Protein 3CQL (pdb70)

InterPro domains:
  IPR000726 Glycoside hydrolase, family 19, catalytic [PF00182] (5-236)
  IPR000726 Glycoside hydrolase, family 19, catalytic [PS00773] (23-45)
  IPR000726 Glycoside hydrolase, family 19, catalytic [PS00774] (149-159)
  IPR016283 Glycoside hydrolase, family 19 [PIRSF001060] (2-242)
  IPR023346 Lysozyme-like domain superfamily [SSF53955] (2-243)

Structure (mmCIF, N/CA/C/O backbone):
data_3CQL
#
_entry.id   3CQL
#
_cell.length_a   69.000
_cell.length_b   44.490
_cell.length_c   76.810
_cell.angle_alpha   90.00
_cell.angle_beta   94.97
_cell.angle_gamma   90.00
#
_symmetry.space_group_name_H-M   'P 1 21 1'
#
loop_
_entity.id
_entity.type
_entity.pdbx_description
1 polymer Endochitinase
2 non-polymer 2-acetamido-2-deoxy-alpha-D-glucopyranose
3 non-polymer 2-acetamido-2-deoxy-beta-D-glucopyranose
4 non-polymer 'SULFATE ION'
5 non-polymer GLYCEROL
6 water water
#
loop_
_atom_site.group_PDB
_atom_site.id
_atom_site.type_symbol
_atom_site.label_atom_id
_atom_site.label_alt_id
_atom_site.label_comp_id
_atom_site.label_asym_id
_atom_site.label_entity_id
_atom_site.label_seq_id
_atom_site.pdbx_PDB_ins_code
_atom_site.Cartn_x
_atom_site.Cartn_y
_atom_site.Cartn_z
_atom_site.occupancy
_atom_site.B_iso_or_equiv
_atom_site.auth_seq_id
_atom_site.auth_comp_id
_atom_site.auth_asym_id
_atom_site.auth_atom_id
_atom_site.pdbx_PDB_model_num
ATOM 1 N N . GLY A 1 1 ? -48.603 -13.238 17.443 1.00 21.53 1 GLY A N 1
ATOM 2 C CA . GLY A 1 1 ? -47.827 -11.964 17.359 1.00 20.76 1 GLY A CA 1
ATOM 3 C C . GLY A 1 1 ? -46.637 -12.046 16.425 1.00 20.35 1 GLY A C 1
ATOM 4 O O . GLY A 1 1 ? -46.666 -12.773 15.433 1.00 20.92 1 GLY A O 1
ATOM 5 N N . ILE A 1 2 ? -45.577 -11.310 16.750 1.00 19.42 2 ILE A N 1
ATOM 6 C CA . ILE A 1 2 ? -44.406 -11.223 15.869 1.00 18.51 2 ILE A CA 1
ATOM 7 C C . ILE A 1 2 ? -43.575 -12.507 15.788 1.00 18.51 2 ILE A C 1
ATOM 8 O O . ILE A 1 2 ? -42.745 -12.641 14.890 1.00 17.72 2 ILE A O 1
ATOM 13 N N . GLU A 1 3 ? -43.803 -13.444 16.712 1.00 18.85 3 GLU A N 1
ATOM 14 C CA . GLU A 1 3 ? -43.084 -14.726 16.708 1.00 19.83 3 GLU A CA 1
ATOM 15 C C . GLU A 1 3 ? -43.285 -15.496 15.397 1.00 20.08 3 GLU A C 1
ATOM 16 O O . GLU A 1 3 ? -42.458 -16.333 15.029 1.00 20.34 3 GLU A O 1
ATOM 22 N N . LYS A 1 4 ? -44.373 -15.196 14.696 1.00 20.75 4 LYS A N 1
ATOM 23 C CA . LYS A 1 4 ? -44.666 -15.805 13.395 1.00 21.53 4 LYS A CA 1
ATOM 24 C C . LYS A 1 4 ? -43.762 -15.289 12.284 1.00 21.31 4 LYS A C 1
ATOM 25 O O . LYS A 1 4 ? -43.587 -15.955 11.259 1.00 21.94 4 LYS A O 1
ATOM 31 N N . ILE A 1 5 ? -43.208 -14.093 12.478 1.00 20.72 5 ILE A N 1
ATOM 32 C CA . ILE A 1 5 ? -42.323 -13.475 11.489 1.00 20.29 5 ILE A CA 1
ATOM 33 C C . ILE A 1 5 ? -40.867 -13.675 11.889 1.00 19.19 5 ILE A C 1
ATOM 34 O O . ILE A 1 5 ? -39.998 -13.916 11.041 1.00 19.56 5 ILE A O 1
ATOM 39 N N . ILE A 1 6 ? -40.602 -13.568 13.183 1.00 17.54 6 ILE A N 1
ATOM 40 C CA . ILE A 1 6 ? -39.253 -13.783 13.689 1.00 15.97 6 ILE A CA 1
ATOM 41 C C . ILE A 1 6 ? -39.225 -14.880 14.749 1.00 15.44 6 ILE A C 1
ATOM 42 O O . ILE A 1 6 ? -39.673 -14.687 15.885 1.00 15.55 6 ILE A O 1
ATOM 47 N N . SER A 1 7 ? -38.706 -16.038 14.349 1.00 14.62 7 SER A N 1
ATOM 48 C CA . SER A 1 7 ? -38.604 -17.197 15.226 1.00 14.48 7 SER A CA 1
ATOM 49 C C . SER A 1 7 ? -37.445 -17.045 16.188 1.00 14.56 7 SER A C 1
ATOM 50 O O . SER A 1 7 ? -36.563 -16.196 15.998 1.00 13.97 7 SER A O 1
ATOM 53 N N . ARG A 1 8 ? -37.443 -17.887 17.217 1.00 13.68 8 ARG A N 1
ATOM 54 C CA . ARG A 1 8 ? -36.338 -17.962 18.151 1.00 13.85 8 ARG A CA 1
ATOM 55 C C . ARG A 1 8 ? -35.019 -18.201 17.429 1.00 13.97 8 ARG A C 1
ATOM 56 O O . ARG A 1 8 ? -34.021 -17.543 17.734 1.00 14.26 8 ARG A O 1
ATOM 64 N N . SER A 1 9 ? -35.009 -19.133 16.473 1.00 14.00 9 SER A N 1
ATOM 65 C CA . SER A 1 9 ? -33.770 -19.473 15.772 1.00 14.25 9 SER A CA 1
ATOM 66 C C . SER A 1 9 ? -33.273 -18.299 14.939 1.00 13.61 9 SER A C 1
ATOM 67 O O . SER A 1 9 ? -32.075 -18.051 14.879 1.00 13.43 9 SER A O 1
ATOM 70 N N . MET A 1 10 ? -34.191 -17.569 14.312 1.00 13.39 10 MET A N 1
ATOM 71 C CA . MET A 1 10 ? -33.806 -16.390 13.542 1.00 13.83 10 MET A CA 1
ATOM 72 C C . MET A 1 10 ? -33.228 -15.275 14.420 1.00 12.83 10 MET A C 1
ATOM 73 O O . MET A 1 10 ? -32.184 -14.701 14.102 1.00 11.93 10 MET A O 1
ATOM 78 N N . PHE A 1 11 ? -33.914 -14.978 15.520 1.00 11.96 11 PHE A N 1
ATOM 79 C CA . PHE A 1 11 ? -33.446 -14.008 16.521 1.00 11.37 11 PHE A CA 1
ATOM 80 C C . PHE A 1 11 ? -32.046 -14.384 17.012 1.00 11.80 11 PHE A C 1
ATOM 81 O O . PHE A 1 11 ? -31.151 -13.527 17.120 1.00 11.58 11 PHE A O 1
ATOM 89 N N . ASP A 1 12 ? -31.854 -15.667 17.306 1.00 12.68 12 ASP A N 1
ATOM 90 C CA . ASP A 1 12 ? -30.556 -16.148 17.775 1.00 13.31 12 ASP A CA 1
ATOM 91 C C . ASP A 1 12 ? -29.468 -16.020 16.707 1.00 12.90 12 ASP A C 1
ATOM 92 O O . ASP A 1 12 ? -28.325 -15.699 17.026 1.00 13.20 12 ASP A O 1
ATOM 97 N N . GLN A 1 13 ? -29.815 -16.276 15.447 1.00 12.01 13 GLN A N 1
ATOM 98 C CA . GLN A 1 13 ? -28.866 -16.096 14.346 1.00 12.09 13 GLN A CA 1
ATOM 99 C C . GLN A 1 13 ? -28.475 -14.624 14.203 1.00 10.86 13 GLN A C 1
ATOM 100 O O . GLN A 1 13 ? -27.295 -14.300 14.052 1.00 10.89 13 GLN A O 1
ATOM 106 N N . MET A 1 14 ? -29.470 -13.745 14.244 1.00 10.21 14 MET A N 1
ATOM 107 C CA . MET A 1 14 ? -29.227 -12.304 14.220 1.00 9.74 14 MET A CA 1
ATOM 108 C C . MET A 1 14 ? -28.342 -11.841 15.367 1.00 9.33 14 MET A C 1
ATOM 109 O O . MET A 1 14 ? -27.308 -11.216 15.143 1.00 8.86 14 MET A O 1
ATOM 114 N N . LEU A 1 15 ? -28.750 -12.170 16.588 1.00 9.07 15 LEU A N 1
ATOM 115 C CA . LEU A 1 15 ? -28.047 -11.713 17.787 1.00 8.86 15 LEU A CA 1
ATOM 116 C C . LEU A 1 15 ? -27.122 -12.835 18.279 1.00 9.13 15 LEU A C 1
ATOM 117 O O . LEU A 1 15 ? -27.189 -13.282 19.431 1.00 9.22 15 LEU A O 1
ATOM 122 N N . LYS A 1 16 ? -26.244 -13.256 17.366 1.00 9.64 16 LYS A N 1
ATOM 123 C CA . LYS A 1 16 ? -25.373 -14.433 17.500 1.00 11.15 16 LYS A CA 1
ATOM 124 C C . LYS A 1 16 ? -24.464 -14.391 18.722 1.00 9.66 16 LYS A C 1
ATOM 125 O O . LYS A 1 16 ? -24.104 -15.435 19.264 1.00 10.32 16 LYS A O 1
ATOM 131 N N . HIS A 1 17 ? -24.110 -13.180 19.148 1.00 9.13 17 HIS A N 1
ATOM 132 C CA . HIS A 1 17 ? -23.117 -12.986 20.202 1.00 9.11 17 HIS A CA 1
ATOM 133 C C . HIS A 1 17 ? -23.625 -12.348 21.494 1.00 9.84 17 HIS A C 1
ATOM 134 O O . HIS A 1 17 ? -22.843 -12.032 22.381 1.00 10.18 17 HIS A O 1
ATOM 141 N N . ARG A 1 18 ? -24.936 -12.180 21.619 1.00 10.23 18 ARG A N 1
ATOM 142 C CA . ARG A 1 18 ? -25.469 -11.553 22.811 1.00 11.04 18 ARG A CA 1
ATOM 143 C C . ARG A 1 18 ? -25.164 -12.392 24.057 1.00 11.74 18 ARG A C 1
ATOM 144 O O . ARG A 1 18 ? -25.082 -11.846 25.146 1.00 12.56 18 ARG A O 1
ATOM 152 N N . ASN A 1 19 ? -25.004 -13.708 23.885 1.00 11.55 19 ASN A N 1
ATOM 153 C CA . ASN A 1 19 ? -24.682 -14.598 25.005 1.00 11.67 19 ASN A CA 1
ATOM 154 C C . ASN A 1 19 ? -23.204 -14.993 25.045 1.00 10.80 19 ASN A C 1
ATOM 155 O O . ASN A 1 19 ? -22.803 -15.886 25.797 1.00 10.46 19 ASN A O 1
ATOM 160 N N . ASN A 1 20 ? -22.397 -14.319 24.240 1.00 9.84 20 ASN A N 1
ATOM 161 C CA . ASN A 1 20 ? -20.948 -14.493 24.326 1.00 9.82 20 ASN A CA 1
ATOM 162 C C . ASN A 1 20 ? -20.459 -14.027 25.699 1.00 9.89 20 ASN A C 1
ATOM 163 O O . ASN A 1 20 ? -20.833 -12.940 26.154 1.00 10.07 20 ASN A O 1
ATOM 168 N N . PRO A 1 21 ? -19.653 -14.869 26.393 1.00 9.93 21 PRO A N 1
ATOM 169 C CA . PRO A 1 21 ? -19.135 -14.470 27.709 1.00 10.38 21 PRO A CA 1
ATOM 170 C C . PRO A 1 21 ? -18.360 -13.153 27.672 1.00 10.08 21 PRO A C 1
ATOM 171 O O . PRO A 1 21 ? -18.188 -12.510 28.709 1.00 10.83 21 PRO A O 1
ATOM 175 N N . ALA A 1 22 ? -17.907 -12.746 26.484 1.00 9.51 22 ALA A N 1
ATOM 176 C CA . ALA A 1 22 ? -17.200 -11.473 26.313 1.00 9.83 22 ALA A CA 1
ATOM 177 C C . ALA A 1 22 ? -18.111 -10.238 26.366 1.00 9.42 22 ALA A C 1
ATOM 178 O O . ALA A 1 22 ? -17.626 -9.116 26.509 1.00 10.19 22 ALA A O 1
ATOM 180 N N . CYS A 1 23 ? -19.425 -10.443 26.249 1.00 9.17 23 CYS A N 1
ATOM 181 C CA . CYS A 1 23 ? -20.362 -9.325 26.248 1.00 9.26 23 CYS A CA 1
ATOM 182 C C . CYS A 1 23 ? -20.887 -9.024 27.656 1.00 9.14 23 CYS A C 1
ATOM 183 O O . CYS A 1 23 ? -21.386 -9.928 28.325 1.00 9.16 23 CYS A O 1
ATOM 186 N N . PRO A 1 24 ? -20.760 -7.760 28.113 1.00 9.37 24 PRO A N 1
ATOM 187 C CA . PRO A 1 24 ? -21.275 -7.390 29.432 1.00 9.83 24 PRO A CA 1
ATOM 188 C C . PRO A 1 24 ? -22.739 -7.738 29.684 1.00 10.46 24 PRO A C 1
ATOM 189 O O . PRO A 1 24 ? -23.092 -8.054 30.821 1.00 11.77 24 PRO A O 1
ATOM 193 N N . ALA A 1 25 ? -23.573 -7.704 28.650 1.00 10.27 25 ALA A N 1
ATOM 194 C CA . ALA A 1 25 ? -24.997 -7.961 28.835 1.00 10.40 25 ALA A CA 1
ATOM 195 C C . ALA A 1 25 ? -25.383 -9.426 28.677 1.00 10.75 25 ALA A C 1
ATOM 196 O O . ALA A 1 25 ? -26.559 -9.738 28.563 1.00 10.33 25 ALA A O 1
ATOM 198 N N . LYS A 1 26 ? -24.396 -10.319 28.647 1.00 10.56 26 LYS A N 1
ATOM 199 C CA . LYS A 1 26 ? -24.664 -11.746 28.477 1.00 11.53 26 LYS A CA 1
ATOM 200 C C . LYS A 1 26 ? -25.827 -12.229 29.354 1.00 10.72 26 LYS A C 1
ATOM 201 O O . LYS A 1 26 ? -25.852 -11.967 30.567 1.00 10.97 26 LYS A O 1
ATOM 207 N N . GLY A 1 27 ? -26.779 -12.917 28.723 1.00 10.27 27 GLY A N 1
ATOM 208 C CA . GLY A 1 27 ? -27.913 -13.501 29.434 1.00 10.18 27 GLY A CA 1
ATOM 209 C C . GLY A 1 27 ? -29.088 -12.565 29.652 1.00 10.39 27 GLY A C 1
ATOM 210 O O . GLY A 1 27 ? -30.173 -13.024 30.022 1.00 11.12 27 GLY A O 1
ATOM 211 N N . PHE A 1 28 ? -28.888 -11.261 29.449 1.00 9.83 28 PHE A N 1
ATOM 212 C CA . PHE A 1 28 ? -29.942 -10.295 29.757 1.00 9.42 28 PHE A CA 1
ATOM 213 C C . PHE A 1 28 ? -31.009 -10.218 28.676 1.00 9.51 28 PHE A C 1
ATOM 214 O O . PHE A 1 28 ? -32.208 -10.286 28.970 1.00 9.80 28 PHE A O 1
ATOM 222 N N . TYR A 1 29 ? -30.588 -10.070 27.431 1.00 8.85 29 TYR A N 1
ATOM 223 C CA . TYR A 1 29 ? -31.523 -9.867 26.335 1.00 9.75 29 TYR A CA 1
ATOM 224 C C . TYR A 1 29 ? -31.992 -11.215 25.808 1.00 10.56 29 TYR A C 1
ATOM 225 O O . TYR A 1 29 ? -31.225 -11.948 25.163 1.00 12.39 29 TYR A O 1
ATOM 234 N N . THR A 1 30 ? -33.226 -11.576 26.127 1.00 10.83 30 THR A N 1
ATOM 235 C CA . THR A 1 30 ? -33.751 -12.858 25.692 1.00 10.83 30 THR A CA 1
ATOM 236 C C . THR A 1 30 ? -34.862 -12.720 24.660 1.00 10.44 30 THR A C 1
ATOM 237 O O . THR A 1 30 ? -35.593 -11.735 24.641 1.00 10.21 30 THR A O 1
ATOM 241 N N . TYR A 1 31 ? -34.992 -13.734 23.808 1.00 10.76 31 TYR A N 1
ATOM 242 C CA . TYR A 1 31 ? -36.093 -13.796 22.863 1.00 10.79 31 TYR A CA 1
ATOM 243 C C . TYR A 1 31 ? -37.426 -13.722 23.603 1.00 10.90 31 TYR A C 1
ATOM 244 O O . TYR A 1 31 ? -38.327 -13.000 23.190 1.00 11.33 31 TYR A O 1
ATOM 253 N N . ASP A 1 32 ? -37.530 -14.453 24.714 1.00 11.47 32 ASP A N 1
ATOM 254 C CA . ASP A 1 32 ? -38.776 -14.461 25.487 1.00 11.78 32 ASP A CA 1
ATOM 255 C C . ASP A 1 32 ? -39.144 -13.060 25.959 1.00 11.33 32 ASP A C 1
ATOM 256 O O . ASP A 1 32 ? -40.306 -12.687 25.873 1.00 11.25 32 ASP A O 1
ATOM 261 N N . ALA A 1 33 ? -38.159 -12.291 26.431 1.00 10.54 33 ALA A N 1
ATOM 262 C CA . ALA A 1 33 ? -38.393 -10.914 26.870 1.00 10.24 33 ALA A CA 1
ATOM 263 C C . ALA A 1 33 ? -38.825 -10.020 25.706 1.00 10.12 33 ALA A C 1
ATOM 264 O O . ALA A 1 33 ? -39.708 -9.178 25.852 1.00 10.07 33 ALA A O 1
ATOM 266 N N . PHE A 1 34 ? -38.172 -10.192 24.558 1.00 10.14 34 PHE A N 1
ATOM 267 C CA . PHE A 1 34 ? -38.524 -9.449 23.350 1.00 9.96 34 PHE A CA 1
ATOM 268 C C . PHE A 1 34 ? -39.987 -9.677 22.953 1.00 9.98 34 PHE A C 1
ATOM 269 O O . PHE A 1 34 ? -40.738 -8.721 22.768 1.00 9.61 34 PHE A O 1
ATOM 277 N N . ILE A 1 35 ? -40.380 -10.949 22.868 1.00 10.06 35 ILE A N 1
ATOM 278 C CA . ILE A 1 35 ? -41.749 -11.341 22.512 1.00 11.04 35 ILE A CA 1
ATOM 279 C C . ILE A 1 35 ? -42.767 -10.839 23.540 1.00 10.63 35 ILE A C 1
ATOM 280 O O . ILE A 1 35 ? -43.812 -10.287 23.165 1.00 11.05 35 ILE A O 1
ATOM 285 N N . ALA A 1 36 ? -42.448 -11.017 24.822 1.00 10.69 36 ALA A N 1
ATOM 286 C CA . ALA A 1 36 ? -43.292 -10.552 25.922 1.00 10.95 36 ALA A CA 1
ATOM 287 C C . ALA A 1 36 ? -43.501 -9.050 25.831 1.00 10.93 36 ALA A C 1
ATOM 288 O O . ALA A 1 36 ? -44.629 -8.559 25.892 1.00 11.63 36 ALA A O 1
ATOM 290 N N . ALA A 1 37 ? -42.408 -8.316 25.674 1.00 10.41 37 ALA A N 1
ATOM 291 C CA . ALA A 1 37 ? -42.502 -6.866 25.551 1.00 10.06 37 ALA A CA 1
ATOM 292 C C . ALA A 1 37 ? -43.351 -6.415 24.359 1.00 10.35 37 ALA A C 1
ATOM 293 O O . ALA A 1 37 ? -44.123 -5.468 24.467 1.00 10.59 37 ALA A O 1
ATOM 295 N N . ALA A 1 38 ? -43.226 -7.119 23.237 1.00 10.40 38 ALA A N 1
ATOM 296 C CA . ALA A 1 38 ? -43.927 -6.742 22.011 1.00 10.60 38 ALA A CA 1
ATOM 297 C C . ALA A 1 38 ? -45.442 -6.859 22.157 1.00 10.88 38 ALA A C 1
ATOM 298 O O . ALA A 1 38 ? -46.192 -6.140 21.496 1.00 10.86 38 ALA A O 1
ATOM 300 N N . LYS A 1 39 ? -45.876 -7.762 23.032 1.00 11.73 39 LYS A N 1
ATOM 301 C CA . LYS A 1 39 ? -47.299 -7.912 23.323 1.00 12.66 39 LYS A CA 1
ATOM 302 C C . LYS A 1 39 ? -47.941 -6.611 23.814 1.00 12.62 39 LYS A C 1
ATOM 303 O O . LYS A 1 39 ? -49.135 -6.374 23.598 1.00 12.90 39 LYS A O 1
ATOM 309 N N . SER A 1 40 ? -47.154 -5.765 24.471 1.00 12.50 40 SER A N 1
ATOM 310 C CA . SER A 1 40 ? -47.644 -4.473 24.950 1.00 12.69 40 SER A CA 1
ATOM 311 C C . SER A 1 40 ? -47.735 -3.423 23.836 1.00 12.32 40 SER A C 1
ATOM 312 O O . SER A 1 40 ? -48.287 -2.348 24.036 1.00 12.87 40 SER A O 1
ATOM 315 N N . PHE A 1 41 ? -47.181 -3.744 22.669 1.00 12.17 41 PHE A N 1
ATOM 316 C CA . PHE A 1 41 ? -47.205 -2.852 21.512 1.00 12.20 41 PHE A CA 1
ATOM 317 C C . PHE A 1 41 ? -47.665 -3.678 20.322 1.00 12.64 41 PHE A C 1
ATOM 318 O O . PHE A 1 41 ? -46.874 -4.000 19.429 1.00 12.70 41 PHE A O 1
ATOM 326 N N . PRO A 1 42 ? -48.952 -4.060 20.323 1.00 13.03 42 PRO A N 1
ATOM 327 C CA . PRO A 1 42 ? -49.414 -5.092 19.400 1.00 13.41 42 PRO A CA 1
ATOM 328 C C . PRO A 1 42 ? -49.305 -4.765 17.905 1.00 13.42 42 PRO A C 1
ATOM 329 O O . PRO A 1 42 ? -49.216 -5.698 17.098 1.00 14.13 42 PRO A O 1
ATOM 333 N N . SER A 1 43 ? -49.300 -3.481 17.536 1.00 12.95 43 SER A N 1
ATOM 334 C CA . SER A 1 43 ? -49.159 -3.122 16.114 1.00 12.55 43 SER A CA 1
ATOM 335 C C . SER A 1 43 ? -47.717 -3.174 15.588 1.00 11.45 43 SER A C 1
ATOM 336 O O . SER A 1 43 ? -47.507 -3.117 14.376 1.00 11.18 43 SER A O 1
ATOM 339 N N . PHE A 1 44 ? -46.734 -3.257 16.492 1.00 10.54 44 PHE A N 1
ATOM 340 C CA . PHE A 1 44 ? -45.341 -3.425 16.079 1.00 9.55 44 PHE A CA 1
ATOM 341 C C . PHE A 1 44 ? -45.220 -4.753 15.353 1.00 9.76 44 PHE A C 1
ATOM 342 O O . PHE A 1 44 ? -45.589 -5.792 15.899 1.00 9.87 44 PHE A O 1
ATOM 350 N N . GLY A 1 45 ? -44.703 -4.734 14.129 1.00 9.52 45 GLY A N 1
ATOM 351 C CA . GLY A 1 45 ? -44.444 -5.979 13.398 1.00 9.49 45 GLY A CA 1
ATOM 352 C C . GLY A 1 45 ? -45.684 -6.737 12.945 1.00 9.90 45 GLY A C 1
ATOM 353 O O . GLY A 1 45 ? -45.581 -7.883 12.495 1.00 10.00 45 GLY A O 1
ATOM 354 N N . THR A 1 46 ? -46.844 -6.085 13.041 1.00 10.82 46 THR A N 1
ATOM 355 C CA . THR A 1 46 ? -48.113 -6.684 12.613 1.00 11.35 46 THR A CA 1
ATOM 356 C C . THR A 1 46 ? -48.895 -5.702 11.733 1.00 11.89 46 THR A C 1
ATOM 357 O O . THR A 1 46 ? -50.107 -5.879 11.487 1.00 12.34 46 THR A O 1
ATOM 361 N N . THR A 1 47 ? -48.197 -4.670 11.255 1.00 12.09 47 THR A N 1
ATOM 362 C CA . THR A 1 47 ? -48.802 -3.608 10.451 1.00 12.30 47 THR A CA 1
ATOM 363 C C . THR A 1 47 ? -48.343 -3.705 9.006 1.00 12.91 47 THR A C 1
ATOM 364 O O . THR A 1 47 ? -47.147 -3.683 8.723 1.00 12.27 47 THR A O 1
ATOM 368 N N . GLY A 1 48 ? -49.297 -3.822 8.091 1.00 13.21 48 GLY A N 1
ATOM 369 C CA . GLY A 1 48 ? -48.974 -3.855 6.670 1.00 13.55 48 GLY A CA 1
ATOM 370 C C . GLY A 1 48 ? -48.739 -5.247 6.125 1.00 13.01 48 GLY A C 1
ATOM 371 O O . GLY A 1 48 ? -49.102 -6.243 6.759 1.00 13.03 48 GLY A O 1
ATOM 372 N N . SER A 1 49 ? -48.137 -5.311 4.939 1.00 13.05 49 SER A N 1
ATOM 373 C CA . SER A 1 49 ? -47.833 -6.578 4.295 1.00 13.34 49 SER A CA 1
ATOM 374 C C . SER A 1 49 ? -46.759 -7.330 5.077 1.00 13.08 49 SER A C 1
ATOM 375 O O . SER A 1 49 ? -46.102 -6.756 5.944 1.00 12.91 49 SER A O 1
ATOM 378 N N . THR A 1 50 ? -46.576 -8.609 4.770 1.00 13.37 50 THR A N 1
ATOM 379 C CA . THR A 1 50 ? -45.527 -9.404 5.404 1.00 13.54 50 THR A CA 1
ATOM 380 C C . THR A 1 50 ? -44.153 -8.775 5.132 1.00 13.46 50 THR A C 1
ATOM 381 O O . THR A 1 50 ? -43.306 -8.718 6.017 1.00 12.68 50 THR A O 1
ATOM 385 N N . ASP A 1 51 ? -43.966 -8.275 3.913 1.00 12.88 51 ASP A N 1
ATOM 386 C CA . ASP A 1 51 ? -42.731 -7.604 3.522 1.00 12.66 51 ASP A CA 1
ATOM 387 C C . ASP A 1 51 ? -42.455 -6.420 4.451 1.00 11.85 51 ASP A C 1
ATOM 388 O O . ASP A 1 51 ? -41.330 -6.241 4.933 1.00 11.57 51 ASP A O 1
ATOM 393 N N . VAL A 1 52 ? -43.486 -5.624 4.720 1.00 11.09 52 VAL A N 1
ATOM 394 C CA . VAL A 1 52 ? -43.361 -4.461 5.608 1.00 10.81 52 VAL A CA 1
ATOM 395 C C . VAL A 1 52 ? -43.083 -4.867 7.064 1.00 10.50 52 VAL A C 1
ATOM 396 O O . VAL A 1 52 ? -42.252 -4.259 7.746 1.00 10.07 52 VAL A O 1
ATOM 400 N N . ARG A 1 53 ? -43.765 -5.909 7.533 1.00 9.53 53 ARG A N 1
ATOM 401 C CA . ARG A 1 53 ? -43.578 -6.382 8.898 1.00 9.34 53 ARG A CA 1
ATOM 402 C C . ARG A 1 53 ? -42.149 -6.877 9.108 1.00 8.59 53 ARG A C 1
ATOM 403 O O . ARG A 1 53 ? -41.524 -6.568 10.133 1.00 8.14 53 ARG A O 1
ATOM 411 N N . LYS A 1 54 ? -41.637 -7.632 8.138 1.00 8.71 54 LYS A N 1
ATOM 412 C CA . LYS A 1 54 ? -40.258 -8.113 8.207 1.00 8.64 54 LYS A CA 1
ATOM 413 C C . LYS A 1 54 ? -39.286 -6.931 8.222 1.00 8.30 54 LYS A C 1
ATOM 414 O O . LYS A 1 54 ? -38.350 -6.905 9.033 1.00 7.88 54 LYS A O 1
ATOM 420 N N . ARG A 1 55 ? -39.517 -5.951 7.350 1.00 7.98 55 ARG A N 1
ATOM 421 C CA . ARG A 1 55 ? -38.665 -4.761 7.322 1.00 7.87 55 ARG A CA 1
ATOM 422 C C . ARG A 1 55 ? -38.723 -3.999 8.637 1.00 7.70 55 ARG A C 1
ATOM 423 O O . ARG A 1 55 ? -37.701 -3.487 9.093 1.00 8.19 55 ARG A O 1
ATOM 431 N N . GLU A 1 56 ? -39.902 -3.927 9.259 1.00 7.40 56 GLU A N 1
ATOM 432 C CA . GLU A 1 56 ? -40.002 -3.223 10.539 1.00 7.52 56 GLU A CA 1
ATOM 433 C C . GLU A 1 56 ? -39.168 -3.920 11.616 1.00 7.91 56 GLU A C 1
ATOM 434 O O . GLU A 1 56 ? -38.447 -3.264 12.386 1.00 7.38 56 GLU A O 1
ATOM 440 N N . ILE A 1 57 ? -39.293 -5.243 11.686 1.00 7.72 57 ILE A N 1
ATOM 441 C CA . ILE A 1 57 ? -38.514 -6.017 12.645 1.00 7.92 57 ILE A CA 1
ATOM 442 C C . ILE A 1 57 ? -37.013 -5.848 12.372 1.00 7.96 57 ILE A C 1
ATOM 443 O O . ILE A 1 57 ? -36.242 -5.616 13.306 1.00 8.11 57 ILE A O 1
ATOM 448 N N . ALA A 1 58 ? -36.616 -5.919 11.106 1.00 6.88 58 ALA A N 1
ATOM 449 C CA . ALA A 1 58 ? -35.207 -5.736 10.747 1.00 6.41 58 ALA A CA 1
ATOM 450 C C . ALA A 1 58 ? -34.721 -4.335 11.115 1.00 6.43 58 ALA A C 1
ATOM 451 O O . ALA A 1 58 ? -33.585 -4.168 11.591 1.00 6.51 58 ALA A O 1
ATOM 453 N N . ALA A 1 59 ? -35.567 -3.333 10.895 1.00 6.34 59 ALA A N 1
ATOM 454 C CA . ALA A 1 59 ? -35.223 -1.950 11.220 1.00 6.12 59 ALA A CA 1
ATOM 455 C C . ALA A 1 59 ? -35.070 -1.734 12.724 1.00 6.10 59 ALA A C 1
ATOM 456 O O . ALA A 1 59 ? -34.085 -1.133 13.182 1.00 6.29 59 ALA A O 1
ATOM 458 N N . PHE A 1 60 ? -36.028 -2.228 13.494 1.00 5.92 60 PHE A N 1
ATOM 459 C CA . PHE A 1 60 ? -35.954 -2.142 14.939 1.00 5.49 60 PHE A CA 1
ATOM 460 C C . PHE A 1 60 ? -34.721 -2.868 15.479 1.00 5.44 60 PHE A C 1
ATOM 461 O O . PHE A 1 60 ? -33.982 -2.292 16.289 1.00 5.18 60 PHE A O 1
ATOM 469 N N . LEU A 1 61 ? -34.535 -4.122 15.069 1.00 5.02 61 LEU A N 1
ATOM 470 C CA . LEU A 1 61 ? -33.365 -4.882 15.528 1.00 5.29 61 LEU A CA 1
ATOM 471 C C . LEU A 1 61 ? -32.058 -4.266 15.033 1.00 5.75 61 LEU A C 1
ATOM 472 O O . LEU A 1 61 ? -31.064 -4.275 15.753 1.00 6.37 61 LEU A O 1
ATOM 477 N N . GLY A 1 62 ? -32.067 -3.702 13.827 1.00 5.34 62 GLY A N 1
ATOM 478 C CA . GLY A 1 62 ? -30.883 -3.035 13.282 1.00 5.30 62 GLY A CA 1
ATOM 479 C C . GLY A 1 62 ? -30.452 -1.840 14.126 1.00 5.69 62 GLY A C 1
ATOM 480 O O . GLY A 1 62 ? -29.274 -1.690 14.486 1.00 6.30 62 GLY A O 1
ATOM 481 N N . GLN A 1 63 ? -31.395 -0.974 14.460 1.00 5.07 63 GLN A N 1
ATOM 482 C CA . GLN A 1 63 ? -31.077 0.249 15.177 1.00 4.87 63 GLN A CA 1
ATOM 483 C C . GLN A 1 63 ? -30.644 -0.068 16.595 1.00 4.98 63 GLN A C 1
ATOM 484 O O . GLN A 1 63 ? -29.626 0.441 17.076 1.00 4.85 63 GLN A O 1
ATOM 490 N N . THR A 1 64 ? -31.440 -0.899 17.263 1.00 4.66 64 THR A N 1
ATOM 491 C CA . THR A 1 64 ? -31.132 -1.327 18.627 1.00 5.35 64 THR A CA 1
ATOM 492 C C . THR A 1 64 ? -29.800 -2.097 18.669 1.00 4.93 64 THR A C 1
ATOM 493 O O . THR A 1 64 ? -29.023 -1.946 19.621 1.00 4.86 64 THR A O 1
ATOM 497 N N . SER A 1 65 ? -29.512 -2.882 17.627 1.00 4.77 65 SER A N 1
ATOM 498 C CA . SER A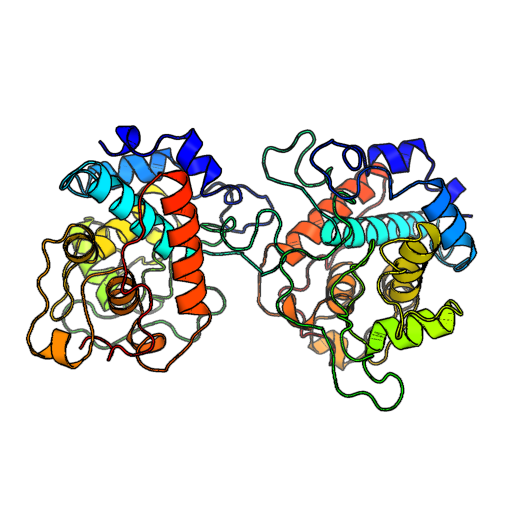 1 65 ? -28.206 -3.571 17.562 1.00 5.03 65 SER A CA 1
ATOM 499 C C . SER A 1 65 ? -27.057 -2.578 17.524 1.00 5.11 65 SER A C 1
ATOM 500 O O . SER A 1 65 ? -26.058 -2.744 18.244 1.00 6.05 65 SER A O 1
ATOM 503 N N . HIS A 1 66 ? -27.186 -1.533 16.708 1.00 5.14 66 HIS A N 1
ATOM 504 C CA . HIS A 1 66 ? -26.165 -0.508 16.724 1.00 5.39 66 HIS A CA 1
ATOM 505 C C . HIS A 1 66 ? -26.008 0.138 18.115 1.00 5.07 66 HIS A C 1
ATOM 506 O O . HIS A 1 66 ? -24.886 0.352 18.608 1.00 6.16 66 HIS A O 1
ATOM 513 N N . GLU A 1 67 ? -27.136 0.440 18.752 1.00 5.08 67 GLU A N 1
ATOM 514 C CA . GLU A 1 67 ? -27.108 1.137 20.030 1.00 5.47 67 GLU A CA 1
ATOM 515 C C . GLU A 1 67 ? -26.371 0.317 21.086 1.00 5.72 67 GLU A C 1
ATOM 516 O O . GLU A 1 67 ? -25.793 0.870 22.016 1.00 6.33 67 GLU A O 1
ATOM 522 N N . THR A 1 68 ? -26.371 -0.995 20.919 1.00 5.42 68 THR A N 1
ATOM 523 C CA . THR A 1 68 ? -25.840 -1.895 21.931 1.00 6.12 68 THR A CA 1
ATOM 524 C C . THR A 1 68 ? -24.640 -2.707 21.407 1.00 6.11 68 THR A C 1
ATOM 525 O O . THR A 1 68 ? -24.232 -3.687 22.023 1.00 6.48 68 THR A O 1
ATOM 529 N N . THR A 1 69 ? -24.049 -2.276 20.302 1.00 6.14 69 THR A N 1
ATOM 530 C CA . THR A 1 69 ? -23.068 -3.113 19.613 1.00 6.42 69 THR A CA 1
ATOM 531 C C . THR A 1 69 ? -21.743 -3.289 20.357 1.00 6.38 69 THR A C 1
ATOM 532 O O . THR A 1 69 ? -21.229 -2.343 20.964 1.00 7.04 69 THR A O 1
ATOM 536 N N . GLY A 1 70 ? -21.218 -4.515 20.316 1.00 7.10 70 GLY A N 1
ATOM 537 C CA . GLY A 1 70 ? -19.843 -4.769 20.738 1.00 7.24 70 GLY A CA 1
ATOM 538 C C . GLY A 1 70 ? -18.944 -5.010 19.535 1.00 7.68 70 GLY A C 1
ATOM 539 O O . GLY A 1 70 ? -17.816 -5.453 19.677 1.00 7.68 70 GLY A O 1
ATOM 540 N N . GLY A 1 71 ? -19.445 -4.706 18.340 1.00 6.98 71 GLY A N 1
ATOM 541 C CA . GLY A 1 71 ? -18.715 -4.999 17.111 1.00 6.88 71 GLY A CA 1
ATOM 542 C C . GLY A 1 71 ? -17.403 -4.255 16.957 1.00 6.36 71 GLY A C 1
ATOM 543 O O . GLY A 1 71 ? -17.200 -3.182 17.544 1.00 7.33 71 GLY A O 1
ATOM 544 N N . TRP A 1 72 ? -16.520 -4.850 16.158 1.00 6.94 72 TRP A N 1
ATOM 545 C CA . TRP A 1 72 ? -15.356 -4.163 15.627 1.00 7.30 72 TRP A CA 1
ATOM 546 C C . TRP A 1 72 ? -15.142 -4.717 14.221 1.00 6.98 72 TRP A C 1
ATOM 547 O O . TRP A 1 72 ? -15.696 -5.773 13.884 1.00 6.54 72 TRP A O 1
ATOM 558 N N . PRO A 1 73 ? -14.409 -3.981 13.367 1.00 7.24 73 PRO A N 1
ATOM 559 C CA . PRO A 1 73 ? -14.423 -4.360 11.951 1.00 7.29 73 PRO A CA 1
ATOM 560 C C . PRO A 1 73 ? -14.012 -5.809 11.664 1.00 7.31 73 PRO A C 1
ATOM 561 O O . PRO A 1 73 ? -14.575 -6.442 10.764 1.00 8.05 73 PRO A O 1
ATOM 565 N N . SER A 1 74 ? -13.054 -6.328 12.429 1.00 7.08 74 SER A N 1
ATOM 566 C CA . SER A 1 74 ? -12.547 -7.683 12.193 1.00 6.64 74 SER A CA 1
ATOM 567 C C . SER A 1 74 ? -13.134 -8.723 13.147 1.00 6.75 74 SER A C 1
ATOM 568 O O . SER A 1 74 ? -12.544 -9.794 13.342 1.00 6.25 74 SER A O 1
ATOM 571 N N . ALA A 1 75 ? -14.289 -8.415 13.738 1.00 6.45 75 ALA A N 1
ATOM 572 C CA . ALA A 1 75 ? -14.936 -9.328 14.674 1.00 6.62 75 ALA A CA 1
ATOM 573 C C . ALA A 1 75 ? -15.359 -10.627 13.988 1.00 6.35 75 ALA A C 1
ATOM 574 O O . ALA A 1 75 ? -15.737 -10.618 12.807 1.00 6.86 75 ALA A O 1
ATOM 576 N N . PRO A 1 76 ? -15.349 -11.746 14.737 1.00 6.78 76 PRO A N 1
ATOM 577 C CA . PRO A 1 76 ? -15.913 -12.987 14.186 1.00 6.80 76 PRO A CA 1
ATOM 578 C C . PRO A 1 76 ? -17.357 -12.777 13.739 1.00 7.04 76 PRO A C 1
ATOM 579 O O . PRO A 1 76 ? -18.118 -12.101 14.431 1.00 7.30 76 PRO A O 1
ATOM 583 N N . ASP A 1 77 ? -17.708 -13.339 12.580 1.00 7.10 77 ASP A N 1
ATOM 584 C CA . ASP A 1 77 ? -19.054 -13.195 11.990 1.00 7.17 77 ASP A CA 1
ATOM 585 C C . ASP A 1 77 ? -19.362 -11.779 11.489 1.00 7.33 77 ASP A C 1
ATOM 586 O O . ASP A 1 77 ? -20.488 -11.482 11.089 1.00 8.07 77 ASP A O 1
ATOM 591 N N . GLY A 1 78 ? -18.360 -10.902 11.517 1.00 7.04 78 GLY A N 1
ATOM 592 C CA . GLY A 1 78 ? -18.522 -9.530 11.039 1.00 6.88 78 GLY A CA 1
ATOM 593 C C . GLY A 1 78 ? -19.052 -8.595 12.125 1.00 6.59 78 GLY A C 1
ATOM 594 O O . GLY A 1 78 ? -19.645 -9.056 13.126 1.00 6.88 78 GLY A O 1
ATOM 595 N N . PRO A 1 79 ? -18.851 -7.275 11.944 1.00 7.17 79 PRO A N 1
ATOM 596 C CA . PRO A 1 79 ? -19.281 -6.336 12.994 1.00 6.75 79 PRO A CA 1
ATOM 597 C C . PRO A 1 79 ? -20.797 -6.310 13.195 1.00 6.51 79 PRO A C 1
ATOM 598 O O . PRO A 1 79 ? -21.276 -5.839 14.236 1.00 7.21 79 PRO A O 1
ATOM 602 N N . TYR A 1 80 ? -21.550 -6.823 12.218 1.00 6.78 80 TYR A N 1
ATOM 603 C CA . TYR A 1 80 ? -23.024 -6.761 12.274 1.00 6.87 80 TYR A CA 1
ATOM 604 C C . TYR A 1 80 ? -23.632 -8.022 12.881 1.00 7.20 80 TYR A C 1
ATOM 605 O O . TYR A 1 80 ? -24.835 -8.261 12.776 1.00 7.47 80 TYR A O 1
ATOM 614 N N . ALA A 1 81 ? -22.790 -8.804 13.555 1.00 6.50 81 ALA A N 1
ATOM 615 C CA . ALA A 1 81 ? -23.243 -9.948 14.335 1.00 7.18 81 ALA A CA 1
ATOM 616 C C . ALA A 1 81 ? -23.095 -9.739 15.845 1.00 6.24 81 ALA A C 1
ATOM 617 O O . ALA A 1 81 ? -23.380 -10.661 16.630 1.00 6.96 81 ALA A O 1
ATOM 619 N N . TRP A 1 82 ? -22.697 -8.522 16.234 1.00 6.29 82 TRP A N 1
ATOM 620 C CA . TRP A 1 82 ? -22.360 -8.190 17.615 1.00 6.13 82 TRP A CA 1
ATOM 621 C C . TRP A 1 82 ? -23.317 -7.224 18.290 1.00 6.42 82 TRP A C 1
ATOM 622 O O . TRP A 1 82 ? -22.976 -6.544 19.256 1.00 7.25 82 TRP A O 1
ATOM 633 N N . GLY A 1 83 ? -24.548 -7.188 17.791 1.00 6.08 83 GLY A N 1
ATOM 634 C CA . GLY A 1 83 ? -25.610 -6.437 18.458 1.00 5.39 83 GLY A CA 1
ATOM 635 C C . GLY A 1 83 ? -25.935 -6.979 19.836 1.00 5.42 83 GLY A C 1
ATOM 636 O O . GLY A 1 83 ? -25.672 -8.152 20.138 1.00 6.67 83 GLY A O 1
ATOM 637 N N . TYR A 1 84 ? -26.482 -6.115 20.682 1.00 5.72 84 TYR A N 1
ATOM 638 C CA . TYR A 1 84 ? -27.023 -6.541 21.983 1.00 6.41 84 TYR A CA 1
ATOM 639 C C . TYR A 1 84 ? -25.924 -7.081 22.914 1.00 6.78 84 TYR A C 1
ATOM 640 O O . TYR A 1 84 ? -26.163 -7.962 23.738 1.00 7.28 84 TYR A O 1
ATOM 649 N N . CYS A 1 85 ? -24.742 -6.482 22.801 1.00 7.26 85 CYS A N 1
ATOM 650 C CA . CYS A 1 85 ? -23.589 -6.849 23.605 1.00 7.65 85 CYS A CA 1
ATOM 651 C C . CYS A 1 85 ? -23.542 -6.040 24.914 1.00 7.80 85 CYS A C 1
ATOM 652 O O . CYS A 1 85 ? -23.075 -6.540 25.946 1.00 7.35 85 CYS A O 1
ATOM 655 N N . PHE A 1 86 ? -24.051 -4.809 24.858 1.00 7.27 86 PHE A N 1
ATOM 656 C CA . PHE A 1 86 ? -24.039 -3.879 25.988 1.00 7.53 86 PHE A CA 1
ATOM 657 C C . PHE A 1 86 ? -25.442 -3.551 26.477 1.00 7.93 86 PHE A C 1
ATOM 658 O O . PHE A 1 86 ? -26.409 -3.581 25.712 1.00 7.10 86 PHE A O 1
ATOM 666 N N . LEU A 1 87 ? -25.521 -3.182 27.751 1.00 7.37 87 LEU A N 1
ATOM 667 C CA . LEU A 1 87 ? -26.766 -2.783 28.391 1.00 8.55 87 LEU A CA 1
ATOM 668 C C . LEU A 1 87 ? -26.760 -1.291 28.761 1.00 8.35 87 LEU A C 1
ATOM 669 O O . LEU A 1 87 ? -27.782 -0.620 28.654 1.00 7.94 87 LEU A O 1
ATOM 674 N N . LYS A 1 88 ? -25.606 -0.782 29.191 1.00 8.07 88 LYS A N 1
ATOM 675 C CA . LYS A 1 88 ? -25.476 0.607 29.627 1.00 9.75 88 LYS A CA 1
ATOM 676 C C . LYS A 1 88 ? -24.500 1.370 28.739 1.00 9.27 88 LYS A C 1
ATOM 677 O O . LYS A 1 88 ? -23.482 0.818 28.298 1.00 9.67 88 LYS A O 1
ATOM 683 N N . GLU A 1 89 ? -24.807 2.636 28.493 1.00 9.05 89 GLU A N 1
ATOM 684 C CA . GLU A 1 89 ? -23.943 3.504 27.712 1.00 9.55 89 GLU A CA 1
ATOM 685 C C . GLU A 1 89 ? -22.520 3.447 28.240 1.00 9.84 89 GLU A C 1
ATOM 686 O O . GLU A 1 89 ? -22.289 3.564 29.453 1.00 10.24 89 GLU A O 1
ATOM 692 N N . ARG A 1 90 ? -21.572 3.283 27.324 1.00 10.18 90 ARG A N 1
ATOM 693 C CA . ARG A 1 90 ? -20.164 3.230 27.703 1.00 11.94 90 ARG A CA 1
ATOM 694 C C . ARG A 1 90 ?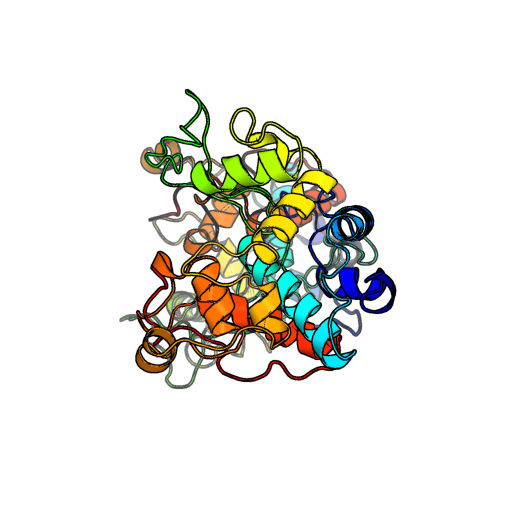 -19.624 4.651 27.851 1.00 12.98 90 ARG A C 1
ATOM 695 O O . ARG A 1 90 ? -19.759 5.473 26.952 1.00 13.59 90 ARG A O 1
ATOM 703 N N . ASN A 1 91 ? -19.021 4.940 28.996 1.00 14.74 91 ASN A N 1
ATOM 704 C CA . ASN A 1 91 ? -18.346 6.230 29.190 1.00 16.10 91 ASN A CA 1
ATOM 705 C C . ASN A 1 91 ? -19.221 7.464 28.882 1.00 16.89 91 ASN A C 1
ATOM 706 O O . ASN A 1 91 ? -18.824 8.330 28.094 1.00 17.32 91 ASN A O 1
ATOM 711 N N . PRO A 1 92 ? -20.421 7.549 29.501 1.00 17.10 92 PRO A N 1
ATOM 712 C CA . PRO A 1 92 ? -21.259 8.729 29.257 1.00 17.63 92 PRO A CA 1
ATOM 713 C C . PRO A 1 92 ? -20.577 10.011 29.739 1.00 18.42 92 PRO A C 1
ATOM 714 O O . PRO A 1 92 ? -19.911 9.991 30.770 1.00 18.92 92 PRO A O 1
ATOM 718 N N . SER A 1 93 ? -20.756 11.101 28.995 1.00 19.53 93 SER A N 1
ATOM 719 C CA . SER A 1 93 ? -20.113 12.394 29.292 1.00 19.98 93 SER A CA 1
ATOM 720 C C . SER A 1 93 ? -20.937 13.308 30.198 1.00 19.62 93 SER A C 1
ATOM 721 O O . SER A 1 93 ? -20.420 14.301 30.721 1.00 20.28 93 SER A O 1
ATOM 724 N N . SER A 1 94 ? -22.217 12.988 30.370 1.00 18.87 94 SER A N 1
ATOM 725 C CA . SER A 1 94 ? -23.078 13.753 31.271 1.00 17.78 94 SER A CA 1
ATOM 726 C C . SER A 1 94 ? -24.173 12.891 31.884 1.00 17.04 94 SER A C 1
ATOM 727 O O . SER A 1 94 ? -24.293 11.698 31.578 1.00 16.85 94 SER A O 1
ATOM 730 N N . ASN A 1 95 ? -24.972 13.508 32.748 1.00 16.05 95 ASN A N 1
ATOM 731 C CA . ASN A 1 95 ? -26.113 12.839 33.346 1.00 15.36 95 ASN A CA 1
ATOM 732 C C . ASN A 1 95 ? -27.366 12.908 32.463 1.00 14.71 95 ASN A C 1
ATOM 733 O O . ASN A 1 95 ? -28.418 12.421 32.857 1.00 14.23 95 ASN A O 1
ATOM 738 N N . TYR A 1 96 ? -27.244 13.520 31.283 1.00 13.94 96 TYR A N 1
ATOM 739 C CA . TYR A 1 96 ? -28.359 13.632 30.328 1.00 13.69 96 TYR A CA 1
ATOM 740 C C . TYR A 1 96 ? -29.598 14.252 30.976 1.00 13.78 96 TYR A C 1
ATOM 741 O O . TYR A 1 96 ? -30.716 13.725 30.890 1.00 12.68 96 TYR A O 1
ATOM 750 N N . CYS A 1 97 ? -29.373 15.386 31.626 1.00 13.92 97 CYS A N 1
ATOM 751 C CA . CYS A 1 97 ? -30.436 16.109 32.297 1.00 14.16 97 CYS A CA 1
ATOM 752 C C . CYS A 1 97 ? -30.676 17.433 31.584 1.00 14.31 97 CYS A C 1
ATOM 753 O O . CYS A 1 97 ? -29.756 18.240 31.435 1.00 14.58 97 CYS A O 1
ATOM 756 N N . ALA A 1 98 ? -31.908 17.626 31.126 1.00 14.27 98 ALA A N 1
ATOM 757 C CA . ALA A 1 98 ? -32.330 18.838 30.438 1.00 15.24 98 ALA A CA 1
ATOM 758 C C . ALA A 1 98 ? -33.507 19.453 31.194 1.00 15.77 98 ALA A C 1
ATOM 759 O O . ALA A 1 98 ? -34.249 18.733 31.871 1.00 15.42 98 ALA A O 1
ATOM 761 N N . PRO A 1 99 ? -33.686 20.786 31.090 1.00 16.58 99 PRO A N 1
ATOM 762 C CA . PRO A 1 99 ? -34.873 21.412 31.683 1.00 17.14 99 PRO A CA 1
ATOM 763 C C . PRO A 1 99 ? -36.153 20.769 31.163 1.00 17.49 99 PRO A C 1
ATOM 764 O O . PRO A 1 99 ? -36.276 20.510 29.964 1.00 18.25 99 PRO A O 1
ATOM 768 N N . SER A 1 100 ? -37.076 20.470 32.070 1.00 17.83 100 SER A N 1
ATOM 769 C CA . SER A 1 100 ? -38.370 19.902 31.716 1.00 18.22 100 SER A CA 1
ATOM 770 C C . SER A 1 100 ? -39.339 20.163 32.858 1.00 18.81 100 SER A C 1
ATOM 771 O O . SER A 1 100 ? -39.208 19.570 33.932 1.00 18.82 100 SER A O 1
ATOM 774 N N . PRO A 1 101 ? -40.287 21.088 32.649 1.00 19.50 101 PRO A N 1
ATOM 775 C CA . PRO A 1 101 ? -41.404 21.291 33.572 1.00 19.50 101 PRO A CA 1
ATOM 776 C C . PRO A 1 101 ? -42.130 19.994 33.944 1.00 19.39 101 PRO A C 1
ATOM 777 O O . PRO A 1 101 ? -42.340 19.741 35.130 1.00 19.33 101 PRO A O 1
ATOM 781 N N . ARG A 1 102 ? -42.478 19.172 32.952 1.00 18.89 102 ARG A N 1
ATOM 782 C CA . ARG A 1 102 ? -43.242 17.939 33.188 1.00 19.14 102 ARG A CA 1
ATOM 783 C C . ARG A 1 102 ? -42.417 16.771 33.739 1.00 17.79 102 ARG A C 1
ATOM 784 O O . ARG A 1 102 ? -42.927 15.955 34.517 1.00 17.48 102 ARG A O 1
ATOM 792 N N . TYR A 1 103 ? -41.154 16.684 33.325 1.00 16.33 103 TYR A N 1
ATOM 793 C CA . TYR A 1 103 ? -40.316 15.533 33.666 1.00 15.28 103 TYR A CA 1
ATOM 794 C C . TYR A 1 103 ? -38.975 15.976 34.235 1.00 14.09 103 TYR A C 1
ATOM 795 O O . TYR A 1 103 ? -37.923 15.679 33.667 1.00 13.02 103 TYR A O 1
ATOM 804 N N . PRO A 1 104 ? -39.002 16.693 35.375 1.00 13.10 104 PRO A N 1
ATOM 805 C CA . PRO A 1 104 ? -37.732 17.213 35.864 1.00 12.63 104 PRO A CA 1
ATOM 806 C C . PRO A 1 104 ? -36.801 16.099 36.291 1.00 12.16 104 PRO A C 1
ATOM 807 O O . PRO A 1 104 ? -37.256 15.046 36.750 1.00 11.96 104 PRO A O 1
ATOM 811 N N . CYS A 1 105 ? -35.506 16.337 36.128 1.00 12.14 105 CYS A N 1
ATOM 812 C CA . CYS A 1 105 ? -34.482 15.402 36.584 1.00 11.93 105 CYS A CA 1
ATOM 813 C C . CYS A 1 105 ? -34.602 15.135 38.071 1.00 11.97 105 CYS A C 1
ATOM 814 O O . CYS A 1 105 ? -34.704 16.066 38.880 1.00 12.25 105 CYS A O 1
ATOM 817 N N . ALA A 1 106 ? -34.592 13.857 38.420 1.00 10.83 106 ALA A N 1
ATOM 818 C CA . ALA A 1 106 ? -34.604 13.443 39.808 1.00 10.99 106 ALA A CA 1
ATOM 819 C C . ALA A 1 106 ? -33.198 13.592 40.386 1.00 11.20 106 ALA A C 1
ATOM 820 O O . ALA A 1 106 ? -32.246 13.037 39.847 1.00 11.66 106 ALA A O 1
ATOM 822 N N . PRO A 1 107 ? -33.049 14.366 41.480 1.00 11.12 107 PRO A N 1
ATOM 823 C CA . PRO A 1 107 ? -31.725 14.545 42.085 1.00 11.60 107 PRO A CA 1
ATOM 824 C C . PRO A 1 107 ? -30.967 13.234 42.291 1.00 12.11 107 PRO A C 1
ATOM 825 O O . PRO A 1 107 ? -31.532 12.248 42.774 1.00 12.04 107 PRO A O 1
ATOM 829 N N . GLY A 1 108 ? -29.700 13.237 41.886 1.00 13.13 108 GLY A N 1
ATOM 830 C CA . GLY A 1 108 ? -28.838 12.075 42.047 1.00 13.79 108 GLY A CA 1
ATOM 831 C C . GLY A 1 108 ? -28.951 11.018 40.962 1.00 14.52 108 GLY A C 1
ATOM 832 O O . GLY A 1 108 ? -28.226 10.027 40.996 1.00 15.42 108 GLY A O 1
ATOM 833 N N . LYS A 1 109 ? -29.847 11.213 39.999 1.00 13.96 109 LYS A N 1
ATOM 834 C CA . LYS A 1 109 ? -30.042 10.204 38.958 1.00 13.63 109 LYS A CA 1
ATOM 835 C C . LYS A 1 109 ? -29.404 10.618 37.639 1.00 12.80 109 LYS A C 1
ATOM 836 O O . LYS A 1 109 ? -29.162 11.793 37.395 1.00 13.39 109 LYS A O 1
ATOM 842 N N . SER A 1 110 ? -29.136 9.636 36.785 1.00 11.99 110 SER A N 1
ATOM 843 C CA . SER A 1 110 ? -28.493 9.893 35.501 1.00 11.71 110 SER A CA 1
ATOM 844 C C . SER A 1 110 ? -29.267 9.190 34.398 1.00 10.41 110 SER A C 1
ATOM 845 O O . SER A 1 110 ? -29.677 8.037 34.555 1.00 10.61 110 SER A O 1
ATOM 848 N N . TYR A 1 111 ? -29.460 9.900 33.290 1.00 9.79 111 TYR A N 1
ATOM 849 C CA . TYR A 1 111 ? -30.301 9.415 32.195 1.00 9.19 111 TYR A CA 1
ATOM 850 C C . TYR A 1 111 ? -29.485 9.047 30.962 1.00 9.18 111 TYR A C 1
ATOM 851 O O . TYR A 1 111 ? -29.926 9.236 29.830 1.00 8.78 111 TYR A O 1
ATOM 860 N N . TYR A 1 112 ? -28.292 8.503 31.195 1.00 9.09 112 TYR A N 1
ATOM 861 C CA . TYR A 1 112 ? -27.512 7.919 30.108 1.00 8.58 112 TYR A CA 1
ATOM 862 C C . TYR A 1 112 ? -28.231 6.721 29.482 1.00 8.16 112 TYR A C 1
ATOM 863 O O . TYR A 1 112 ? -29.222 6.214 30.012 1.00 7.64 112 TYR A O 1
ATOM 872 N N . GLY A 1 113 ? -27.699 6.257 28.358 1.00 7.35 113 GLY A N 1
ATOM 873 C CA . GLY A 1 113 ? -28.349 5.222 27.567 1.00 7.26 113 GLY A CA 1
ATOM 874 C C . GLY A 1 113 ? -28.477 3.902 28.303 1.00 7.28 113 GLY A C 1
ATOM 875 O O . GLY A 1 113 ? -27.525 3.412 28.912 1.00 7.42 113 GLY A O 1
ATOM 876 N N . ARG A 1 114 ? -29.674 3.334 28.267 1.00 6.60 114 ARG A N 1
ATOM 877 C CA . ARG A 1 114 ? -29.906 2.007 28.842 1.00 6.90 114 ARG A CA 1
ATOM 878 C C . ARG A 1 114 ? -30.836 1.202 27.941 1.00 7.06 114 ARG A C 1
ATOM 879 O O . ARG A 1 114 ? -31.748 1.754 27.320 1.00 7.17 114 ARG A O 1
ATOM 887 N N . GLY A 1 115 ? -30.600 -0.104 27.878 1.00 7.10 115 GLY A N 1
ATOM 888 C CA . GLY A 1 115 ? -31.477 -1.007 27.134 1.00 6.79 115 GLY A CA 1
ATOM 889 C C . GLY A 1 115 ? -31.260 -0.961 25.634 1.00 6.42 115 GLY A C 1
ATOM 890 O O . GLY A 1 115 ? -30.335 -0.284 25.150 1.00 6.23 115 GLY A O 1
ATOM 891 N N . PRO A 1 116 ? -32.102 -1.690 24.883 1.00 6.48 116 PRO A N 1
ATOM 892 C CA . PRO A 1 116 ? -31.872 -1.857 23.445 1.00 6.15 116 PRO A CA 1
ATOM 893 C C . PRO A 1 116 ? -31.797 -0.570 22.624 1.00 5.86 116 PRO A C 1
ATOM 894 O O . PRO A 1 116 ? -31.013 -0.506 21.679 1.00 6.01 116 PRO A O 1
ATOM 898 N N . ILE A 1 117 ? -32.608 0.438 22.955 1.00 5.89 117 ILE A N 1
ATOM 899 C CA . ILE A 1 117 ? -32.542 1.706 22.204 1.00 6.17 117 ILE A CA 1
ATOM 900 C C . ILE A 1 117 ? -31.626 2.728 22.861 1.00 5.89 117 ILE A C 1
ATOM 901 O O . ILE A 1 117 ? -31.475 3.847 22.371 1.00 6.06 117 ILE A O 1
ATOM 906 N N . GLN A 1 118 ? -30.987 2.331 23.956 1.00 5.67 118 GLN A N 1
ATOM 907 C CA . GLN A 1 118 ? -30.141 3.276 24.709 1.00 6.23 118 GLN A CA 1
ATOM 908 C C . GLN A 1 118 ? -30.924 4.561 25.013 1.00 6.63 118 GLN A C 1
ATOM 909 O O . GLN A 1 118 ? -30.486 5.691 24.727 1.00 6.66 118 GLN A O 1
ATOM 915 N N . LEU A 1 119 ? -32.133 4.360 25.539 1.00 6.06 119 LEU A N 1
ATOM 916 C CA . LEU A 1 119 ? -32.991 5.444 25.988 1.00 6.97 119 LEU A CA 1
ATOM 917 C C . LEU A 1 119 ? -32.183 6.447 26.800 1.00 7.30 119 LEU A C 1
ATOM 918 O O . LEU A 1 119 ? -31.497 6.064 27.751 1.00 6.74 119 LEU A O 1
ATOM 923 N N . SER A 1 120 ? -32.260 7.714 26.397 1.00 7.31 120 SER A N 1
ATOM 924 C CA . SER A 1 120 ? -31.487 8.778 27.020 1.00 8.30 120 SER A CA 1
ATOM 925 C C . SER A 1 120 ? -32.368 9.977 27.328 1.00 8.50 120 SER A C 1
ATOM 926 O O . SER A 1 120 ? -33.380 10.182 26.660 1.00 8.66 120 SER A O 1
ATOM 929 N N . TRP A 1 121 ? -31.969 10.746 28.343 1.00 8.68 121 TRP A N 1
ATOM 930 C CA . TRP A 1 121 ? -32.587 12.030 28.730 1.00 8.51 121 TRP A CA 1
ATOM 931 C C . TRP A 1 121 ? -33.811 11.879 29.636 1.00 8.53 121 TRP A C 1
ATOM 932 O O . TRP A 1 121 ? -34.661 11.019 29.408 1.00 8.98 121 TRP A O 1
ATOM 943 N N . ASN A 1 122 ? -33.900 12.750 30.645 1.00 8.66 122 ASN A N 1
ATOM 944 C CA . ASN A 1 122 ? -35.078 12.791 31.519 1.00 8.90 122 ASN A CA 1
ATOM 945 C C . ASN A 1 122 ? -36.384 12.915 30.749 1.00 8.92 122 ASN A C 1
ATOM 946 O O . ASN A 1 122 ? -37.388 12.336 31.145 1.00 9.16 122 ASN A O 1
ATOM 951 N N . TYR A 1 123 ? -36.355 13.651 29.638 1.00 9.25 123 TYR A N 1
ATOM 952 C CA . TYR A 1 123 ? -37.569 13.921 28.878 1.00 9.76 123 TYR A CA 1
ATOM 953 C C . TYR A 1 123 ? -38.037 12.736 28.026 1.00 9.64 123 TYR A C 1
ATOM 954 O O . TYR A 1 123 ? -39.130 12.784 27.451 1.00 9.87 123 TYR A O 1
ATOM 963 N N . ASN A 1 124 ? -37.223 11.678 27.955 1.00 8.94 124 ASN A N 1
ATOM 964 C CA . ASN A 1 124 ? -37.654 10.390 27.397 1.00 8.84 124 ASN A CA 1
ATOM 965 C C . ASN A 1 124 ? -38.036 9.396 28.496 1.00 8.70 124 ASN A C 1
ATOM 966 O O . ASN A 1 124 ? -39.059 8.696 28.394 1.00 8.53 124 ASN A O 1
ATOM 971 N N . TYR A 1 125 ? -37.204 9.319 29.534 1.00 8.72 125 TYR A N 1
ATOM 972 C CA . TYR A 1 125 ? -37.480 8.436 30.667 1.00 8.89 125 TYR A CA 1
ATOM 973 C C . TYR A 1 125 ? -38.809 8.772 31.318 1.00 9.19 125 TYR A C 1
ATOM 974 O O . TYR A 1 125 ? -39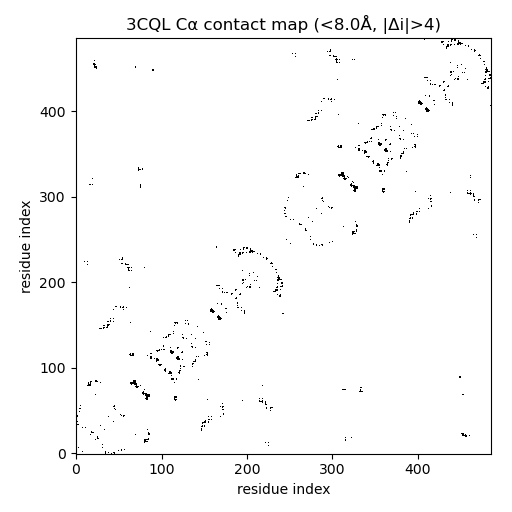.570 7.879 31.648 1.00 9.63 125 TYR A O 1
ATOM 983 N N . GLY A 1 126 ? -39.081 10.064 31.480 1.00 9.93 126 GLY A N 1
ATOM 984 C CA . GLY A 1 126 ? -40.350 10.513 32.065 1.00 10.10 126 GLY A CA 1
ATOM 985 C C . GLY A 1 126 ? -41.618 9.967 31.404 1.00 10.04 126 GLY A C 1
ATOM 986 O O . GLY A 1 126 ? -42.364 9.186 32.024 1.00 10.37 126 GLY A O 1
ATOM 987 N N . PRO A 1 127 ? -41.882 10.371 30.141 1.00 9.82 127 PRO A N 1
ATOM 988 C CA . PRO A 1 127 ? -43.103 9.884 29.480 1.00 10.10 127 PRO A CA 1
ATOM 989 C C . PRO A 1 127 ? -43.109 8.374 29.202 1.00 10.16 127 PRO A C 1
ATOM 990 O O . PRO A 1 127 ? -44.168 7.759 29.164 1.00 10.32 127 PRO A O 1
ATOM 994 N N . CYS A 1 128 ? -41.938 7.787 28.989 1.00 9.66 128 CYS A N 1
ATOM 995 C CA . CYS A 1 128 ? -41.851 6.338 28.845 1.00 9.61 128 CYS A CA 1
ATOM 996 C C . CYS A 1 128 ? -42.327 5.634 30.118 1.00 10.00 128 CYS A C 1
ATOM 997 O O . CYS A 1 128 ? -43.143 4.726 30.052 1.00 10.07 128 CYS A O 1
ATOM 1000 N N . GLY A 1 129 ? -41.841 6.073 31.275 1.00 11.23 129 GLY A N 1
ATOM 1001 C CA . GLY A 1 129 ? -42.273 5.473 32.539 1.00 12.00 129 GLY A CA 1
ATOM 1002 C C . GLY A 1 129 ? -43.774 5.637 32.738 1.00 12.89 129 GLY A C 1
ATOM 1003 O O . GLY A 1 129 ? -44.444 4.720 33.210 1.00 13.12 129 GLY A O 1
ATOM 1004 N N . GLU A 1 130 ? -44.301 6.799 32.367 1.00 13.71 130 GLU A N 1
ATOM 1005 C CA . GLU A 1 130 ? -45.750 7.025 32.450 1.00 14.81 130 GLU A CA 1
ATOM 1006 C C . GLU A 1 130 ? -46.520 6.025 31.597 1.00 14.78 130 GLU A C 1
ATOM 1007 O O . GLU A 1 130 ? -47.490 5.423 32.065 1.00 14.86 130 GLU A O 1
ATOM 1013 N N . ALA A 1 131 ? -46.075 5.823 30.358 1.00 13.77 131 ALA A N 1
ATOM 1014 C CA . ALA A 1 131 ? -46.712 4.859 29.462 1.00 13.96 131 ALA A CA 1
ATOM 1015 C C . ALA A 1 131 ? -46.613 3.425 29.978 1.00 14.15 131 ALA A C 1
ATOM 1016 O O . ALA A 1 131 ? -47.560 2.642 29.843 1.00 14.71 131 ALA A O 1
ATOM 1018 N N . LEU A 1 132 ? -45.468 3.087 30.569 1.00 14.28 132 LEU A N 1
ATOM 1019 C CA . LEU A 1 132 ? -45.219 1.731 31.052 1.00 15.15 132 LEU A CA 1
ATOM 1020 C C . LEU A 1 132 ? -45.695 1.504 32.486 1.00 15.55 132 LEU A C 1
ATOM 1021 O O . LEU A 1 132 ? -45.587 0.395 33.002 1.00 15.79 132 LEU A O 1
ATOM 1026 N N . ARG A 1 133 ? -46.191 2.566 33.122 1.00 16.07 133 ARG A N 1
ATOM 1027 C CA . ARG A 1 133 ? -46.655 2.524 34.518 1.00 17.20 133 ARG A CA 1
ATOM 1028 C C . ARG A 1 133 ? -45.566 2.094 35.512 1.00 16.68 133 ARG A C 1
ATOM 1029 O O . ARG A 1 133 ? -45.824 1.348 36.463 1.00 16.30 133 ARG A O 1
ATOM 1037 N N . VAL A 1 134 ? -44.342 2.563 35.271 1.00 16.34 134 VAL A N 1
ATOM 1038 C CA . VAL A 1 134 ? -43.203 2.362 36.184 1.00 16.06 134 VAL A CA 1
ATOM 1039 C C . VAL A 1 134 ? -42.463 3.690 36.329 1.00 15.85 134 VAL A C 1
ATOM 1040 O O . VAL A 1 134 ? -42.485 4.513 35.411 1.00 15.52 134 VAL A O 1
ATOM 1044 N N . ASN A 1 135 ? -41.809 3.894 37.471 1.00 15.68 135 ASN A N 1
ATOM 1045 C CA . ASN A 1 135 ? -41.169 5.175 37.760 1.00 15.71 135 ASN A CA 1
ATOM 1046 C C . ASN A 1 135 ? -39.757 5.255 37.190 1.00 14.76 135 ASN A C 1
ATOM 1047 O O . ASN A 1 135 ? -38.760 5.195 37.926 1.00 14.87 135 ASN A O 1
ATOM 1052 N N . LEU A 1 136 ? -39.682 5.415 35.871 1.00 13.46 136 LEU A N 1
ATOM 1053 C CA . LEU A 1 136 ? -38.392 5.467 35.180 1.00 12.27 136 LEU A CA 1
ATOM 1054 C C . LEU A 1 136 ? -37.657 6.776 35.407 1.00 11.98 136 LEU A C 1
ATOM 1055 O O . LEU A 1 136 ? -36.435 6.807 35.393 1.00 11.29 136 LEU A O 1
ATOM 1060 N N . LEU A 1 137 ? -38.403 7.857 35.612 1.00 11.59 137 LEU A N 1
ATOM 1061 C CA . LEU A 1 137 ? -37.804 9.151 35.903 1.00 11.42 137 LEU A CA 1
ATOM 1062 C C . LEU A 1 137 ? -37.105 9.128 37.260 1.00 11.20 137 LEU A C 1
ATOM 1063 O O . LEU A 1 137 ? -36.005 9.653 37.394 1.00 9.79 137 LEU A O 1
ATOM 1068 N N . GLY A 1 138 ? -37.729 8.495 38.251 1.00 11.07 138 GLY A N 1
ATOM 1069 C CA . GLY A 1 138 ? -37.119 8.382 39.583 1.00 11.45 138 GLY A CA 1
ATOM 1070 C C . GLY A 1 138 ? -36.134 7.235 39.735 1.00 11.79 138 GLY A C 1
ATOM 1071 O O . GLY A 1 138 ? -35.237 7.294 40.587 1.00 12.31 138 GLY A O 1
ATOM 1072 N N . ASN A 1 139 ? -36.308 6.191 38.917 1.00 12.02 139 ASN A N 1
ATOM 1073 C CA . ASN A 1 139 ? -35.470 4.991 38.973 1.00 12.40 139 ASN A CA 1
ATOM 1074 C C . ASN A 1 139 ? -35.076 4.575 37.561 1.00 11.64 139 ASN A C 1
ATOM 1075 O O . ASN A 1 139 ? -35.518 3.523 37.068 1.00 11.59 139 ASN A O 1
ATOM 1080 N N . PRO A 1 140 ? -34.248 5.404 36.896 1.00 11.25 140 PRO A N 1
ATOM 1081 C CA . PRO A 1 140 ? -33.901 5.067 35.511 1.00 10.68 140 PRO A CA 1
ATOM 1082 C C . PRO A 1 140 ? -33.154 3.743 35.375 1.00 10.32 140 PRO A C 1
ATOM 1083 O O . PRO A 1 140 ? -33.223 3.117 34.307 1.00 8.93 140 PRO A O 1
ATOM 1087 N N . ASP A 1 141 ? -32.446 3.325 36.431 1.00 10.18 141 ASP A N 1
ATOM 1088 C CA . ASP A 1 141 ? -31.722 2.049 36.426 1.00 11.17 141 ASP A CA 1
ATOM 1089 C C . ASP A 1 141 ? -32.614 0.852 36.127 1.00 10.69 141 ASP A C 1
ATOM 1090 O O . ASP A 1 141 ? -32.103 -0.199 35.743 1.00 9.97 141 ASP A O 1
ATOM 1095 N N . LEU A 1 142 ? -33.928 1.001 36.322 1.00 9.99 142 LEU A N 1
ATOM 1096 C CA . LEU A 1 142 ? -34.871 -0.092 36.056 1.00 10.16 142 LEU A CA 1
ATOM 1097 C C . LEU A 1 142 ? -34.723 -0.600 34.621 1.00 9.67 142 LEU A C 1
ATOM 1098 O O . LEU A 1 142 ? -34.886 -1.788 34.349 1.00 9.64 142 LEU A O 1
ATOM 1103 N N . VAL A 1 143 ? -34.407 0.316 33.709 1.00 9.31 143 VAL A N 1
ATOM 1104 C CA . VAL A 1 143 ? -34.275 -0.035 32.294 1.00 9.32 143 VAL A CA 1
ATOM 1105 C C . VAL A 1 143 ? -33.114 -1.027 32.092 1.00 8.83 143 VAL A C 1
ATOM 1106 O O . VAL A 1 143 ? -33.117 -1.813 31.151 1.00 8.99 143 VAL A O 1
ATOM 1110 N N . ALA A 1 144 ? -32.128 -0.991 32.985 1.00 9.29 144 ALA A N 1
ATOM 1111 C CA . ALA A 1 144 ? -31.002 -1.912 32.918 1.00 9.67 144 ALA A CA 1
ATOM 1112 C C . ALA A 1 144 ? -31.117 -3.054 33.938 1.00 10.17 144 ALA A C 1
ATOM 1113 O O . ALA A 1 144 ? -30.144 -3.771 34.177 1.00 10.64 144 ALA A O 1
ATOM 1115 N N . THR A 1 145 ? -32.306 -3.245 34.509 1.00 9.87 145 THR A N 1
ATOM 1116 C CA . THR A 1 145 ? -32.470 -4.227 35.587 1.00 10.69 145 THR A CA 1
ATOM 1117 C C . THR A 1 145 ? -33.485 -5.318 35.266 1.00 10.05 145 THR A C 1
ATOM 1118 O O . THR A 1 145 ? -33.248 -6.493 35.589 1.00 11.00 145 THR A O 1
ATOM 1122 N N . ASP A 1 146 ? -34.611 -4.943 34.657 1.00 9.86 146 ASP A N 1
ATOM 1123 C CA . ASP A 1 146 ? -35.619 -5.927 34.268 1.00 9.70 146 ASP A CA 1
ATOM 1124 C C . ASP A 1 146 ? -35.649 -6.044 32.746 1.00 9.72 146 ASP A C 1
ATOM 1125 O O . ASP A 1 146 ? -35.806 -5.035 32.051 1.00 9.98 146 ASP A O 1
ATOM 1130 N N . ARG A 1 147 ? -35.500 -7.265 32.234 1.00 9.62 147 ARG A N 1
ATOM 1131 C CA . ARG A 1 147 ? -35.369 -7.475 30.792 1.00 9.42 147 ARG A CA 1
ATOM 1132 C C . ARG A 1 147 ? -36.620 -7.140 29.976 1.00 9.29 147 ARG A C 1
ATOM 1133 O O . ARG A 1 147 ? -36.499 -6.639 28.857 1.00 9.26 147 ARG A O 1
ATOM 1141 N N . VAL A 1 148 ? -37.808 -7.398 30.528 1.00 8.78 148 VAL A N 1
ATOM 1142 C CA . VAL A 1 148 ? -39.033 -7.048 29.812 1.00 8.38 148 VAL A CA 1
ATOM 1143 C C . VAL A 1 148 ? -39.214 -5.527 29.789 1.00 7.78 148 VAL A C 1
ATOM 1144 O O . VAL A 1 148 ? -39.504 -4.950 28.735 1.00 8.00 148 VAL A O 1
ATOM 1148 N N . ILE A 1 149 ? -39.002 -4.861 30.928 1.00 8.15 149 ILE A N 1
ATOM 1149 C CA . ILE A 1 149 ? -39.071 -3.399 30.949 1.00 8.52 149 ILE A CA 1
ATOM 1150 C C . ILE A 1 149 ? -38.047 -2.824 29.959 1.00 8.07 149 ILE A C 1
ATOM 1151 O O . ILE A 1 149 ? -38.358 -1.897 29.204 1.00 7.52 149 ILE A O 1
ATOM 1156 N N . SER A 1 150 ? -36.840 -3.389 29.942 1.00 8.24 150 SER A N 1
ATOM 1157 C CA . SER A 1 150 ? -35.810 -2.935 29.018 1.00 8.17 150 SER A CA 1
ATOM 1158 C C . SER A 1 150 ? -36.323 -2.931 27.569 1.00 7.25 150 SER A C 1
ATOM 1159 O O . SER A 1 150 ? -36.269 -1.905 26.881 1.00 6.77 150 SER A O 1
ATOM 1162 N N . PHE A 1 151 ? -36.854 -4.063 27.112 1.00 6.98 151 PHE A N 1
ATOM 1163 C CA . PHE A 1 151 ? -37.372 -4.129 25.743 1.00 7.02 151 PHE A CA 1
ATOM 1164 C C . PHE A 1 151 ? -38.555 -3.196 25.544 1.00 6.75 151 PHE A C 1
ATOM 1165 O O . PHE A 1 151 ? -38.695 -2.569 24.494 1.00 6.85 151 PHE A O 1
ATOM 1173 N N . LYS A 1 152 ? -39.401 -3.082 26.564 1.00 6.83 152 LYS A N 1
ATOM 1174 C CA . LYS A 1 152 ? -40.557 -2.196 26.464 1.00 7.62 152 LYS A CA 1
ATOM 1175 C C . LYS A 1 152 ? -40.149 -0.730 26.247 1.00 6.90 152 LYS A C 1
ATOM 1176 O O . LYS A 1 152 ? -40.838 -0.003 25.533 1.00 7.73 152 LYS A O 1
ATOM 1182 N N . THR A 1 153 ? -39.046 -0.276 26.856 1.00 7.03 153 THR A N 1
ATOM 1183 C CA . THR A 1 153 ? -38.609 1.111 26.649 1.00 7.21 153 THR A CA 1
ATOM 1184 C C . THR A 1 153 ? -38.215 1.347 25.187 1.00 6.93 153 THR A C 1
ATOM 1185 O O . THR A 1 153 ? -38.491 2.418 24.616 1.00 7.58 153 THR A O 1
ATOM 1189 N N . ALA A 1 154 ? -37.570 0.346 24.588 1.00 6.15 154 ALA A N 1
ATOM 1190 C CA . ALA A 1 154 ? -37.156 0.419 23.189 1.00 6.40 154 ALA A CA 1
ATOM 1191 C C . ALA A 1 154 ? -38.347 0.442 22.240 1.00 6.48 154 ALA A C 1
ATOM 1192 O O . ALA A 1 154 ? -38.398 1.253 21.305 1.00 6.35 154 ALA A O 1
ATOM 1194 N N . LEU A 1 155 ? -39.317 -0.434 22.498 1.00 6.99 155 LEU A N 1
ATOM 1195 C CA . LEU A 1 155 ? -40.547 -0.453 21.715 1.00 7.18 155 LEU A CA 1
ATOM 1196 C C . LEU A 1 155 ? -41.349 0.833 21.927 1.00 7.30 155 LEU A C 1
ATOM 1197 O O . LEU A 1 155 ? -41.856 1.417 20.956 1.00 6.91 155 LEU A O 1
ATOM 1202 N N . TRP A 1 156 ? -41.417 1.310 23.171 1.00 7.26 156 TRP A N 1
ATOM 1203 C CA . TRP A 1 156 ? -42.085 2.587 23.440 1.00 7.84 156 TRP A CA 1
ATOM 1204 C C . TRP A 1 156 ? -41.472 3.668 22.563 1.00 8.03 156 TRP A C 1
ATOM 1205 O O . TRP A 1 156 ? -42.181 4.414 21.881 1.00 7.98 156 TRP A O 1
ATOM 1216 N N . PHE A 1 157 ? -40.144 3.755 22.575 1.00 7.73 157 PHE A N 1
ATOM 1217 C CA . PHE A 1 157 ? -39.508 4.813 21.813 1.00 7.22 157 PHE A CA 1
ATOM 1218 C C . PHE A 1 157 ? -39.842 4.712 20.335 1.00 6.93 157 PHE A C 1
ATOM 1219 O O . PHE A 1 157 ? -40.183 5.713 19.692 1.00 6.84 157 PHE A O 1
ATOM 1227 N N . TRP A 1 158 ? -39.728 3.493 19.813 1.00 6.79 158 TRP A N 1
ATOM 1228 C CA . TRP A 1 158 ? -39.998 3.169 18.417 1.00 6.91 158 TRP A CA 1
ATOM 1229 C C . TRP A 1 158 ? -41.421 3.529 17.984 1.00 7.15 158 TRP A C 1
ATOM 1230 O O . TRP A 1 158 ? -41.632 3.980 16.857 1.00 7.23 158 TRP A O 1
ATOM 1241 N N . MET A 1 159 ? -42.386 3.341 18.886 1.00 7.47 159 MET A N 1
ATOM 1242 C CA . MET A 1 159 ? -43.808 3.458 18.551 1.00 8.56 159 MET A CA 1
ATOM 1243 C C . MET A 1 159 ? -44.384 4.846 18.808 1.00 8.63 159 MET A C 1
ATOM 1244 O O . MET A 1 159 ? -45.533 5.126 18.426 1.00 9.17 159 MET A O 1
ATOM 1249 N N . THR A 1 160 ? -43.600 5.718 19.442 1.00 8.84 160 THR A N 1
ATOM 1250 C CA . THR A 1 160 ? -44.156 6.969 19.974 1.00 9.91 160 THR A CA 1
ATOM 1251 C C . THR A 1 160 ? -43.732 8.207 19.175 1.00 10.38 160 THR A C 1
ATOM 1252 O O . THR A 1 160 ? -42.556 8.571 19.166 1.00 10.24 160 THR A O 1
ATOM 1256 N N . PRO A 1 161 ? -44.693 8.873 18.512 1.00 11.07 161 PRO A N 1
ATOM 1257 C CA . PRO A 1 161 ? -44.325 10.136 17.875 1.00 11.61 161 PRO A CA 1
ATOM 1258 C C . PRO A 1 161 ? -43.940 11.187 18.920 1.00 12.23 161 PRO A C 1
ATOM 1259 O O . PRO A 1 161 ? -44.466 11.187 20.036 1.00 12.48 161 PRO A O 1
ATOM 1263 N N . GLN A 1 162 ? -42.998 12.057 18.570 1.00 13.33 162 GLN A N 1
ATOM 1264 C CA . GLN A 1 162 ? -42.657 13.188 19.420 1.00 14.98 162 GLN A CA 1
ATOM 1265 C C . GLN A 1 162 ? -42.424 14.363 18.491 1.00 15.26 162 GLN A C 1
ATOM 1266 O O . GLN A 1 162 ? -41.294 14.592 18.034 1.00 15.24 162 GLN A O 1
ATOM 1272 N N . ALA A 1 163 ? -43.509 15.090 18.203 1.00 15.94 163 ALA A N 1
ATOM 1273 C CA . ALA A 1 163 ? -43.502 16.199 17.244 1.00 16.58 163 ALA A CA 1
ATOM 1274 C C . ALA A 1 163 ? -42.282 17.086 17.456 1.00 16.89 163 ALA A C 1
ATOM 1275 O O . ALA A 1 163 ? -41.951 17.411 18.599 1.00 17.89 163 ALA A O 1
ATOM 1277 N N . PRO A 1 164 ? -41.603 17.480 16.360 1.00 16.58 164 PRO A N 1
ATOM 1278 C CA . PRO A 1 164 ? -41.958 17.240 14.956 1.00 16.30 164 PRO A CA 1
ATOM 1279 C C . PRO A 1 164 ? -41.534 15.877 14.382 1.00 15.68 164 PRO A C 1
ATOM 1280 O O . PRO A 1 164 ? -41.643 15.661 13.166 1.00 16.64 164 PRO A O 1
ATOM 1284 N N . LYS A 1 165 ? -41.066 14.968 15.236 1.00 14.37 165 LYS A N 1
ATOM 1285 C CA . LYS A 1 165 ? -40.667 13.640 14.763 1.00 12.94 165 LYS A CA 1
ATOM 1286 C C . LYS A 1 165 ? -41.872 12.703 14.711 1.00 11.70 165 LYS A C 1
ATOM 1287 O O . LYS A 1 165 ? -42.635 12.626 15.682 1.00 11.62 165 LYS A O 1
ATOM 1293 N N . PRO A 1 166 ? -42.034 11.974 13.590 1.00 10.61 166 PRO A N 1
ATOM 1294 C CA . PRO A 1 166 ? -43.026 10.902 13.564 1.00 9.93 166 PRO A CA 1
ATOM 1295 C C . PRO A 1 166 ? -42.477 9.736 14.373 1.00 8.62 166 PRO A C 1
ATOM 1296 O O . PRO A 1 166 ? -41.304 9.758 14.763 1.00 8.42 166 PRO A O 1
ATOM 1300 N N . SER A 1 167 ? -43.282 8.706 14.592 1.00 8.47 167 SER A N 1
ATOM 1301 C CA . SER A 1 167 ? -42.734 7.482 15.161 1.00 7.99 167 SER A CA 1
ATOM 1302 C C . SER A 1 167 ? -41.912 6.731 14.115 1.00 7.69 167 SER A C 1
ATOM 1303 O O . SER A 1 167 ? -42.210 6.768 12.906 1.00 7.49 167 SER A O 1
ATOM 1306 N N . CYS A 1 168 ? -40.863 6.054 14.581 1.00 7.34 168 CYS A N 1
ATOM 1307 C CA . CYS A 1 168 ? -40.108 5.154 13.718 1.00 7.01 168 CYS A CA 1
ATOM 1308 C C . CYS A 1 168 ? -41.053 4.146 13.064 1.00 6.97 168 CYS A C 1
ATOM 1309 O O . CYS A 1 168 ? -40.897 3.791 11.888 1.00 7.31 168 CYS A O 1
ATOM 1312 N N . HIS A 1 169 ? -42.028 3.686 13.848 1.00 6.92 169 HIS A N 1
ATOM 1313 C CA . HIS A 1 169 ? -43.056 2.759 13.360 1.00 7.44 169 HIS A CA 1
ATOM 1314 C C . HIS A 1 169 ? -43.769 3.295 12.109 1.00 7.73 169 HIS A C 1
ATOM 1315 O O . HIS A 1 169 ? -43.875 2.598 11.089 1.00 7.77 169 HIS A O 1
ATOM 1322 N N . ASP A 1 170 ? -44.259 4.523 12.188 1.00 8.49 170 ASP A N 1
ATOM 1323 C CA . ASP A 1 170 ? -44.998 5.097 11.073 1.00 9.17 170 ASP A CA 1
ATOM 1324 C C . ASP A 1 170 ? -44.122 5.317 9.838 1.00 9.41 170 ASP A C 1
ATOM 1325 O O . ASP A 1 170 ? -44.581 5.195 8.708 1.00 10.03 170 ASP A O 1
ATOM 1330 N N . VAL A 1 171 ? -42.852 5.637 10.048 1.00 8.78 171 VAL A N 1
ATOM 1331 C CA . VAL A 1 171 ? -41.935 5.772 8.928 1.00 9.06 171 VAL A CA 1
ATOM 1332 C C . VAL A 1 171 ? -41.775 4.430 8.210 1.00 9.47 171 VAL A C 1
ATOM 1333 O O . VAL A 1 171 ? -42.008 4.327 6.994 1.00 10.33 171 VAL A O 1
ATOM 1337 N N . ILE A 1 172 ? -41.393 3.393 8.957 1.00 9.70 172 ILE A N 1
ATOM 1338 C CA . ILE A 1 172 ? -41.048 2.115 8.317 1.00 10.46 172 ILE A CA 1
ATOM 1339 C C . ILE A 1 172 ? -42.253 1.389 7.704 1.00 11.05 172 ILE A C 1
ATOM 1340 O O . ILE A 1 172 ? -42.074 0.606 6.767 1.00 11.05 172 ILE A O 1
ATOM 1345 N N . THR A 1 173 ? -43.457 1.659 8.218 1.00 12.22 173 THR A N 1
ATOM 1346 C CA . THR A 1 173 ? -44.674 1.022 7.696 1.00 13.95 173 THR A CA 1
ATOM 1347 C C . THR A 1 173 ? -45.280 1.783 6.521 1.00 14.82 173 THR A C 1
ATOM 1348 O O . THR A 1 173 ? -46.216 1.297 5.881 1.00 14.97 173 THR A O 1
ATOM 1352 N N . GLY A 1 174 ? -44.749 2.970 6.237 1.00 15.40 174 GLY A N 1
ATOM 1353 C CA . GLY A 1 174 ? -45.243 3.783 5.123 1.00 16.59 174 GLY A CA 1
ATOM 1354 C C . GLY A 1 174 ? -46.429 4.672 5.457 1.00 17.09 174 GLY A C 1
ATOM 1355 O O . GLY A 1 174 ? -47.041 5.256 4.558 1.00 18.07 174 GLY A O 1
ATOM 1356 N N . ARG A 1 175 ? -46.753 4.792 6.741 1.00 17.44 175 ARG A N 1
ATOM 1357 C CA . ARG A 1 175 ? -47.856 5.636 7.190 1.00 17.92 175 ARG A CA 1
ATOM 1358 C C . ARG A 1 175 ? -47.459 7.111 7.208 1.00 17.45 175 ARG A C 1
ATOM 1359 O O . ARG A 1 175 ? -48.287 7.998 6.972 1.00 18.29 175 ARG A O 1
ATOM 1367 N N . TRP A 1 176 ? -46.189 7.375 7.483 1.00 16.31 176 TRP A N 1
ATOM 1368 C CA . TRP A 1 176 ? -45.710 8.748 7.565 1.00 15.11 176 TRP A CA 1
ATOM 1369 C C . TRP A 1 176 ? -45.482 9.312 6.175 1.00 15.36 176 TRP A C 1
ATOM 1370 O O . TRP A 1 176 ? -44.851 8.675 5.335 1.00 15.43 176 TRP A O 1
ATOM 1381 N N . GLN A 1 177 ? -46.005 10.514 5.957 1.00 15.51 177 GLN A N 1
ATOM 1382 C CA . GLN A 1 177 ? -45.759 11.272 4.741 1.00 16.47 177 GLN A CA 1
ATOM 1383 C C . GLN A 1 177 ? -44.935 12.505 5.130 1.00 14.98 177 GLN A C 1
ATOM 1384 O O . GLN A 1 177 ? -45.312 13.242 6.037 1.00 14.93 177 GLN A O 1
ATOM 1390 N N . PRO A 1 178 ? -43.796 12.732 4.451 1.00 14.34 178 PRO A N 1
ATOM 1391 C CA . PRO A 1 178 ? -42.982 13.901 4.822 1.00 13.73 178 PRO A CA 1
ATOM 1392 C C . PRO A 1 178 ? -43.695 15.241 4.582 1.00 13.18 178 PRO A C 1
ATOM 1393 O O . PRO A 1 178 ? -44.476 15.363 3.636 1.00 13.60 178 PRO A O 1
ATOM 1397 N N . SER A 1 179 ? -43.443 16.212 5.455 1.00 12.07 179 SER A N 1
ATOM 1398 C CA . SER A 1 179 ? -43.936 17.579 5.282 1.00 11.72 179 SER A CA 1
ATOM 1399 C C . SER A 1 179 ? -43.091 18.305 4.239 1.00 11.34 179 SER A C 1
ATOM 1400 O O . SER A 1 179 ? -42.071 17.785 3.789 1.00 11.18 179 SER A O 1
ATOM 1403 N N . ALA A 1 180 ? -43.482 19.529 3.891 1.00 11.31 180 ALA A N 1
ATOM 1404 C CA . ALA A 1 180 ? -42.671 20.363 2.998 1.00 11.18 180 ALA A CA 1
ATOM 1405 C C . ALA A 1 180 ? -41.293 20.647 3.591 1.00 11.00 180 ALA A C 1
ATOM 1406 O O . ALA A 1 180 ? -40.298 20.703 2.861 1.00 10.53 180 ALA A O 1
ATOM 1408 N N . ALA A 1 181 ? -41.219 20.812 4.912 1.00 11.02 181 ALA A N 1
ATOM 1409 C CA . ALA A 1 181 ? -39.930 21.040 5.559 1.00 10.69 181 ALA A CA 1
ATOM 1410 C C . ALA A 1 181 ? -39.057 19.798 5.442 1.00 9.92 181 ALA A C 1
ATOM 1411 O O . ALA A 1 181 ? -37.845 19.903 5.219 1.00 10.12 181 ALA A O 1
ATOM 1413 N N . ASP A 1 182 ? -39.686 18.628 5.595 1.00 9.59 182 ASP A N 1
ATOM 1414 C CA . ASP A 1 182 ? -38.984 17.348 5.467 1.00 9.07 182 ASP A CA 1
ATOM 1415 C C . ASP A 1 182 ? -38.434 17.134 4.064 1.00 9.07 182 ASP A C 1
ATOM 1416 O O . ASP A 1 182 ? -37.278 16.756 3.909 1.00 8.92 182 ASP A O 1
ATOM 1421 N N . THR A 1 183 ? -39.251 17.367 3.037 1.00 9.02 183 THR A N 1
ATOM 1422 C CA . THR A 1 183 ? -38.781 17.148 1.671 1.00 9.20 183 THR A CA 1
ATOM 1423 C C . THR A 1 183 ? -37.706 18.165 1.272 1.00 8.92 183 THR A C 1
ATOM 1424 O O . THR A 1 183 ? -36.827 17.844 0.481 1.00 8.33 183 THR A O 1
ATOM 1428 N N . ALA A 1 184 ? -37.765 19.369 1.840 1.00 9.08 184 ALA A N 1
ATOM 1429 C CA . ALA A 1 184 ? -36.721 20.355 1.582 1.00 9.33 184 ALA A CA 1
ATOM 1430 C C . ALA A 1 184 ? -35.397 19.913 2.215 1.00 9.15 184 ALA A C 1
ATOM 1431 O O . ALA A 1 184 ? -34.336 20.048 1.595 1.00 9.53 184 ALA A O 1
ATOM 1433 N N . ALA A 1 185 ? -35.493 19.333 3.417 1.00 9.70 185 ALA A N 1
ATOM 1434 C CA . ALA A 1 185 ? -34.324 18.918 4.199 1.00 10.25 185 ALA A CA 1
ATOM 1435 C C . ALA A 1 185 ? -33.787 17.543 3.810 1.00 10.82 185 ALA A C 1
ATOM 1436 O O . ALA A 1 185 ? -32.749 17.107 4.330 1.00 12.04 185 ALA A O 1
ATOM 1438 N N . GLY A 1 186 ? -34.496 16.854 2.914 1.00 10.15 186 GLY A N 1
ATOM 1439 C CA . GLY A 1 186 ? -34.096 15.522 2.486 1.00 9.72 186 GLY A CA 1
ATOM 1440 C C . GLY A 1 186 ? -34.444 14.428 3.480 1.00 9.56 186 GLY A C 1
ATOM 1441 O O . GLY A 1 186 ? -33.873 13.334 3.413 1.00 9.66 186 GLY A O 1
ATOM 1442 N N . ARG A 1 187 ? -35.379 14.715 4.380 1.00 8.82 187 ARG A N 1
ATOM 1443 C CA . ARG A 1 187 ? -35.902 13.701 5.303 1.00 8.74 187 ARG A CA 1
ATOM 1444 C C . ARG A 1 187 ? -37.017 12.931 4.597 1.00 9.01 187 ARG A C 1
ATOM 1445 O O . ARG A 1 187 ? -38.200 13.270 4.699 1.00 9.73 187 ARG A O 1
ATOM 1453 N N . LEU A 1 188 ? -36.610 11.906 3.862 1.00 8.89 188 LEU A N 1
ATOM 1454 C CA . LEU A 1 188 ? -37.511 11.113 3.027 1.00 8.69 188 LEU A CA 1
ATOM 1455 C C . LEU A 1 188 ? -37.722 9.731 3.635 1.00 9.53 188 LEU A C 1
ATOM 1456 O O . LEU A 1 188 ? -36.848 9.246 4.361 1.00 9.07 188 LEU A O 1
ATOM 1461 N N . PRO A 1 189 ? -38.872 9.088 3.349 1.00 8.93 189 PRO A N 1
ATOM 1462 C CA . PRO A 1 189 ? -39.145 7.795 3.979 1.00 9.29 189 PRO A CA 1
ATOM 1463 C C . PRO A 1 189 ? -38.012 6.790 3.781 1.00 8.72 189 PRO A C 1
ATOM 1464 O O . PRO A 1 189 ? -37.519 6.594 2.669 1.00 9.05 189 PRO A O 1
ATOM 1468 N N . GLY A 1 190 ? -37.592 6.177 4.882 1.00 8.70 190 GLY A N 1
ATOM 1469 C CA . GLY A 1 190 ? -36.550 5.162 4.841 1.00 8.40 190 GLY A CA 1
ATOM 1470 C C . GLY A 1 190 ? -35.820 5.082 6.152 1.00 7.50 190 GLY A C 1
ATOM 1471 O O . GLY A 1 190 ? -36.152 5.780 7.105 1.00 8.16 190 GLY A O 1
ATOM 1472 N N . TYR A 1 191 ? -34.821 4.208 6.191 1.00 6.78 191 TYR A N 1
ATOM 1473 C CA . TYR A 1 191 ? -34.064 3.958 7.417 1.00 6.81 191 TYR A CA 1
ATOM 1474 C C . TYR A 1 191 ? -33.295 5.191 7.915 1.00 6.45 191 TYR A C 1
ATOM 1475 O O . TYR A 1 191 ? -33.136 5.374 9.126 1.00 6.78 191 TYR A O 1
ATOM 1484 N N . GLY A 1 192 ? -32.833 6.034 6.987 1.00 6.82 192 GLY A N 1
ATOM 1485 C CA . GLY A 1 192 ? -32.078 7.247 7.348 1.00 6.85 192 GLY A CA 1
ATOM 1486 C C . GLY A 1 192 ? -32.859 8.168 8.273 1.00 7.15 192 GLY A C 1
ATOM 1487 O O . GLY A 1 192 ? -32.316 8.690 9.242 1.00 7.49 192 GLY A O 1
ATOM 1488 N N . VAL A 1 193 ? -34.146 8.362 7.973 1.00 6.49 193 VAL A N 1
ATOM 1489 C CA . VAL A 1 193 ? -35.043 9.193 8.800 1.00 6.81 193 VAL A CA 1
ATOM 1490 C C . VAL A 1 193 ? -35.191 8.591 10.200 1.00 6.31 193 VAL A C 1
ATOM 1491 O O . VAL A 1 193 ? -35.344 9.313 11.185 1.00 6.85 193 VAL A O 1
ATOM 1495 N N . ILE A 1 194 ? -35.159 7.262 10.270 1.00 6.37 194 ILE A N 1
ATOM 1496 C CA . ILE A 1 194 ? -35.247 6.560 11.553 1.00 6.21 194 ILE A CA 1
ATOM 1497 C C . ILE A 1 194 ? -34.003 6.828 12.406 1.00 6.08 194 ILE A C 1
ATOM 1498 O O . ILE A 1 194 ? -34.121 7.133 13.591 1.00 5.94 194 ILE A O 1
ATOM 1503 N N . THR A 1 195 ? -32.824 6.762 11.791 1.00 5.56 195 THR A N 1
ATOM 1504 C CA . THR A 1 195 ? -31.596 7.199 12.456 1.00 5.51 195 THR A CA 1
ATOM 1505 C C . THR A 1 195 ? -31.738 8.639 12.949 1.00 6.10 195 THR A C 1
ATOM 1506 O O . THR A 1 195 ? -31.346 8.978 14.076 1.00 6.59 195 THR A O 1
ATOM 1510 N N . ASN A 1 196 ? -32.319 9.482 12.099 1.00 6.10 196 ASN A N 1
ATOM 1511 C CA . ASN A 1 196 ? -32.507 10.894 12.451 1.00 7.07 196 ASN A CA 1
ATOM 1512 C C . ASN A 1 196 ? -33.386 11.051 13.716 1.00 6.92 196 ASN A C 1
ATOM 1513 O O . ASN A 1 196 ? -33.065 11.824 14.629 1.00 7.18 196 ASN A O 1
ATOM 1518 N N . ILE A 1 197 ? -34.489 10.305 13.773 1.00 7.10 197 ILE A N 1
ATOM 1519 C CA . ILE A 1 197 ? -35.379 10.319 14.940 1.00 7.43 197 ILE A CA 1
ATOM 1520 C C . ILE A 1 197 ? -34.623 9.880 16.198 1.00 7.07 197 ILE A C 1
ATOM 1521 O O . ILE A 1 197 ? -34.749 10.485 17.267 1.00 7.46 197 ILE A O 1
ATOM 1526 N N . ILE A 1 198 ? -33.814 8.838 16.058 1.00 7.48 198 ILE A N 1
ATOM 1527 C CA . ILE A 1 198 ? -33.128 8.244 17.205 1.00 7.78 198 ILE A CA 1
ATOM 1528 C C . ILE A 1 198 ? -31.980 9.110 17.733 1.00 8.21 198 ILE A C 1
ATOM 1529 O O . ILE A 1 198 ? -31.837 9.269 18.945 1.00 8.41 198 ILE A O 1
ATOM 1534 N N . ASN A 1 199 ? -31.164 9.649 16.836 1.00 7.86 199 ASN A N 1
ATOM 1535 C CA . ASN A 1 199 ? -29.955 10.375 17.273 1.00 8.01 199 ASN A CA 1
ATOM 1536 C C . ASN A 1 199 ? -29.450 11.377 16.235 1.00 8.33 199 ASN A C 1
ATOM 1537 O O . ASN A 1 199 ? -28.244 11.579 16.078 1.00 8.12 199 ASN A O 1
ATOM 1542 N N . GLY A 1 200 ? -30.384 12.021 15.538 1.00 7.68 200 GLY A N 1
ATOM 1543 C CA . GLY A 1 200 ? -30.050 12.858 14.387 1.00 8.93 200 GLY A CA 1
ATOM 1544 C C . GLY A 1 200 ? -29.269 14.116 14.702 1.00 9.03 200 GLY A C 1
ATOM 1545 O O . GLY A 1 200 ? -28.453 14.549 13.889 1.00 10.21 200 GLY A O 1
ATOM 1546 N N . GLY A 1 201 ? -29.524 14.698 15.872 1.00 9.99 201 GLY A N 1
ATOM 1547 C CA . GLY A 1 201 ? -28.801 15.899 16.294 1.00 10.35 201 GLY A CA 1
ATOM 1548 C C . GLY A 1 201 ? -27.299 15.669 16.263 1.00 11.00 201 GLY A C 1
ATOM 1549 O O . GLY A 1 201 ? -26.514 16.537 15.852 1.00 12.46 201 GLY A O 1
ATOM 1550 N N . LEU A 1 202 ? -26.895 14.470 16.658 1.00 10.45 202 LEU A N 1
ATOM 1551 C CA . LEU A 1 202 ? -25.472 14.146 16.702 1.00 10.81 202 LEU A CA 1
ATOM 1552 C C . LEU A 1 202 ? -24.911 13.467 15.451 1.00 10.42 202 LEU A C 1
ATOM 1553 O O . LEU A 1 202 ? -23.714 13.568 15.167 1.00 11.39 202 LEU A O 1
ATOM 1558 N N . GLU A 1 203 ? -25.766 12.785 14.697 1.00 9.39 203 GLU A N 1
ATOM 1559 C CA . GLU A 1 203 ? -25.306 11.900 13.628 1.00 8.93 203 GLU A CA 1
ATOM 1560 C C . GLU A 1 203 ? -25.655 12.325 12.203 1.00 9.04 203 GLU A C 1
ATOM 1561 O O . GLU A 1 203 ? -25.014 11.867 11.256 1.00 9.13 203 GLU A O 1
ATOM 1567 N N . CYS A 1 204 ? -26.659 13.187 12.055 1.00 9.48 204 CYS A N 1
ATOM 1568 C CA . CYS A 1 204 ? -27.226 13.474 10.731 1.00 10.16 204 CYS A CA 1
ATOM 1569 C C . CYS A 1 204 ? -26.882 14.851 10.181 1.00 10.72 204 CYS A C 1
ATOM 1570 O O . CYS A 1 204 ? -26.634 15.806 10.938 1.00 11.41 204 CYS A O 1
ATOM 1573 N N . GLY A 1 205 ? -26.848 14.937 8.855 1.00 11.27 205 GLY A N 1
ATOM 1574 C CA . GLY A 1 205 ? -26.678 16.209 8.156 1.00 12.30 205 GLY A CA 1
ATOM 1575 C C . GLY A 1 205 ? -25.266 16.755 8.182 1.00 13.32 205 GLY A C 1
ATOM 1576 O O . GLY A 1 205 ? -25.066 17.950 7.951 1.00 14.41 205 GLY A O 1
ATOM 1577 N N . LYS A 1 206 ? -24.296 15.888 8.463 1.00 13.80 206 LYS A N 1
ATOM 1578 C CA . LYS A 1 206 ? -22.892 16.285 8.602 1.00 14.83 206 LYS A CA 1
ATOM 1579 C C . LYS A 1 206 ? -21.990 15.467 7.669 1.00 14.50 206 LYS A C 1
ATOM 1580 O O . LYS A 1 206 ? -20.767 15.425 7.843 1.00 15.02 206 LYS A O 1
ATOM 1586 N N . GLY A 1 207 ? -22.590 14.814 6.680 1.00 13.62 207 GLY A N 1
ATOM 1587 C CA . GLY A 1 207 ? -21.867 13.922 5.785 1.00 13.18 207 GLY A CA 1
ATOM 1588 C C . GLY A 1 207 ? -21.580 12.552 6.388 1.00 13.35 207 GLY A C 1
ATOM 1589 O O . GLY A 1 207 ? -22.069 12.237 7.479 1.00 12.42 207 GLY A O 1
ATOM 1590 N N . PRO A 1 208 ? -20.781 11.732 5.682 1.00 13.39 208 PRO A N 1
ATOM 1591 C CA . PRO A 1 208 ? -20.454 10.375 6.128 1.00 14.01 208 PRO A CA 1
ATOM 1592 C C . PRO A 1 208 ? -20.044 10.303 7.600 1.00 14.61 208 PRO A C 1
ATOM 1593 O O . PRO A 1 208 ? -19.321 11.164 8.111 1.00 15.24 208 PRO A O 1
ATOM 1597 N N . ASN A 1 209 ? -20.516 9.252 8.258 1.00 14.53 209 ASN A N 1
ATOM 1598 C CA . ASN A 1 209 ? -20.442 9.108 9.692 1.00 14.76 209 ASN A CA 1
ATOM 1599 C C . ASN A 1 209 ? -20.418 7.594 9.966 1.00 14.38 209 ASN A C 1
ATOM 1600 O O . ASN A 1 209 ? -21.275 6.881 9.454 1.00 14.43 209 ASN A O 1
ATOM 1605 N N . PRO A 1 210 ? -19.430 7.099 10.740 1.00 13.99 210 PRO A N 1
ATOM 1606 C CA . PRO A 1 210 ? -19.343 5.648 10.976 1.00 12.76 210 PRO A CA 1
ATOM 1607 C C . PRO A 1 210 ? -20.502 5.071 11.807 1.00 11.70 210 PRO A C 1
ATOM 1608 O O . PRO A 1 210 ? -20.822 3.883 11.660 1.00 10.57 210 PRO A O 1
ATOM 1612 N N . GLN A 1 211 ? -21.117 5.884 12.662 1.00 10.65 211 GLN A N 1
ATOM 1613 C CA . GLN A 1 211 ? -22.236 5.404 13.471 1.00 10.03 211 GLN A CA 1
ATOM 1614 C C . GLN A 1 211 ? -23.439 5.171 12.564 1.00 8.89 211 GLN A C 1
ATOM 1615 O O . GLN A 1 211 ? -24.121 4.145 12.662 1.00 8.37 211 GLN A O 1
ATOM 1621 N N . VAL A 1 212 ? -23.682 6.112 11.659 1.00 8.41 212 VAL A N 1
ATOM 1622 C CA . VAL A 1 212 ? -24.765 5.942 10.705 1.00 7.72 212 VAL A CA 1
ATOM 1623 C C . VAL A 1 212 ? -24.519 4.709 9.813 1.00 7.63 212 VAL A C 1
ATOM 1624 O O . VAL A 1 212 ? -25.440 3.922 9.573 1.00 7.51 212 VAL A O 1
ATOM 1628 N N . ALA A 1 213 ? -23.280 4.509 9.369 1.00 7.57 213 ALA A N 1
ATOM 1629 C CA . ALA A 1 213 ? -22.931 3.353 8.538 1.00 6.89 213 ALA A CA 1
ATOM 163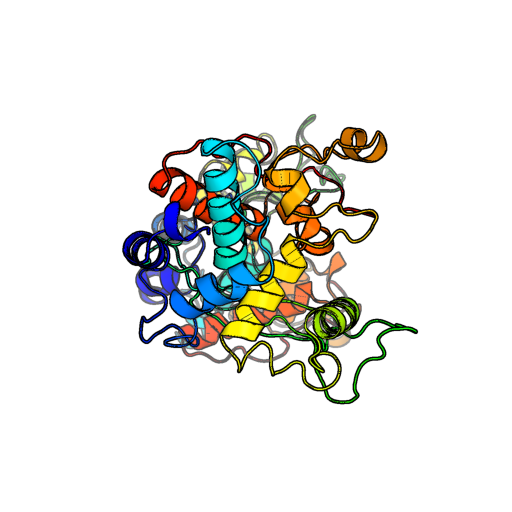0 C C . ALA A 1 213 ? -23.144 2.040 9.307 1.00 7.23 213 ALA A C 1
ATOM 1631 O O . ALA A 1 213 ? -23.606 1.047 8.746 1.00 7.62 213 ALA A O 1
ATOM 1633 N N . ASP A 1 214 ? -22.816 2.040 10.598 1.00 7.05 214 ASP A N 1
ATOM 1634 C CA . ASP A 1 214 ? -22.975 0.847 11.414 1.00 6.65 214 ASP A CA 1
ATOM 1635 C C . ASP A 1 214 ? -24.454 0.469 11.524 1.00 6.46 214 ASP A C 1
ATOM 1636 O O . ASP A 1 214 ? -24.810 -0.711 11.411 1.00 6.38 214 ASP A O 1
ATOM 1641 N N . ARG A 1 215 ? -25.306 1.472 11.720 1.00 5.88 215 ARG A N 1
ATOM 1642 C CA . ARG A 1 215 ? -26.751 1.254 11.764 1.00 5.72 215 ARG A CA 1
ATOM 1643 C C . ARG A 1 215 ? -27.220 0.593 10.472 1.00 5.65 215 ARG A C 1
ATOM 1644 O O . ARG A 1 215 ? -28.015 -0.344 10.498 1.00 5.61 215 ARG A O 1
ATOM 1652 N N . ILE A 1 216 ? -26.718 1.088 9.349 1.00 5.74 216 ILE A N 1
ATOM 1653 C CA . ILE A 1 216 ? -27.082 0.534 8.045 1.00 6.11 216 ILE A CA 1
ATOM 1654 C C . ILE A 1 216 ? -26.597 -0.906 7.866 1.00 6.17 216 ILE A C 1
ATOM 1655 O O . ILE A 1 216 ? -27.306 -1.744 7.316 1.00 7.05 216 ILE A O 1
ATOM 1660 N N . GLY A 1 217 ? -25.392 -1.206 8.342 1.00 5.99 217 GLY A N 1
ATOM 1661 C CA . GLY A 1 217 ? -24.859 -2.567 8.205 1.00 6.11 217 GLY A CA 1
ATOM 1662 C C . GLY A 1 217 ? -25.728 -3.623 8.887 1.00 5.62 217 GLY A C 1
ATOM 1663 O O . GLY A 1 217 ? -25.996 -4.697 8.331 1.00 6.14 217 GLY A O 1
ATOM 1664 N N . PHE A 1 218 ? -26.171 -3.331 10.108 1.00 5.82 218 PHE A N 1
ATOM 1665 C CA . PHE A 1 218 ? -27.063 -4.238 10.824 1.00 5.29 218 PHE A CA 1
ATOM 1666 C C . PHE A 1 218 ? -28.372 -4.419 10.061 1.00 5.30 218 PHE A C 1
ATOM 1667 O O . PHE A 1 218 ? -28.845 -5.535 9.880 1.00 5.54 218 PHE A O 1
ATOM 1675 N N . PHE A 1 219 ? -28.950 -3.304 9.634 1.00 5.73 219 PHE A N 1
ATOM 1676 C CA . PHE A 1 219 ? -30.213 -3.349 8.891 1.00 5.80 219 PHE A CA 1
ATOM 1677 C C . PHE A 1 219 ? -30.088 -4.189 7.629 1.00 6.26 219 PHE A C 1
ATOM 1678 O O . PHE A 1 219 ? -30.969 -5.001 7.341 1.00 6.34 219 PHE A O 1
ATOM 1686 N N . ARG A 1 220 ? -28.995 -4.019 6.886 1.00 6.21 220 ARG A N 1
ATOM 1687 C CA . ARG A 1 220 ? -28.762 -4.841 5.687 1.00 6.78 220 ARG A CA 1
ATOM 1688 C C . ARG A 1 220 ? -28.655 -6.321 6.021 1.00 7.04 220 ARG A C 1
ATOM 1689 O O . ARG A 1 220 ? -29.271 -7.149 5.347 1.00 6.85 220 ARG A O 1
ATOM 1697 N N . ARG A 1 221 ? -27.890 -6.660 7.064 1.00 6.56 221 ARG A N 1
ATOM 1698 C CA . ARG A 1 221 ? -27.734 -8.055 7.457 1.00 6.49 221 ARG A CA 1
ATOM 1699 C C . ARG A 1 221 ? -29.093 -8.674 7.825 1.00 6.63 221 ARG A C 1
ATOM 1700 O O . ARG A 1 221 ? -29.437 -9.779 7.381 1.00 6.87 221 ARG A O 1
ATOM 1708 N N . TYR A 1 222 ? -29.865 -7.951 8.626 1.00 6.95 222 TYR A N 1
ATOM 1709 C CA . TYR A 1 222 ? -31.158 -8.468 9.072 1.00 7.22 222 TYR A CA 1
ATOM 1710 C C . TYR A 1 222 ? -32.188 -8.572 7.938 1.00 7.57 222 TYR A C 1
ATOM 1711 O O . TYR A 1 222 ? -32.944 -9.540 7.883 1.00 7.76 222 TYR A O 1
ATOM 1720 N N . CYS A 1 223 ? -32.198 -7.605 7.020 1.00 7.70 223 CYS A N 1
ATOM 1721 C CA . CYS A 1 223 ? -33.074 -7.695 5.842 1.00 7.99 223 CYS A CA 1
ATOM 1722 C C . CYS A 1 223 ? -32.688 -8.889 4.977 1.00 8.40 223 CYS A C 1
ATOM 1723 O O . CYS A 1 223 ? -33.563 -9.571 4.446 1.00 8.95 223 CYS A O 1
ATOM 1726 N N . GLY A 1 224 ? -31.388 -9.156 4.860 1.00 8.93 224 GLY A N 1
ATOM 1727 C CA . GLY A 1 224 ? -30.895 -10.322 4.129 1.00 9.31 224 GLY A CA 1
ATOM 1728 C C . GLY A 1 224 ? -31.398 -11.619 4.741 1.00 9.97 224 GLY A C 1
ATOM 1729 O O . GLY A 1 224 ? -31.875 -12.508 4.022 1.00 10.39 224 GLY A O 1
ATOM 1730 N N . ILE A 1 225 ? -31.299 -11.718 6.065 1.00 9.72 225 ILE A N 1
ATOM 1731 C CA . ILE A 1 225 ? -31.776 -12.889 6.800 1.00 10.10 225 ILE A CA 1
ATOM 1732 C C . ILE A 1 225 ? -33.287 -13.062 6.650 1.00 10.10 225 ILE A C 1
ATOM 1733 O O . ILE A 1 225 ? -33.755 -14.184 6.457 1.00 10.92 225 ILE A O 1
ATOM 1738 N N . LEU A 1 226 ? -34.033 -11.965 6.747 1.00 10.17 226 LEU A N 1
ATOM 1739 C CA . LEU A 1 226 ? -35.494 -12.016 6.638 1.00 10.40 226 LEU A CA 1
ATOM 1740 C C . LEU A 1 226 ? -35.982 -12.131 5.201 1.00 10.67 226 LEU A C 1
ATOM 1741 O O . LEU A 1 226 ? -37.155 -12.425 4.963 1.00 11.92 226 LEU A O 1
ATOM 1746 N N . GLY A 1 227 ? -35.096 -11.877 4.246 1.00 10.24 227 GLY A N 1
ATOM 1747 C CA . GLY A 1 227 ? -35.446 -11.992 2.824 1.00 10.47 227 GLY A CA 1
ATOM 1748 C C . GLY A 1 227 ? -36.213 -10.822 2.240 1.00 11.18 227 GLY A C 1
ATOM 1749 O O . GLY A 1 227 ? -37.057 -11.009 1.360 1.00 12.47 227 GLY A O 1
ATOM 1750 N N . VAL A 1 228 ? -35.924 -9.612 2.711 1.00 9.70 228 VAL A N 1
ATOM 1751 C CA . VAL A 1 228 ? -36.602 -8.403 2.220 1.00 9.81 228 VAL A CA 1
ATOM 1752 C C . VAL A 1 228 ? -35.599 -7.346 1.760 1.00 9.05 228 VAL A C 1
ATOM 1753 O O . VAL A 1 228 ? -34.432 -7.355 2.188 1.00 8.77 228 VAL A O 1
ATOM 1757 N N . GLY A 1 229 ? -36.045 -6.453 0.880 1.00 8.83 229 GLY A N 1
ATOM 1758 C CA . GLY A 1 229 ? -35.263 -5.283 0.499 1.00 8.51 229 GLY A CA 1
ATOM 1759 C C . GLY A 1 229 ? -35.209 -4.284 1.641 1.00 8.29 229 GLY A C 1
ATOM 1760 O O . GLY A 1 229 ? -36.120 -4.205 2.471 1.00 8.75 229 GLY A O 1
ATOM 1761 N N . THR A 1 230 ? -34.149 -3.492 1.674 1.00 8.18 230 THR A N 1
ATOM 1762 C CA . THR A 1 230 ? -33.992 -2.503 2.736 1.00 8.77 230 THR A CA 1
ATOM 1763 C C . THR A 1 230 ? -34.765 -1.238 2.420 1.00 8.98 230 THR A C 1
ATOM 1764 O O . THR A 1 230 ? -35.030 -0.422 3.311 1.00 8.89 230 THR A O 1
ATOM 1768 N N . GLY A 1 231 ? -35.088 -1.056 1.143 1.00 9.26 231 GLY A N 1
ATOM 1769 C CA . GLY A 1 231 ? -35.544 0.239 0.649 1.00 9.93 231 GLY A CA 1
ATOM 1770 C C . GLY A 1 231 ? -34.357 1.168 0.477 1.00 10.63 231 GLY A C 1
ATOM 1771 O O . GLY A 1 231 ? -33.206 0.785 0.725 1.00 10.15 231 GLY A O 1
ATOM 1772 N N . ASN A 1 232 ? -34.630 2.403 0.059 1.00 11.59 232 ASN A N 1
ATOM 1773 C CA . ASN A 1 232 ? -33.585 3.401 -0.152 1.00 12.13 232 ASN A CA 1
ATOM 1774 C C . ASN A 1 232 ? -33.583 4.440 0.960 1.00 11.28 232 ASN A C 1
ATOM 1775 O O . ASN A 1 232 ? -34.237 4.246 1.992 1.00 10.91 232 ASN A O 1
ATOM 1780 N N . ASN A 1 233 ? -32.833 5.520 0.763 1.00 10.43 233 ASN A N 1
ATOM 1781 C CA . ASN A 1 233 ? -32.748 6.581 1.774 1.00 9.44 233 ASN A CA 1
ATOM 1782 C C . ASN A 1 233 ? -32.262 6.008 3.104 1.00 8.87 233 ASN A C 1
ATOM 1783 O O . ASN A 1 233 ? -32.817 6.288 4.173 1.00 7.91 233 ASN A O 1
ATOM 1788 N N . LEU A 1 234 ? -31.198 5.220 3.028 1.00 8.68 234 LEU A N 1
ATOM 1789 C CA . LEU A 1 234 ? -30.689 4.505 4.195 1.00 8.50 234 LEU A CA 1
ATOM 1790 C C . LEU A 1 234 ? -29.878 5.351 5.167 1.00 8.20 234 LEU A C 1
ATOM 1791 O O . LEU A 1 234 ? -29.836 5.056 6.362 1.00 8.08 234 LEU A O 1
ATOM 1796 N N . ASP A 1 235 ? -29.208 6.373 4.651 1.00 7.69 235 ASP A N 1
ATOM 1797 C CA . ASP A 1 235 ? -28.367 7.235 5.488 1.00 8.11 235 ASP A CA 1
ATOM 1798 C C . ASP A 1 235 ? -29.062 8.568 5.726 1.00 8.00 235 ASP A C 1
ATOM 1799 O O . ASP A 1 235 ? -30.074 8.883 5.081 1.00 8.47 235 ASP A O 1
ATOM 1804 N N . CYS A 1 236 ? -28.527 9.351 6.661 1.00 8.32 236 CYS A N 1
ATOM 1805 C CA . CYS A 1 236 ? -29.028 10.693 6.909 1.00 8.32 236 CYS A CA 1
ATOM 1806 C C . CYS A 1 236 ? -27.889 11.712 6.770 1.00 8.45 236 CYS A C 1
ATOM 1807 O O . CYS A 1 236 ? -27.932 12.786 7.365 1.00 8.30 236 CYS A O 1
ATOM 1810 N N . TYR A 1 237 ? -26.874 11.367 5.976 1.00 8.77 237 TYR A N 1
ATOM 1811 C CA . TYR A 1 237 ? -25.690 12.230 5.816 1.00 9.65 237 TYR A CA 1
ATOM 1812 C C . TYR A 1 237 ? -26.028 13.640 5.324 1.00 9.96 237 TYR A C 1
ATOM 1813 O O . TYR A 1 237 ? -25.352 14.599 5.680 1.00 10.08 237 TYR A O 1
ATOM 1822 N N . ASN A 1 238 ? -27.090 13.754 4.531 1.00 10.78 238 ASN A N 1
ATOM 1823 C CA . ASN A 1 238 ? -27.514 15.038 3.992 1.00 11.96 238 ASN A CA 1
ATOM 1824 C C . ASN A 1 238 ? -28.866 15.530 4.517 1.00 12.49 238 ASN A C 1
ATOM 1825 O O . ASN A 1 238 ? -29.445 16.481 3.976 1.00 13.58 238 ASN A O 1
ATOM 1830 N N . GLN A 1 239 ? -29.355 14.905 5.584 1.00 11.77 239 GLN A N 1
ATOM 1831 C CA . GLN A 1 239 ? -30.627 15.295 6.195 1.00 11.96 239 GLN A CA 1
ATOM 1832 C C . GLN A 1 239 ? -30.380 16.255 7.343 1.00 12.72 239 GLN A C 1
ATOM 1833 O O . GLN A 1 239 ? -29.634 15.943 8.268 1.00 13.12 239 GLN A O 1
ATOM 1839 N N . ARG A 1 240 ? -31.033 17.411 7.312 1.00 13.25 240 ARG A N 1
ATOM 1840 C CA . ARG A 1 240 ? -31.066 18.268 8.491 1.00 13.89 240 ARG A CA 1
ATOM 1841 C C . ARG A 1 240 ? -31.730 17.490 9.635 1.00 12.93 240 ARG A C 1
ATOM 1842 O O . ARG A 1 240 ? -32.769 16.848 9.429 1.00 12.51 240 ARG A O 1
ATOM 1850 N N . PRO A 1 241 ? -31.115 17.507 10.835 1.00 12.96 241 PRO A N 1
ATOM 1851 C CA . PRO A 1 241 ? -31.770 16.886 11.978 1.00 13.07 241 PRO A CA 1
ATOM 1852 C C . PRO A 1 241 ? -33.178 17.440 12.201 1.00 13.49 241 PRO A C 1
ATOM 1853 O O . PRO A 1 241 ? -33.449 18.621 11.920 1.00 13.16 241 PRO A O 1
ATOM 1857 N N . PHE A 1 242 ? -34.082 16.572 12.651 1.00 14.05 242 PHE A N 1
ATOM 1858 C CA . PHE A 1 242 ? -35.428 16.992 13.035 1.00 15.63 242 PHE A CA 1
ATOM 1859 C C . PHE A 1 242 ? -35.339 18.055 14.127 1.00 17.87 242 PHE A C 1
ATOM 1860 O O . PHE A 1 242 ? -34.342 18.123 14.851 1.00 18.89 242 PHE A O 1
ATOM 1868 N N . GLY A 1 243 ? -36.386 18.862 14.256 1.00 19.72 243 GLY A N 1
ATOM 1869 C CA . GLY A 1 243 ? -36.491 19.825 15.362 1.00 21.85 243 GLY A CA 1
ATOM 1870 C C . GLY A 1 243 ? -36.627 19.189 16.740 1.00 22.89 243 GLY A C 1
ATOM 1871 O O . GLY A 1 243 ? -36.755 17.973 16.906 1.00 23.47 243 GLY A O 1
ATOM 1873 N N . GLY B 1 1 ? 13.744 -27.585 24.999 1.00 18.29 1 GLY B N 1
ATOM 1874 C CA . GLY B 1 1 ? 12.816 -26.585 24.403 1.00 17.55 1 GLY B CA 1
ATOM 1875 C C . GLY B 1 1 ? 11.419 -26.706 24.975 1.00 17.43 1 GLY B C 1
ATOM 1876 O O . GLY B 1 1 ? 11.148 -27.571 25.801 1.00 17.97 1 GLY B O 1
ATOM 1877 N N . ILE B 1 2 ? 10.521 -25.854 24.505 1.00 16.57 2 ILE B N 1
ATOM 1878 C CA . ILE B 1 2 ? 9.167 -25.778 25.052 1.00 15.52 2 ILE B CA 1
ATOM 1879 C C . ILE B 1 2 ? 8.327 -27.055 24.891 1.00 15.79 2 ILE B C 1
ATOM 1880 O O . ILE B 1 2 ? 7.297 -27.200 25.553 1.00 14.58 2 ILE B O 1
ATOM 1885 N N . GLU B 1 3 ? 8.766 -27.980 24.031 1.00 16.49 3 GLU B N 1
ATOM 1886 C CA . GLU B 1 3 ? 8.050 -29.248 23.845 1.00 17.71 3 GLU B CA 1
ATOM 1887 C C . GLU B 1 3 ? 7.978 -30.036 25.156 1.00 17.69 3 GLU B C 1
ATOM 1888 O O . GLU B 1 3 ? 7.091 -30.874 25.340 1.00 18.26 3 GLU B O 1
ATOM 1894 N N . LYS B 1 4 ? 8.900 -29.733 26.068 1.00 18.37 4 LYS B N 1
ATOM 1895 C CA . LYS B 1 4 ? 8.925 -30.336 27.401 1.00 19.37 4 LYS B CA 1
ATOM 1896 C C . LYS B 1 4 ? 7.777 -29.849 28.294 1.00 18.78 4 LYS B C 1
ATOM 1897 O O . LYS B 1 4 ? 7.399 -30.533 29.247 1.00 19.31 4 LYS B O 1
ATOM 1903 N N . ILE B 1 5 ? 7.218 -28.683 27.974 1.00 17.78 5 ILE B N 1
ATOM 1904 C CA . ILE B 1 5 ? 6.098 -28.121 28.728 1.00 17.59 5 ILE B CA 1
ATOM 1905 C C . ILE B 1 5 ? 4.796 -28.291 27.965 1.00 16.51 5 ILE B C 1
ATOM 1906 O O . ILE B 1 5 ? 3.760 -28.610 28.556 1.00 17.43 5 ILE B O 1
ATOM 1911 N N . ILE B 1 6 ? 4.843 -28.068 26.655 1.00 15.04 6 ILE B N 1
ATOM 1912 C CA . ILE B 1 6 ? 3.653 -28.243 25.830 1.00 13.97 6 ILE B CA 1
ATOM 1913 C C . ILE B 1 6 ? 3.845 -29.327 24.763 1.00 13.17 6 ILE B C 1
ATOM 1914 O O . ILE B 1 6 ? 4.526 -29.126 23.753 1.00 12.44 6 ILE B O 1
ATOM 1919 N N . SER B 1 7 ? 3.233 -30.478 25.017 1.00 13.25 7 SER B N 1
ATOM 1920 C CA . SER B 1 7 ? 3.310 -31.613 24.113 1.00 12.94 7 SER B CA 1
ATOM 1921 C C . SER B 1 7 ? 2.383 -31.433 22.923 1.00 12.98 7 SER B C 1
ATOM 1922 O O . SER B 1 7 ? 1.520 -30.543 22.908 1.00 11.98 7 SER B O 1
ATOM 1925 N N . ARG B 1 8 ? 2.517 -32.310 21.936 1.00 12.57 8 ARG B N 1
ATOM 1926 C CA . ARG B 1 8 ? 1.616 -32.288 20.786 1.00 13.30 8 ARG B CA 1
ATOM 1927 C C . ARG B 1 8 ? 0.151 -32.469 21.194 1.00 13.49 8 ARG B C 1
ATOM 1928 O O . ARG B 1 8 ? -0.724 -31.756 20.703 1.00 12.71 8 ARG B O 1
ATOM 1936 N N . SER B 1 9 ? -0.113 -33.420 22.088 1.00 13.76 9 SER B N 1
ATOM 1937 C CA . SER B 1 9 ? -1.488 -33.688 22.511 1.00 13.89 9 SER B CA 1
ATOM 1938 C C . SER B 1 9 ? -2.096 -32.492 23.242 1.00 13.40 9 SER B C 1
ATOM 1939 O O . SER B 1 9 ? -3.275 -32.201 23.071 1.00 13.46 9 SER B O 1
ATOM 1942 N N . MET B 1 10 ? -1.300 -31.809 24.059 1.00 12.51 10 MET B N 1
ATOM 1943 C CA . MET B 1 10 ? -1.786 -30.606 24.748 1.00 12.81 10 MET B CA 1
ATOM 1944 C C . MET B 1 10 ? -2.116 -29.481 23.755 1.00 11.78 10 MET B C 1
ATOM 1945 O O . MET B 1 10 ? -3.195 -28.878 23.821 1.00 11.12 10 MET B O 1
ATOM 1950 N N . PHE B 1 11 ? -1.179 -29.215 22.850 1.00 11.05 11 PHE B N 1
ATOM 1951 C CA . PHE B 1 11 ? -1.372 -28.256 21.751 1.00 10.56 11 PHE B CA 1
ATOM 1952 C C . PHE B 1 11 ? -2.648 -28.578 21.002 1.00 10.86 11 PHE B C 1
ATOM 1953 O O . PHE B 1 11 ? -3.482 -27.695 20.773 1.00 10.06 11 PHE B O 1
ATOM 1961 N N . ASP B 1 12 ? -2.812 -29.848 20.623 1.00 11.12 12 ASP B N 1
ATOM 1962 C CA . ASP B 1 12 ? -4.010 -30.268 19.896 1.00 11.89 12 ASP B CA 1
ATOM 1963 C C . ASP B 1 12 ? -5.294 -30.157 20.713 1.00 11.56 12 ASP B C 1
ATOM 1964 O O . ASP B 1 12 ? -6.350 -29.864 20.155 1.00 12.27 12 ASP B O 1
ATOM 1969 N N . GLN B 1 13 ? -5.203 -30.379 22.021 1.00 10.88 13 GLN B N 1
ATOM 1970 C CA . GLN B 1 13 ? -6.364 -30.219 22.904 1.00 10.89 13 GLN B CA 1
ATOM 1971 C C . GLN B 1 13 ? -6.765 -28.747 22.974 1.00 10.11 13 GLN B C 1
ATOM 1972 O O . GLN B 1 13 ? -7.947 -28.400 22.874 1.00 9.19 13 GLN B O 1
ATOM 1978 N N . MET B 1 14 ? -5.772 -27.888 23.167 1.00 9.70 14 MET B N 1
ATOM 1979 C CA . MET B 1 14 ? -6.013 -26.451 23.209 1.00 9.52 14 MET B CA 1
ATOM 1980 C C . MET B 1 14 ? -6.635 -25.963 21.913 1.00 9.37 14 MET B C 1
ATOM 1981 O O . MET B 1 14 ? -7.660 -25.262 21.923 1.00 8.60 14 MET B O 1
ATOM 1986 N N . LEU B 1 15 ? -6.027 -26.359 20.799 1.00 9.12 15 LEU B N 1
ATOM 1987 C CA . LEU B 1 15 ? -6.440 -25.905 19.471 1.00 9.19 15 LEU B CA 1
ATOM 1988 C C . LEU B 1 15 ? -7.249 -26.989 18.757 1.00 9.46 15 LEU B C 1
ATOM 1989 O O . LEU B 1 15 ? -6.973 -27.346 17.611 1.00 9.40 15 LEU B O 1
ATOM 1994 N N . LYS B 1 16 ? -8.275 -27.492 19.446 1.00 9.66 16 LYS B N 1
ATOM 1995 C CA . LYS B 1 16 ? -8.958 -28.715 19.010 1.00 11.38 16 LYS B CA 1
ATOM 1996 C C . LYS B 1 16 ? -9.900 -28.559 17.820 1.00 11.46 16 LYS B C 1
ATOM 1997 O O . LYS B 1 16 ? -10.354 -29.556 17.273 1.00 12.51 16 LYS B O 1
ATOM 2003 N N . HIS B 1 17 ? -10.191 -27.325 17.419 1.00 11.43 17 HIS B N 1
ATOM 2004 C CA . HIS B 1 17 ? -11.115 -27.096 16.316 1.00 11.34 17 HIS B CA 1
ATOM 2005 C C . HIS B 1 17 ? -10.498 -26.360 15.131 1.00 11.82 17 HIS B C 1
ATOM 2006 O O . HIS B 1 17 ? -11.203 -25.997 14.192 1.00 11.33 17 HIS B O 1
ATOM 2013 N N . ARG B 1 18 ? -9.183 -26.167 15.154 1.00 12.69 18 ARG B N 1
ATOM 2014 C CA . ARG B 1 18 ? -8.555 -25.377 14.103 1.00 13.55 18 ARG B CA 1
ATOM 2015 C C . ARG B 1 18 ? -8.725 -25.998 12.715 1.00 13.95 18 ARG B C 1
ATOM 2016 O O . ARG B 1 18 ? -8.745 -25.282 11.704 1.00 13.98 18 ARG B O 1
ATOM 2024 N N . ASN B 1 19 ? -8.892 -27.314 12.673 1.00 14.42 19 ASN B N 1
ATOM 2025 C CA . ASN B 1 19 ? -9.029 -28.010 11.400 1.00 15.35 19 ASN B CA 1
ATOM 2026 C C . ASN B 1 19 ? -10.469 -28.386 11.062 1.00 15.40 19 ASN B C 1
ATOM 2027 O O . ASN B 1 19 ? -10.725 -29.216 10.194 1.00 15.55 19 ASN B O 1
ATOM 2032 N N . ASN B 1 20 ? -11.411 -27.743 11.741 1.00 15.28 20 ASN B N 1
ATOM 2033 C CA . ASN B 1 20 ? -12.816 -27.827 11.364 1.00 15.26 20 ASN B CA 1
ATOM 2034 C C . ASN B 1 20 ? -13.017 -27.258 9.956 1.00 15.87 20 ASN B C 1
ATOM 2035 O O . ASN B 1 20 ? -12.373 -26.271 9.590 1.00 15.39 20 ASN B O 1
ATOM 2040 N N . PRO B 1 21 ? -13.899 -27.887 9.146 1.00 16.40 21 PRO B N 1
ATOM 2041 C CA . PRO B 1 21 ? -14.134 -27.380 7.791 1.00 16.83 21 PRO B CA 1
ATOM 2042 C C . PRO B 1 21 ? -14.497 -25.890 7.717 1.00 16.64 21 PRO B C 1
ATOM 2043 O O . PRO B 1 21 ? -14.251 -25.258 6.685 1.00 17.11 21 PRO B O 1
ATOM 2047 N N . ALA B 1 22 ? -15.070 -25.339 8.792 1.00 16.28 22 ALA B N 1
ATOM 2048 C CA . ALA B 1 22 ? -15.454 -23.925 8.829 1.00 15.75 22 ALA B CA 1
ATOM 2049 C C . ALA B 1 22 ? -14.274 -22.965 9.034 1.00 14.88 22 ALA B C 1
ATOM 2050 O O . ALA B 1 22 ? -14.428 -21.746 8.890 1.00 15.30 22 ALA B O 1
ATOM 2052 N N . CYS B 1 23 ? -13.102 -23.504 9.373 1.00 13.66 23 CYS B N 1
ATOM 2053 C CA . CYS B 1 23 ? -11.930 -22.664 9.642 1.00 12.41 23 CYS B CA 1
ATOM 2054 C C . CYS B 1 23 ? -11.087 -22.439 8.386 1.00 11.93 23 CYS B C 1
ATOM 2055 O O . CYS B 1 23 ? -10.517 -23.390 7.848 1.00 12.53 23 CYS B O 1
ATOM 2058 N N . PRO B 1 24 ? -11.001 -21.181 7.916 1.00 11.50 24 PRO B N 1
ATOM 2059 C CA . PRO B 1 24 ? -10.243 -20.956 6.676 1.00 11.34 24 PRO B CA 1
ATOM 2060 C C . PRO B 1 24 ? -8.751 -21.253 6.780 1.00 11.29 24 PRO B C 1
ATOM 2061 O O . PRO B 1 24 ? -8.093 -21.409 5.754 1.00 11.53 24 PRO B O 1
ATOM 2065 N N . ALA B 1 25 ? -8.223 -21.331 7.997 1.00 10.62 25 ALA B N 1
ATOM 2066 C CA . ALA B 1 25 ? -6.814 -21.647 8.184 1.00 10.30 25 ALA B CA 1
ATOM 2067 C C . ALA B 1 25 ? -6.563 -23.145 8.297 1.00 10.75 25 ALA B C 1
ATOM 2068 O O . ALA B 1 25 ? -5.431 -23.547 8.514 1.00 9.67 25 ALA B O 1
ATOM 2070 N N . LYS B 1 26 ? -7.614 -23.953 8.151 1.00 11.18 26 LYS B N 1
ATOM 2071 C CA . LYS B 1 26 ? -7.518 -25.414 8.265 1.00 12.72 26 LYS B CA 1
ATOM 2072 C C . LYS B 1 26 ? -6.261 -25.958 7.580 1.00 11.73 26 LYS B C 1
ATOM 2073 O O . LYS B 1 26 ? -6.002 -25.634 6.421 1.00 11.52 26 LYS B O 1
ATOM 2079 N N . GLY B 1 27 ? -5.478 -26.739 8.324 1.00 11.28 27 GLY B N 1
ATOM 2080 C CA . GLY B 1 27 ? -4.263 -27.352 7.796 1.00 11.46 27 GLY B CA 1
ATOM 2081 C C . GLY B 1 27 ? -2.990 -26.524 7.893 1.00 11.21 27 GLY B C 1
ATOM 2082 O O . GLY B 1 27 ? -1.890 -27.058 7.718 1.00 12.19 27 GLY B O 1
ATOM 2083 N N . PHE B 1 28 ? -3.115 -25.231 8.190 1.00 10.72 28 PHE B N 1
ATOM 2084 C CA . PHE B 1 28 ? -1.951 -24.343 8.183 1.00 10.20 28 PHE B CA 1
ATOM 2085 C C . PHE B 1 28 ? -1.136 -24.394 9.467 1.00 10.32 28 PHE B C 1
ATOM 2086 O O . PHE B 1 28 ? 0.087 -24.484 9.424 1.00 10.63 28 PHE B O 1
ATOM 2094 N N . TYR B 1 29 ? -1.816 -24.322 10.606 1.00 9.88 29 TYR B N 1
ATOM 2095 C CA . TYR B 1 29 ? -1.132 -24.183 11.879 1.00 9.51 29 TYR B CA 1
ATOM 2096 C C . TYR B 1 29 ? -0.794 -25.560 12.424 1.00 10.10 29 TYR B C 1
ATOM 2097 O O . TYR B 1 29 ? -1.696 -26.347 12.732 1.00 11.36 29 TYR B O 1
ATOM 2106 N N . THR B 1 30 ? 0.499 -25.859 12.505 1.00 9.96 30 THR B N 1
ATOM 2107 C CA . THR B 1 30 ? 0.927 -27.163 13.003 1.00 10.17 30 THR B CA 1
ATOM 2108 C C . THR B 1 30 ? 1.797 -27.052 14.254 1.00 9.67 30 THR B C 1
ATOM 2109 O O . THR B 1 30 ? 2.508 -26.059 14.460 1.00 9.39 30 THR B O 1
ATOM 2113 N N . TYR B 1 31 ? 1.740 -28.095 15.078 1.00 9.71 31 TYR B N 1
ATOM 2114 C CA . TYR B 1 31 ? 2.608 -28.205 16.233 1.00 10.65 31 TYR B CA 1
ATOM 2115 C C . TYR B 1 31 ? 4.073 -28.139 15.801 1.00 10.42 31 TYR B C 1
ATOM 2116 O O . TYR B 1 31 ? 4.866 -27.434 16.414 1.00 10.08 31 TYR B O 1
ATOM 2125 N N . ASP B 1 32 ? 4.414 -28.848 14.724 1.00 11.39 32 ASP B N 1
ATOM 2126 C CA . ASP B 1 32 ? 5.788 -28.858 14.232 1.00 12.19 32 ASP B CA 1
ATOM 2127 C C . ASP B 1 32 ? 6.306 -27.457 13.883 1.00 11.62 32 ASP B C 1
ATOM 2128 O O . ASP B 1 32 ? 7.447 -27.124 14.207 1.00 12.70 32 ASP B O 1
ATOM 2133 N N . ALA B 1 33 ? 5.469 -26.641 13.239 1.00 11.44 33 ALA B N 1
A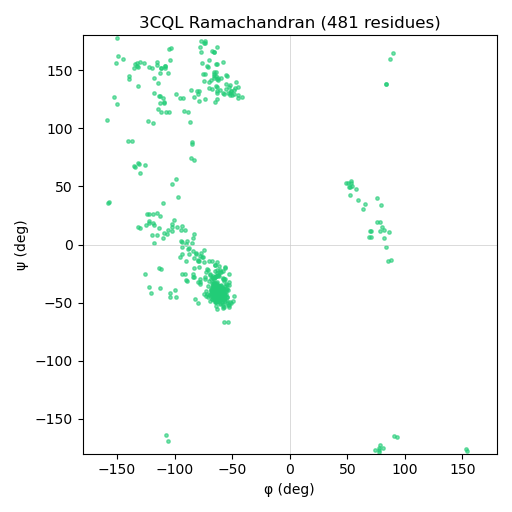TOM 2134 C CA . ALA B 1 33 ? 5.843 -25.261 12.890 1.00 10.81 33 ALA B CA 1
ATOM 2135 C C . ALA B 1 33 ? 5.996 -24.360 14.120 1.00 10.56 33 ALA B C 1
ATOM 2136 O O . ALA B 1 33 ? 6.903 -23.534 14.185 1.00 10.42 33 ALA B O 1
ATOM 2138 N N . PHE B 1 34 ? 5.095 -24.525 15.087 1.00 10.26 34 PHE B N 1
ATOM 2139 C CA . PHE B 1 34 ? 5.202 -23.850 16.379 1.00 10.49 34 PHE B CA 1
ATOM 2140 C C . PHE B 1 34 ? 6.535 -24.167 17.074 1.00 10.60 34 PHE B C 1
ATOM 2141 O O . PHE B 1 34 ? 7.284 -23.264 17.453 1.00 10.38 34 PHE B O 1
ATOM 2149 N N . ILE B 1 35 ? 6.831 -25.457 17.225 1.00 10.59 35 ILE B N 1
ATOM 2150 C CA . ILE B 1 35 ? 8.075 -25.896 17.870 1.00 11.37 35 ILE B CA 1
ATOM 2151 C C . ILE B 1 35 ? 9.319 -25.409 17.113 1.00 11.23 35 ILE B C 1
ATOM 2152 O O . ILE B 1 35 ? 10.278 -24.892 17.727 1.00 11.25 35 ILE B O 1
ATOM 2157 N N . ALA B 1 36 ? 9.300 -25.542 15.787 1.00 11.52 36 ALA B N 1
ATOM 2158 C CA . ALA B 1 36 ? 10.426 -25.076 14.972 1.00 11.68 36 ALA B CA 1
ATOM 2159 C C . ALA B 1 36 ? 10.639 -23.569 15.112 1.00 11.60 36 ALA B C 1
ATOM 2160 O O . ALA B 1 36 ? 11.764 -23.097 15.219 1.00 12.08 36 ALA B O 1
ATOM 2162 N N . ALA B 1 37 ? 9.550 -22.808 15.118 1.00 10.89 37 ALA B N 1
ATOM 2163 C CA . ALA B 1 37 ? 9.645 -21.362 15.247 1.00 10.91 37 ALA B CA 1
ATOM 2164 C C . ALA B 1 37 ? 10.201 -20.953 16.603 1.00 10.65 37 ALA B C 1
ATOM 2165 O O . ALA B 1 37 ? 10.984 -20.005 16.698 1.00 11.08 37 ALA B O 1
ATOM 2167 N N . ALA B 1 38 ? 9.792 -21.671 17.647 1.00 10.68 38 ALA B N 1
ATOM 2168 C CA . ALA B 1 38 ? 10.211 -21.365 19.014 1.00 10.87 38 ALA B CA 1
ATOM 2169 C C . ALA B 1 38 ? 11.706 -21.563 19.179 1.00 11.52 38 ALA B C 1
ATOM 2170 O O . ALA B 1 38 ? 12.326 -20.899 20.008 1.00 11.17 38 ALA B O 1
ATOM 2172 N N . LYS B 1 39 ? 12.271 -22.465 18.377 1.00 12.48 39 LYS B N 1
ATOM 2173 C CA . LYS B 1 39 ? 13.719 -22.710 18.389 1.00 13.62 39 LYS B CA 1
ATOM 2174 C C . LYS B 1 39 ? 14.531 -21.455 18.090 1.00 13.96 39 LYS B C 1
ATOM 2175 O O . LYS B 1 39 ? 15.663 -21.321 18.556 1.00 14.80 39 LYS B O 1
ATOM 2181 N N . SER B 1 40 ? 13.959 -20.543 17.309 1.00 13.34 40 SER B N 1
ATOM 2182 C CA . SER B 1 40 ? 14.627 -19.288 16.971 1.00 13.48 40 SER B CA 1
ATOM 2183 C C . SER B 1 40 ? 14.504 -18.232 18.059 1.00 13.18 40 SER B C 1
ATOM 2184 O O . SER B 1 40 ? 15.142 -17.172 17.982 1.00 13.57 40 SER B O 1
ATOM 2187 N N . PHE B 1 41 ? 13.675 -18.521 19.065 1.00 12.59 41 PHE B N 1
ATOM 2188 C CA . PHE B 1 41 ? 13.484 -17.629 20.212 1.00 12.24 41 PHE B CA 1
ATOM 2189 C C . PHE B 1 41 ? 13.630 -18.471 21.472 1.00 12.25 41 PHE B C 1
ATOM 2190 O O . PHE B 1 41 ? 12.649 -18.736 22.173 1.00 12.20 41 PHE B O 1
ATOM 2198 N N . PRO B 1 42 ? 14.865 -18.923 21.748 1.00 12.33 42 PRO B N 1
ATOM 2199 C CA . PRO B 1 42 ? 15.097 -19.940 22.763 1.00 12.54 42 PRO B CA 1
ATOM 2200 C C . PRO B 1 42 ? 14.679 -19.590 24.187 1.00 11.82 42 PRO B C 1
ATOM 2201 O O . PRO B 1 42 ? 14.415 -20.500 24.978 1.00 12.90 42 PRO B O 1
ATOM 2205 N N . SER B 1 43 ? 14.601 -18.301 24.513 1.00 11.74 43 SER B N 1
ATOM 2206 C CA . SER B 1 43 ? 14.202 -17.925 25.864 1.00 11.73 43 SER B CA 1
ATOM 2207 C C . SER B 1 43 ? 12.679 -17.915 26.061 1.00 11.00 43 SER B C 1
ATOM 2208 O O . SER B 1 43 ? 12.206 -17.824 27.194 1.00 10.81 43 SER B O 1
ATOM 2211 N N . PHE B 1 44 ? 11.928 -18.011 24.961 1.00 10.09 44 PHE B N 1
ATOM 2212 C CA . PHE B 1 44 ? 10.472 -18.120 25.050 1.00 9.24 44 PHE B CA 1
ATOM 2213 C C . PHE B 1 44 ? 10.112 -19.433 25.746 1.00 8.69 44 PHE B C 1
ATOM 2214 O O . PHE B 1 44 ? 10.532 -20.498 25.304 1.00 8.61 44 PHE B O 1
ATOM 2222 N N . GLY B 1 45 ? 9.367 -19.354 26.847 1.00 8.85 45 GLY B N 1
ATOM 2223 C CA . GLY B 1 45 ? 8.886 -20.564 27.532 1.00 9.53 45 GLY B CA 1
ATOM 2224 C C . GLY B 1 45 ? 9.974 -21.363 28.250 1.00 10.71 45 GLY B C 1
ATOM 2225 O O . GLY B 1 45 ? 9.734 -22.505 28.660 1.00 11.33 45 GLY B O 1
ATOM 2226 N N . THR B 1 46 ? 11.163 -20.765 28.374 1.00 11.95 46 THR B N 1
ATOM 2227 C CA . THR B 1 46 ? 12.295 -21.382 29.085 1.00 12.37 46 THR B CA 1
ATOM 2228 C C . THR B 1 46 ? 12.901 -20.395 30.094 1.00 12.76 46 THR B C 1
ATOM 2229 O O . THR B 1 46 ? 14.012 -20.603 30.611 1.00 14.06 46 THR B O 1
ATOM 2233 N N . THR B 1 47 ? 12.165 -19.322 30.374 1.00 12.76 47 THR B N 1
ATOM 2234 C CA . THR B 1 47 ? 12.606 -18.275 31.281 1.00 12.76 47 THR B CA 1
ATOM 2235 C C . THR B 1 47 ? 11.800 -18.319 32.582 1.00 13.26 47 THR B C 1
ATOM 2236 O O . THR B 1 47 ? 10.570 -18.213 32.564 1.00 13.20 47 THR B O 1
ATOM 2240 N N . GLY B 1 48 ? 12.500 -18.483 33.705 1.00 13.07 48 GLY B N 1
ATOM 2241 C CA . GLY B 1 48 ? 11.877 -18.506 35.023 1.00 13.04 48 GLY B CA 1
ATOM 2242 C C . GLY B 1 48 ? 11.529 -19.900 35.513 1.00 12.66 48 GLY B C 1
ATOM 2243 O O . GLY B 1 48 ? 11.987 -20.906 34.961 1.00 13.30 48 GLY B O 1
ATOM 2244 N N . SER B 1 49 ? 10.704 -19.956 36.555 1.00 13.15 49 SER B N 1
ATOM 2245 C CA . SER B 1 49 ? 10.218 -21.214 37.100 1.00 13.25 49 SER B CA 1
ATOM 2246 C C . SER B 1 49 ? 9.320 -21.933 36.106 1.00 12.84 49 SER B C 1
ATOM 2247 O O . SER B 1 49 ? 8.843 -21.318 35.151 1.00 12.71 49 SER B O 1
ATOM 2250 N N . THR B 1 50 ? 9.055 -23.213 36.355 1.00 12.78 50 THR B N 1
ATOM 2251 C CA . THR B 1 50 ? 8.140 -23.989 35.521 1.00 12.95 50 THR B CA 1
ATOM 2252 C C . THR B 1 50 ? 6.763 -23.322 35.512 1.00 12.13 50 THR B C 1
ATOM 2253 O O . THR B 1 50 ? 6.107 -23.271 34.467 1.00 11.67 50 THR B O 1
ATOM 2257 N N . ASP B 1 51 ? 6.346 -22.788 36.664 1.00 12.09 51 ASP B N 1
ATOM 2258 C CA . ASP B 1 51 ? 5.071 -22.068 36.770 1.00 11.57 51 ASP B CA 1
ATOM 2259 C C . ASP B 1 51 ? 5.012 -20.904 35.772 1.00 11.02 51 ASP B C 1
ATOM 2260 O O . ASP B 1 51 ? 4.044 -20.761 35.016 1.00 11.02 51 ASP B O 1
ATOM 2265 N N . VAL B 1 52 ? 6.071 -20.102 35.755 1.00 10.32 52 VAL B N 1
ATOM 2266 C CA . VAL B 1 52 ? 6.160 -18.936 34.875 1.00 9.68 52 VAL B CA 1
ATOM 2267 C C . VAL B 1 52 ? 6.238 -19.339 33.398 1.00 10.00 52 VAL B C 1
ATOM 2268 O O . VAL B 1 52 ? 5.593 -18.723 32.545 1.00 8.79 52 VAL B O 1
ATOM 2272 N N . ARG B 1 53 ? 7.040 -20.353 33.098 1.00 9.44 53 ARG B N 1
ATOM 2273 C CA . ARG B 1 53 ? 7.149 -20.876 31.731 1.00 9.30 53 ARG B CA 1
ATOM 2274 C C . ARG B 1 53 ? 5.804 -21.318 31.170 1.00 9.28 53 ARG B C 1
ATOM 2275 O O . ARG B 1 53 ? 5.445 -20.981 30.029 1.00 9.21 53 ARG B O 1
ATOM 2283 N N . LYS B 1 54 ? 5.063 -22.070 31.976 1.00 8.51 54 LYS B N 1
ATOM 2284 C CA . LYS B 1 54 ? 3.720 -22.496 31.620 1.00 7.98 54 LYS B CA 1
ATOM 2285 C C . LYS B 1 54 ? 2.815 -21.292 31.378 1.00 7.86 54 LYS B C 1
ATOM 2286 O O . LYS B 1 54 ? 2.076 -21.249 30.382 1.00 8.11 54 LYS B O 1
ATOM 2292 N N . ARG B 1 55 ? 2.878 -20.311 32.275 1.00 7.66 55 ARG B N 1
ATOM 2293 C CA . ARG B 1 55 ? 2.059 -19.113 32.106 1.00 7.29 55 ARG B CA 1
ATOM 2294 C C . ARG B 1 55 ? 2.412 -18.381 30.813 1.00 7.06 55 ARG B C 1
ATOM 2295 O O . ARG B 1 55 ? 1.522 -17.832 30.151 1.00 7.13 55 ARG B O 1
ATOM 2303 N N . GLU B 1 56 ? 3.696 -18.359 30.452 1.00 7.12 56 GLU B N 1
ATOM 2304 C CA . GLU B 1 56 ? 4.106 -17.653 29.248 1.00 6.61 56 GLU B CA 1
ATOM 2305 C C . GLU B 1 56 ? 3.466 -18.329 28.050 1.00 7.21 56 GLU B C 1
ATOM 2306 O O . GLU B 1 56 ? 2.895 -17.657 27.180 1.00 6.86 56 GLU B O 1
ATOM 2312 N N . ILE B 1 57 ? 3.597 -19.646 27.987 1.00 7.28 57 ILE B N 1
ATOM 2313 C CA . ILE B 1 57 ? 2.988 -20.415 26.904 1.00 7.49 57 ILE B CA 1
ATOM 2314 C C . ILE B 1 57 ? 1.462 -20.195 26.834 1.00 6.84 57 ILE B C 1
ATOM 2315 O O . ILE B 1 57 ? 0.912 -19.931 25.740 1.00 7.69 57 ILE B O 1
ATOM 2320 N N . ALA B 1 58 ? 0.798 -20.252 27.988 1.00 7.01 58 ALA B N 1
ATOM 2321 C CA . ALA B 1 58 ? -0.645 -19.996 28.045 1.00 6.73 58 ALA B CA 1
ATOM 2322 C C . ALA B 1 58 ? -0.993 -18.578 27.578 1.00 6.81 58 ALA B C 1
ATOM 2323 O O . ALA B 1 58 ? -1.990 -18.381 26.870 1.00 6.77 58 ALA B O 1
ATOM 2325 N N . ALA B 1 59 ? -0.208 -17.587 27.983 1.00 6.02 59 ALA B N 1
ATOM 2326 C CA . ALA B 1 59 ? -0.497 -16.201 27.612 1.00 6.45 59 ALA B CA 1
ATOM 2327 C C . ALA B 1 59 ? -0.283 -15.987 26.107 1.00 5.94 59 ALA B C 1
ATOM 2328 O O . ALA B 1 59 ? -1.078 -15.316 25.449 1.00 6.23 59 ALA B O 1
ATOM 2330 N N . PHE B 1 60 ? 0.792 -16.547 25.557 1.00 6.26 60 PHE B N 1
ATOM 2331 C CA . PHE B 1 60 ? 1.036 -16.430 24.132 1.00 5.81 60 PHE B CA 1
ATOM 2332 C C . PHE B 1 60 ? -0.071 -17.093 23.330 1.00 5.74 60 PHE B C 1
ATOM 2333 O O . PHE B 1 60 ? -0.605 -16.510 22.392 1.00 6.05 60 PHE B O 1
ATOM 2341 N N . LEU B 1 61 ? -0.416 -18.315 23.706 1.00 5.76 61 LEU B N 1
ATOM 2342 C CA . LEU B 1 61 ? -1.456 -19.029 22.975 1.00 5.89 61 LEU B CA 1
ATOM 2343 C C . LEU B 1 61 ? -2.818 -18.391 23.223 1.00 5.92 61 LEU B C 1
ATOM 2344 O O . LEU B 1 61 ? -3.679 -18.397 22.338 1.00 6.04 61 LEU B O 1
ATOM 2349 N N . GLY B 1 62 ? -3.014 -17.816 24.406 1.00 5.13 62 GLY B N 1
ATOM 2350 C CA . GLY B 1 62 ? -4.277 -17.144 24.697 1.00 5.36 62 GLY B CA 1
ATOM 2351 C C . GLY B 1 62 ? -4.494 -15.927 23.816 1.00 5.48 62 GLY B C 1
ATOM 2352 O O . GLY B 1 62 ? -5.554 -15.745 23.228 1.00 5.49 62 GLY B O 1
ATOM 2353 N N . GLN B 1 63 ? -3.485 -15.079 23.719 1.00 4.73 63 GLN B N 1
ATOM 2354 C CA . GLN B 1 63 ? -3.572 -13.873 22.914 1.00 4.29 63 GLN B CA 1
ATOM 2355 C C . GLN B 1 63 ? -3.734 -14.192 21.433 1.00 5.21 63 GLN B C 1
ATOM 2356 O O . GLN B 1 63 ? -4.594 -13.625 20.752 1.00 4.88 63 GLN B O 1
ATOM 2362 N N . THR B 1 64 ? -2.881 -15.075 20.925 1.00 4.63 64 THR B N 1
ATOM 2363 C CA . THR B 1 64 ? -2.917 -15.447 19.516 1.00 4.84 64 THR B CA 1
ATOM 2364 C C . THR B 1 64 ? -4.217 -16.204 19.184 1.00 5.05 64 THR B C 1
ATOM 2365 O O . THR B 1 64 ? -4.719 -16.119 18.055 1.00 5.94 64 THR B O 1
ATOM 2369 N N . SER B 1 65 ? -4.780 -16.915 20.164 1.00 5.14 65 SER B N 1
ATOM 2370 C CA . SER B 1 65 ? -6.071 -17.574 19.937 1.00 4.97 65 SER B CA 1
ATOM 2371 C C . SER B 1 65 ? -7.174 -16.559 19.717 1.00 5.10 65 SER B C 1
ATOM 2372 O O . SER B 1 65 ? -8.001 -16.725 18.825 1.00 5.79 65 SER B O 1
ATOM 2375 N N . HIS B 1 66 ? -7.182 -15.496 20.525 1.00 4.89 66 HIS B N 1
ATOM 2376 C CA . HIS B 1 66 ? -8.135 -14.425 20.275 1.00 4.68 66 HIS B CA 1
ATOM 2377 C C . HIS B 1 66 ? -7.936 -13.831 18.882 1.00 5.53 66 HIS B C 1
ATOM 2378 O O . HIS B 1 66 ? -8.898 -13.598 18.154 1.00 4.99 66 HIS B O 1
ATOM 2385 N N . GLU B 1 67 ? -6.682 -13.576 18.516 1.00 4.71 67 GLU B N 1
ATOM 2386 C CA . GLU B 1 67 ? -6.363 -12.934 17.243 1.00 4.89 67 GLU B CA 1
ATOM 2387 C C . GLU B 1 67 ? -6.869 -13.745 16.053 1.00 5.32 67 GLU B C 1
ATOM 2388 O O . GLU B 1 67 ? -7.096 -13.209 14.958 1.00 5.57 67 GLU B O 1
ATOM 2394 N N . THR B 1 68 ? -7.037 -15.040 16.277 1.00 5.28 68 THR B N 1
ATOM 2395 C CA . THR B 1 68 ? -7.361 -15.950 15.199 1.00 5.66 68 THR B CA 1
ATOM 2396 C C . THR B 1 68 ? -8.659 -16.710 15.455 1.00 6.09 68 THR B C 1
ATOM 2397 O O . THR B 1 68 ? -8.919 -17.744 14.829 1.00 6.31 68 THR B O 1
ATOM 2401 N N . THR B 1 69 ? -9.470 -16.195 16.370 1.00 5.88 69 THR B N 1
ATOM 2402 C CA . THR B 1 69 ? -10.639 -16.925 16.825 1.00 6.17 69 THR B CA 1
ATOM 2403 C C . THR B 1 69 ? -11.738 -17.089 15.782 1.00 6.09 69 THR B C 1
ATOM 2404 O O . THR B 1 69 ? -12.015 -16.172 15.003 1.00 6.48 69 THR B O 1
ATOM 2408 N N . GLY B 1 70 ? -12.349 -18.275 15.796 1.00 6.44 70 GLY B N 1
ATOM 2409 C CA . GLY B 1 70 ? -13.623 -18.492 15.103 1.00 6.93 70 GLY B CA 1
ATOM 2410 C C . GLY B 1 70 ? -14.725 -18.902 16.067 1.00 7.54 70 GLY B C 1
ATOM 2411 O O . GLY B 1 70 ? -15.693 -19.578 15.673 1.00 7.36 70 GLY B O 1
ATOM 2412 N N . GLY B 1 71 ? -14.599 -18.506 17.333 1.00 7.24 71 GLY B N 1
ATOM 2413 C CA . GLY B 1 71 ? -15.540 -18.928 18.363 1.00 7.61 71 GLY B CA 1
ATOM 2414 C C . GLY B 1 71 ? -16.874 -18.213 18.320 1.00 7.74 71 GLY B C 1
ATOM 2415 O O . GLY B 1 71 ? -16.981 -17.094 17.814 1.00 8.11 71 GLY B O 1
ATOM 2416 N N . TRP B 1 72 ? -17.888 -18.875 18.865 1.00 8.46 72 TRP B N 1
ATOM 2417 C CA . TRP B 1 72 ? -19.195 -18.268 19.052 1.00 9.03 72 TRP B CA 1
ATOM 2418 C C . TRP B 1 72 ? -19.786 -18.915 20.299 1.00 9.10 72 TRP B C 1
ATOM 2419 O O . TRP B 1 72 ? -19.287 -19.949 20.746 1.00 8.38 72 TRP B O 1
ATOM 2430 N N . PRO B 1 73 ? -20.809 -18.292 20.906 1.00 9.66 73 PRO B N 1
ATOM 2431 C CA . PRO B 1 73 ? -21.257 -18.757 22.235 1.00 10.37 73 PRO B CA 1
ATOM 2432 C C . PRO B 1 73 ? -21.626 -20.245 22.322 1.00 11.10 73 PRO B C 1
ATOM 2433 O O . PRO B 1 73 ? -21.268 -20.908 23.312 1.00 11.58 73 PRO B O 1
ATOM 2437 N N . SER B 1 74 ? -22.296 -20.774 21.298 1.00 11.87 74 SER B N 1
ATOM 2438 C CA . SER B 1 74 ? -22.793 -22.152 21.349 1.00 12.88 74 SER B CA 1
ATOM 2439 C C . SER B 1 74 ? -21.865 -23.133 20.632 1.00 12.69 74 SER B C 1
ATOM 2440 O O . SER B 1 74 ? -22.241 -24.274 20.354 1.00 13.84 74 SER B O 1
ATOM 2443 N N . ALA B 1 75 ? -20.638 -22.698 20.355 1.00 12.07 75 ALA B N 1
ATOM 2444 C CA . ALA B 1 75 ? -19.658 -23.564 19.709 1.00 11.67 75 ALA B CA 1
ATOM 2445 C C . ALA B 1 75 ? -19.350 -24.823 20.516 1.00 11.89 75 ALA B C 1
ATOM 2446 O O . ALA B 1 75 ? -19.269 -24.772 21.744 1.00 11.84 75 ALA B O 1
ATOM 2448 N N . PRO B 1 76 ? -19.141 -25.955 19.823 1.00 11.98 76 PRO B N 1
ATOM 2449 C CA . PRO B 1 76 ? -18.646 -27.159 20.491 1.00 12.20 76 PRO B CA 1
ATOM 2450 C C . PRO B 1 76 ? -17.418 -26.842 21.342 1.00 12.38 76 PRO B C 1
ATOM 2451 O O . PRO B 1 76 ? -16.468 -26.222 20.850 1.00 12.48 76 PRO B O 1
ATOM 2455 N N . ASP B 1 77 ? -17.464 -27.253 22.610 1.00 12.48 77 ASP B N 1
ATOM 2456 C CA . ASP B 1 77 ? -16.381 -27.031 23.578 1.00 12.28 77 ASP B CA 1
ATOM 2457 C C . ASP B 1 77 ? -16.221 -25.569 24.006 1.00 11.72 77 ASP B C 1
ATOM 2458 O O . ASP B 1 77 ? -15.285 -25.229 24.731 1.00 12.23 77 ASP B O 1
ATOM 2463 N N . GLY B 1 78 ? -17.146 -24.719 23.567 1.00 11.50 78 GLY B N 1
ATOM 2464 C CA . GLY B 1 78 ? -17.167 -23.327 24.001 1.00 10.04 78 GLY B CA 1
ATOM 2465 C C . GLY B 1 78 ? -16.344 -22.422 23.097 1.00 9.33 78 GLY B C 1
ATOM 2466 O O . GLY B 1 78 ? -15.546 -22.901 22.276 1.00 8.95 78 GLY B O 1
ATOM 2467 N N . PRO B 1 79 ? -16.547 -21.102 23.221 1.00 8.72 79 PRO B N 1
ATOM 2468 C CA . PRO B 1 79 ? -15.882 -20.152 22.323 1.00 8.06 79 PRO B CA 1
ATOM 2469 C C . PRO B 1 79 ? -14.364 -20.095 22.514 1.00 7.78 79 PRO B C 1
ATOM 2470 O O . PRO B 1 79 ? -13.664 -19.546 21.660 1.00 7.18 79 PRO B O 1
ATOM 2474 N N . TYR B 1 80 ? -13.863 -20.659 23.613 1.00 7.35 80 TYR B N 1
ATOM 2475 C CA . TYR B 1 80 ? -12.426 -20.654 23.888 1.00 7.24 80 TYR B CA 1
ATOM 2476 C C . TYR B 1 80 ? -11.726 -21.923 23.416 1.00 7.63 80 TYR B C 1
ATOM 2477 O O . TYR B 1 80 ? -10.563 -22.162 23.748 1.00 7.17 80 TYR B O 1
ATOM 2486 N N . ALA B 1 81 ? -12.436 -22.719 22.613 1.00 7.28 81 ALA B N 1
ATOM 2487 C CA . ALA B 1 81 ? -11.838 -23.889 21.951 1.00 7.44 81 ALA B CA 1
ATOM 2488 C C . ALA B 1 81 ? -11.676 -23.684 20.445 1.00 7.61 81 ALA B C 1
ATOM 2489 O O . ALA B 1 81 ? -11.329 -24.629 19.714 1.00 7.66 81 ALA B O 1
ATOM 2491 N N . TRP B 1 82 ? -11.890 -22.443 19.999 1.00 7.58 82 TRP B N 1
ATOM 2492 C CA . TRP B 1 82 ? -11.907 -22.105 18.581 1.00 7.53 82 TRP B CA 1
ATOM 2493 C C . TRP B 1 82 ? -10.785 -21.154 18.160 1.00 7.15 82 TRP B C 1
ATOM 2494 O O . TRP B 1 82 ? -10.902 -20.437 17.179 1.00 7.33 82 TRP B O 1
ATOM 2505 N N . GLY B 1 83 ? -9.669 -21.183 18.881 1.00 6.91 83 GLY B N 1
ATOM 2506 C CA . GLY B 1 83 ? -8.494 -20.441 18.462 1.00 6.59 83 GLY B CA 1
ATOM 2507 C C . GLY B 1 83 ? -7.842 -21.031 17.222 1.00 6.20 83 GLY B C 1
ATOM 2508 O O . GLY B 1 83 ? -8.058 -22.205 16.882 1.00 6.00 83 GLY B O 1
ATOM 2509 N N . TYR B 1 84 ? -7.060 -20.200 16.533 1.00 6.01 84 TYR B N 1
ATOM 2510 C CA . TYR B 1 84 ? -6.248 -20.651 15.398 1.00 6.59 84 TYR B CA 1
ATOM 2511 C C . TYR B 1 84 ? -7.103 -21.158 14.238 1.00 7.42 84 TYR B C 1
ATOM 2512 O O . TYR B 1 84 ? -6.693 -22.015 13.470 1.00 8.79 84 TYR B O 1
ATOM 2521 N N . CYS B 1 85 ? -8.291 -20.579 14.125 1.00 7.20 85 CYS B N 1
ATOM 2522 C CA . CYS B 1 85 ? -9.262 -20.903 13.088 1.00 7.35 85 CYS B CA 1
ATOM 2523 C C . CYS B 1 85 ? -9.056 -20.021 11.849 1.00 7.46 85 CYS B C 1
ATOM 2524 O O . CYS B 1 85 ? -9.309 -20.461 10.715 1.00 7.24 85 CYS B O 1
ATOM 2527 N N . PHE B 1 86 ? -8.565 -18.799 12.067 1.00 7.27 86 PHE B N 1
ATOM 2528 C CA . PHE B 1 86 ? -8.332 -17.832 10.996 1.00 7.46 86 PHE B CA 1
ATOM 2529 C C . PHE B 1 86 ? -6.850 -17.491 10.812 1.00 7.66 86 PHE B C 1
ATOM 2530 O O . PHE B 1 86 ? -6.036 -17.636 11.737 1.00 7.95 86 PHE B O 1
ATOM 2538 N N . LEU B 1 87 ? -6.524 -17.031 9.606 1.00 7.50 87 LEU B N 1
ATOM 2539 C CA . LEU B 1 87 ? -5.152 -16.684 9.249 1.00 7.77 87 LEU B CA 1
ATOM 2540 C C . LEU B 1 87 ? -5.003 -15.227 8.798 1.00 7.91 87 LEU B C 1
ATOM 2541 O O . LEU B 1 87 ? -3.987 -14.601 9.089 1.00 7.15 87 LEU B O 1
ATOM 2546 N N . LYS B 1 88 ? -6.004 -14.710 8.084 1.00 7.46 88 LYS B N 1
ATOM 2547 C CA . LYS B 1 88 ? -5.999 -13.324 7.591 1.00 8.12 88 LYS B CA 1
ATOM 2548 C C . LYS B 1 88 ? -7.100 -12.503 8.255 1.00 7.60 88 LYS B C 1
ATOM 2549 O O . LYS B 1 88 ? -8.212 -12.988 8.479 1.00 7.89 88 LYS B O 1
ATOM 2555 N N . GLU B 1 89 ? -6.774 -11.263 8.599 1.00 7.27 89 GLU B N 1
ATOM 2556 C CA . GLU B 1 89 ? -7.729 -10.352 9.220 1.00 7.03 89 GLU B CA 1
ATOM 2557 C C . GLU B 1 89 ? -9.011 -10.258 8.411 1.00 7.54 89 GLU B C 1
ATOM 2558 O O . GLU B 1 89 ? -8.969 -10.054 7.193 1.00 7.46 89 GLU B O 1
ATOM 2564 N N . ARG B 1 90 ? -10.135 -10.415 9.106 1.00 7.46 90 ARG B N 1
ATOM 2565 C CA . ARG B 1 90 ? -11.454 -10.237 8.523 1.00 8.26 90 ARG B CA 1
ATOM 2566 C C . ARG B 1 90 ? -11.718 -8.773 8.210 1.00 9.06 90 ARG B C 1
ATOM 2567 O O . ARG B 1 90 ? -11.433 -7.880 9.027 1.00 9.30 90 ARG B O 1
ATOM 2575 N N . ASN B 1 91 ? -12.261 -8.533 7.015 1.00 11.26 91 ASN B N 1
ATOM 2576 C CA . ASN B 1 91 ? -12.847 -7.233 6.676 1.00 13.14 91 ASN B CA 1
ATOM 2577 C C . ASN B 1 91 ? -11.888 -6.057 6.930 1.00 14.13 91 ASN B C 1
ATOM 2578 O O . ASN B 1 91 ? -12.232 -5.124 7.663 1.00 14.77 91 ASN B O 1
ATOM 2583 N N . PRO B 1 92 ? -10.668 -6.103 6.350 1.00 15.23 92 PRO B N 1
ATOM 2584 C CA . PRO B 1 92 ? -9.791 -4.944 6.499 1.00 16.47 92 PRO B CA 1
ATOM 2585 C C . PRO B 1 92 ? -10.262 -3.789 5.608 1.00 17.81 92 PRO B C 1
ATOM 2586 O O . PRO B 1 92 ? -10.699 -4.018 4.473 1.00 19.02 92 PRO B O 1
ATOM 2590 N N . SER B 1 93 ? -10.173 -2.572 6.131 1.00 19.89 93 SER B N 1
ATOM 2591 C CA . SER B 1 93 ? -10.614 -1.378 5.408 1.00 21.08 93 SER B CA 1
ATOM 2592 C C . SER B 1 93 ? -9.435 -0.444 5.165 1.00 21.21 93 SER B C 1
ATOM 2593 O O . SER B 1 93 ? -9.580 0.631 4.579 1.00 22.04 93 SER B O 1
ATOM 2596 N N . SER B 1 94 ? -8.261 -0.874 5.617 1.00 20.64 94 SER B N 1
ATOM 2597 C CA . SER B 1 94 ? -7.057 -0.076 5.559 1.00 19.91 94 SER B CA 1
ATOM 2598 C C . SER B 1 94 ? -5.935 -0.929 5.000 1.00 19.44 94 SER B C 1
ATOM 2599 O O . SER B 1 94 ? -5.988 -2.156 5.084 1.00 19.56 94 SER B O 1
ATOM 2602 N N . ASN B 1 95 ? -4.924 -0.284 4.425 1.00 19.05 95 ASN B N 1
ATOM 2603 C CA . ASN B 1 95 ? -3.703 -0.992 4.042 1.00 18.42 95 ASN B CA 1
ATOM 2604 C C . ASN B 1 95 ? -2.686 -0.991 5.183 1.00 17.17 95 ASN B C 1
ATOM 2605 O O . ASN B 1 95 ? -1.586 -1.527 5.042 1.00 16.69 95 ASN B O 1
ATOM 2610 N N . TYR B 1 96 ? -3.062 -0.375 6.306 1.00 16.00 96 TYR B N 1
ATOM 2611 C CA . TYR B 1 96 ? -2.193 -0.299 7.493 1.00 14.91 96 TYR B CA 1
ATOM 2612 C C . TYR B 1 96 ? -0.789 0.174 7.134 1.00 15.06 96 TYR B C 1
ATOM 2613 O O . TYR B 1 96 ? 0.221 -0.460 7.460 1.00 13.75 96 TYR B O 1
ATOM 2622 N N . CYS B 1 97 ? -0.763 1.316 6.451 1.00 15.80 97 CYS B N 1
ATOM 2623 C CA . CYS B 1 97 ? 0.461 1.976 6.058 1.00 16.93 97 CYS B CA 1
ATOM 2624 C C . CYS B 1 97 ? 0.578 3.318 6.779 1.00 17.63 97 CYS B C 1
ATOM 2625 O O . CYS B 1 97 ? -0.255 4.211 6.586 1.00 18.09 97 CYS B O 1
ATOM 2628 N N . ALA B 1 98 ? 1.600 3.443 7.618 1.00 18.79 98 ALA B N 1
ATOM 2629 C CA . ALA B 1 98 ? 1.900 4.696 8.309 1.00 20.11 98 ALA B CA 1
ATOM 2630 C C . ALA B 1 98 ? 3.225 5.249 7.792 1.00 21.49 98 ALA B C 1
ATOM 2631 O O . ALA B 1 98 ? 4.113 4.472 7.441 1.00 21.31 98 ALA B O 1
ATOM 2633 N N . PRO B 1 99 ? 3.371 6.592 7.750 1.00 23.02 99 PRO B N 1
ATOM 2634 C CA . PRO B 1 99 ? 4.625 7.188 7.271 1.00 23.94 99 PRO B CA 1
ATOM 2635 C C . PRO B 1 99 ? 5.813 6.594 8.008 1.00 24.61 99 PRO B C 1
ATOM 2636 O O . PRO B 1 99 ? 5.793 6.517 9.247 1.00 25.21 99 PRO B O 1
ATOM 2640 N N . SER B 1 100 ? 6.813 6.132 7.260 1.00 25.20 100 SER B N 1
ATOM 2641 C CA . SER B 1 100 ? 8.000 5.527 7.870 1.00 25.70 100 SER B CA 1
ATOM 2642 C C . SER B 1 100 ? 9.254 5.716 7.029 1.00 25.91 100 SER B C 1
ATOM 2643 O O . SER B 1 100 ? 9.304 5.267 5.878 1.00 26.13 100 SER B O 1
ATOM 2646 N N . PRO B 1 101 ? 10.278 6.371 7.610 1.00 26.12 101 PRO B N 1
ATOM 2647 C CA . PRO B 1 101 ? 11.556 6.523 6.915 1.00 25.77 101 PRO B CA 1
ATOM 2648 C C . PRO B 1 101 ? 12.262 5.172 6.749 1.00 25.03 101 PRO B C 1
ATOM 2649 O O . PRO B 1 101 ? 12.718 4.849 5.648 1.00 25.05 101 PRO B O 1
ATOM 2653 N N . ARG B 1 102 ? 12.317 4.392 7.830 1.00 24.03 102 ARG B N 1
ATOM 2654 C CA . ARG B 1 102 ? 12.996 3.093 7.855 1.00 23.08 102 ARG B CA 1
ATOM 2655 C C . ARG B 1 102 ? 12.245 2.014 7.084 1.00 21.64 102 ARG B C 1
ATOM 2656 O O . ARG B 1 102 ? 12.858 1.183 6.412 1.00 21.19 102 ARG B O 1
ATOM 2664 N N . TYR B 1 103 ? 10.920 2.012 7.208 1.00 20.19 103 TYR B N 1
ATOM 2665 C CA . TYR B 1 103 ? 10.095 0.938 6.644 1.00 19.02 103 TYR B CA 1
ATOM 2666 C C . TYR B 1 103 ? 8.984 1.444 5.712 1.00 18.64 103 TYR B C 1
ATOM 2667 O O . TYR B 1 103 ? 7.799 1.330 6.031 1.00 18.05 103 TYR B O 1
ATOM 2676 N N . PRO B 1 104 ? 9.365 1.992 4.540 1.00 17.92 104 PRO B N 1
ATOM 2677 C CA . PRO B 1 104 ? 8.369 2.564 3.636 1.00 17.41 104 PRO B CA 1
ATOM 2678 C C . PRO B 1 104 ? 7.398 1.493 3.138 1.00 16.50 104 PRO B C 1
ATOM 2679 O O . PRO B 1 104 ? 7.802 0.363 2.901 1.00 17.07 104 PRO B O 1
ATOM 2683 N N . CYS B 1 105 ? 6.127 1.848 3.004 1.00 15.79 105 CYS B N 1
ATOM 2684 C CA . CYS B 1 105 ? 5.124 0.902 2.530 1.00 15.16 105 CYS B CA 1
ATOM 2685 C C . CYS B 1 105 ? 5.362 0.546 1.074 1.00 14.88 105 CYS B C 1
ATOM 2686 O O . CYS B 1 105 ? 5.592 1.437 0.245 1.00 15.84 105 CYS B O 1
ATOM 2689 N N . ALA B 1 106 ? 5.307 -0.745 0.764 1.00 14.26 106 ALA B N 1
ATOM 2690 C CA . ALA B 1 106 ? 5.378 -1.191 -0.618 1.00 13.49 106 ALA B CA 1
ATOM 2691 C C . ALA B 1 106 ? 4.051 -0.858 -1.294 1.00 13.39 106 ALA B C 1
ATOM 2692 O O . ALA B 1 106 ? 2.993 -1.230 -0.796 1.00 13.12 106 ALA B O 1
ATOM 2694 N N . PRO B 1 107 ? 4.088 -0.125 -2.420 1.00 13.13 107 PRO B N 1
ATOM 2695 C CA . PRO B 1 107 ? 2.819 0.270 -3.043 1.00 13.58 107 PRO B CA 1
ATOM 2696 C C . PRO B 1 107 ? 2.006 -0.937 -3.518 1.00 13.44 107 PRO B C 1
ATOM 2697 O O . PRO B 1 107 ? 2.564 -1.847 -4.132 1.00 13.58 107 PRO B O 1
ATOM 2701 N N . GLY B 1 108 ? 0.704 -0.929 -3.240 1.00 13.82 108 GLY B N 1
ATOM 2702 C CA . GLY B 1 108 ? -0.177 -2.042 -3.589 1.00 14.17 108 GLY B CA 1
ATOM 2703 C C . GLY B 1 108 ? -0.152 -3.212 -2.611 1.00 14.87 108 GLY B C 1
ATOM 2704 O O . GLY B 1 108 ? -0.772 -4.252 -2.870 1.00 15.70 108 GLY B O 1
ATOM 2705 N N . LYS B 1 109 ? 0.572 -3.061 -1.504 1.00 14.05 109 LYS B N 1
ATOM 2706 C CA . LYS B 1 109 ? 0.559 -4.076 -0.446 1.00 14.08 109 LYS B CA 1
ATOM 2707 C C . LYS B 1 109 ? -0.248 -3.574 0.729 1.00 14.06 109 LYS B C 1
ATOM 2708 O O . LYS B 1 109 ? -0.277 -2.384 1.003 1.00 14.25 109 LYS B O 1
ATOM 2714 N N . SER B 1 110 ? -0.908 -4.498 1.416 1.00 13.73 110 SER B N 1
ATOM 2715 C CA . SER B 1 110 ? -1.679 -4.167 2.602 1.00 13.03 110 SER B CA 1
ATOM 2716 C C . SER B 1 110 ? -1.094 -4.906 3.800 1.00 11.72 110 SER B C 1
ATOM 2717 O O . SER B 1 110 ? -0.870 -6.123 3.742 1.00 12.61 110 SER B O 1
ATOM 2720 N N . TYR B 1 111 ? -0.855 -4.162 4.878 1.00 10.27 111 TYR B N 1
ATOM 2721 C CA . TYR B 1 111 ? -0.273 -4.737 6.100 1.00 9.17 111 TYR B CA 1
ATOM 2722 C C . TYR B 1 111 ? -1.337 -5.086 7.142 1.00 8.69 111 TYR B C 1
ATOM 2723 O O . TYR B 1 111 ? -1.147 -4.881 8.341 1.00 8.68 111 TYR B O 1
ATOM 2732 N N . TYR B 1 112 ? -2.455 -5.635 6.662 1.00 8.32 112 TYR B N 1
ATOM 2733 C CA . TYR B 1 112 ? -3.495 -6.168 7.553 1.00 7.95 112 TYR B CA 1
ATOM 2734 C C . TYR B 1 112 ? -2.980 -7.388 8.327 1.00 7.13 112 TYR B C 1
ATOM 2735 O O . TYR B 1 112 ? -1.951 -7.969 7.987 1.00 6.33 112 TYR B O 1
ATOM 2744 N N . GLY B 1 113 ? -3.711 -7.770 9.369 1.00 6.65 113 GLY B N 1
ATOM 2745 C CA . GLY B 1 113 ? -3.321 -8.878 10.240 1.00 6.53 113 GLY B CA 1
ATOM 2746 C C . GLY B 1 113 ? -3.106 -10.204 9.535 1.00 6.44 113 GLY B C 1
ATOM 2747 O O . GLY B 1 113 ? -3.945 -10.663 8.758 1.00 7.06 113 GLY B O 1
ATOM 2748 N N . ARG B 1 114 ? -1.963 -10.815 9.811 1.00 6.13 114 ARG B N 1
ATOM 2749 C CA . ARG B 1 114 ? -1.666 -12.146 9.292 1.00 6.40 114 ARG B CA 1
ATOM 2750 C C . ARG B 1 114 ? -0.991 -12.975 10.366 1.00 6.69 114 ARG B C 1
ATOM 2751 O O . ARG B 1 114 ? -0.178 -12.454 11.144 1.00 6.61 114 ARG B O 1
ATOM 2759 N N . GLY B 1 115 ? -1.323 -14.260 10.405 1.00 6.66 115 GLY B N 1
ATOM 2760 C CA . GLY B 1 115 ? -0.648 -15.189 11.307 1.00 5.91 115 GLY B CA 1
ATOM 2761 C C . GLY B 1 115 ? -1.187 -15.119 12.717 1.00 6.30 115 GLY B C 1
ATOM 2762 O O . GLY B 1 115 ? -2.139 -14.393 12.983 1.00 6.26 115 GLY B O 1
ATOM 2763 N N . PRO B 1 116 ? -0.555 -15.866 13.638 1.00 6.02 116 PRO B N 1
ATOM 2764 C CA . PRO B 1 116 ? -1.081 -16.023 14.992 1.00 5.65 116 PRO B CA 1
ATOM 2765 C C . PRO B 1 116 ? -1.254 -14.731 15.775 1.00 5.36 116 PRO B C 1
ATOM 2766 O O . PRO B 1 116 ? -2.237 -14.630 16.516 1.00 5.97 116 PRO B O 1
ATOM 2770 N N . ILE B 1 117 ? -0.333 -13.774 15.634 1.00 5.74 117 ILE B N 1
ATOM 2771 C CA . ILE B 1 117 ? -0.498 -12.491 16.350 1.00 5.46 117 ILE B CA 1
ATOM 2772 C C . ILE B 1 117 ? -1.207 -11.422 15.505 1.00 5.90 117 ILE B C 1
ATOM 2773 O O . ILE B 1 117 ? -1.380 -10.284 15.939 1.00 6.10 117 ILE B O 1
ATOM 2778 N N . GLN B 1 118 ? -1.617 -11.796 14.294 1.00 5.75 118 GLN B N 1
ATOM 2779 C CA . GLN B 1 118 ? -2.261 -10.848 13.371 1.00 5.73 118 GLN B CA 1
ATOM 2780 C C . GLN B 1 118 ? -1.405 -9.610 13.212 1.00 5.97 118 GLN B C 1
ATOM 2781 O O . GLN B 1 118 ? -1.856 -8.478 13.375 1.00 6.08 118 GLN B O 1
ATOM 2787 N N . LEU B 1 119 ? -0.130 -9.856 12.933 1.00 6.78 119 LEU B N 1
ATOM 2788 C CA . LEU B 1 119 ? 0.837 -8.796 12.716 1.00 6.62 119 LEU B CA 1
ATOM 2789 C C . LEU B 1 119 ? 0.277 -7.764 11.731 1.00 6.94 119 LEU B C 1
ATOM 2790 O O . LEU B 1 119 ? -0.211 -8.127 10.655 1.00 6.78 119 LEU B O 1
ATOM 2795 N N . SER B 1 120 ? 0.355 -6.497 12.122 1.00 7.05 120 SER B N 1
ATOM 2796 C CA . SER B 1 120 ? -0.198 -5.408 11.326 1.00 7.08 120 SER B CA 1
ATOM 2797 C C . SER B 1 120 ? 0.790 -4.260 11.234 1.00 7.95 120 SER B C 1
ATOM 2798 O O . SER B 1 120 ? 1.637 -4.104 12.110 1.00 7.41 120 SER B O 1
ATOM 2801 N N . TRP B 1 121 ? 0.653 -3.462 10.171 1.00 8.24 121 TRP B N 1
ATOM 2802 C CA . TRP B 1 121 ? 1.412 -2.214 9.951 1.00 8.45 121 TRP B CA 1
ATOM 2803 C C . TRP B 1 121 ? 2.792 -2.421 9.337 1.00 8.40 121 TRP B C 1
ATOM 2804 O O . TRP B 1 121 ? 3.523 -3.340 9.715 1.00 8.68 121 TRP B O 1
ATOM 2815 N N . ASN B 1 122 ? 3.137 -1.556 8.385 1.00 8.66 122 ASN B N 1
ATOM 2816 C CA . ASN B 1 122 ? 4.466 -1.588 7.784 1.00 8.68 122 ASN B CA 1
ATOM 2817 C C . ASN B 1 122 ? 5.571 -1.492 8.828 1.00 8.88 122 ASN B C 1
ATOM 2818 O O . ASN B 1 122 ? 6.630 -2.102 8.677 1.00 9.31 122 ASN B O 1
ATOM 2823 N N . TYR B 1 123 ? 5.323 -0.729 9.892 1.00 9.49 123 TYR B N 1
ATOM 2824 C CA . TYR B 1 123 ? 6.335 -0.542 10.931 1.00 9.68 123 TYR B CA 1
ATOM 2825 C C . TYR B 1 123 ? 6.533 -1.745 11.845 1.00 9.97 123 TYR B C 1
ATOM 2826 O O . TYR B 1 123 ? 7.437 -1.729 12.686 1.00 10.29 123 TYR B O 1
ATOM 2835 N N . ASN B 1 124 ? 5.710 -2.778 11.674 1.00 9.66 124 ASN B N 1
ATOM 2836 C CA . ASN B 1 124 ? 5.958 -4.081 12.312 1.00 9.10 124 ASN B CA 1
ATOM 2837 C C . ASN B 1 124 ? 6.500 -5.096 11.306 1.00 8.91 124 ASN B C 1
ATOM 2838 O O . ASN B 1 124 ? 7.463 -5.806 11.595 1.00 8.83 124 ASN B O 1
ATOM 2843 N N . TYR B 1 125 ? 5.892 -5.160 10.122 1.00 9.08 125 TYR B N 1
ATOM 2844 C CA . TYR B 1 125 ? 6.383 -6.053 9.060 1.00 9.01 125 TYR B CA 1
ATOM 2845 C C . TYR B 1 125 ? 7.831 -5.760 8.704 1.00 9.55 125 TYR B C 1
ATOM 2846 O O . TYR B 1 125 ? 8.605 -6.685 8.466 1.00 9.47 125 TYR B O 1
ATOM 2855 N N . GLY B 1 126 ? 8.181 -4.474 8.681 1.00 9.74 126 GLY B N 1
ATOM 2856 C CA . GLY B 1 126 ? 9.553 -4.042 8.385 1.00 9.77 126 GLY B CA 1
ATOM 2857 C C . GLY B 1 126 ? 10.597 -4.635 9.315 1.00 10.07 126 GLY B C 1
ATOM 2858 O O . GLY B 1 126 ? 11.446 -5.433 8.886 1.00 10.61 126 GLY B O 1
ATOM 2859 N N . PRO B 1 127 ? 10.552 -4.257 10.602 1.00 10.44 127 PRO B N 1
ATOM 2860 C CA . PRO B 1 127 ? 11.566 -4.806 11.508 1.00 10.56 127 PRO B CA 1
ATOM 2861 C C . PRO B 1 127 ? 11.439 -6.318 11.736 1.00 10.57 127 PRO B C 1
ATOM 2862 O O . PRO B 1 127 ? 12.430 -6.989 12.001 1.00 10.75 127 PRO B O 1
ATOM 2866 N N . CYS B 1 128 ? 10.230 -6.859 11.641 1.00 10.11 128 CYS B N 1
ATOM 2867 C CA . CYS B 1 128 ? 10.070 -8.301 11.795 1.00 10.32 128 CYS B CA 1
ATOM 2868 C C . CYS B 1 128 ? 10.791 -9.043 10.666 1.00 10.85 128 CYS B C 1
ATOM 2869 O O . CYS B 1 128 ? 11.520 -10.006 10.911 1.00 11.04 128 CYS B O 1
ATOM 2872 N N . GLY B 1 129 ? 10.593 -8.575 9.434 1.00 11.63 129 GLY B N 1
ATOM 2873 C CA . GLY B 1 129 ? 11.274 -9.152 8.281 1.00 12.58 129 GLY B CA 1
ATOM 2874 C C . GLY B 1 129 ? 12.784 -9.046 8.387 1.00 13.48 129 GLY B C 1
ATOM 2875 O O . GLY B 1 129 ? 13.516 -9.984 8.055 1.00 13.88 129 GLY B O 1
ATOM 2876 N N . GLU B 1 130 ? 13.246 -7.905 8.872 1.00 14.04 130 GLU B N 1
ATOM 2877 C CA . GLU B 1 130 ? 14.663 -7.690 9.140 1.00 15.15 130 GLU B CA 1
ATOM 2878 C C . GLU B 1 130 ? 15.219 -8.741 10.112 1.00 14.90 130 GLU B C 1
ATOM 2879 O O . GLU B 1 130 ? 16.273 -9.340 9.857 1.00 14.56 130 GLU B O 1
ATOM 2885 N N . ALA B 1 131 ? 14.494 -8.981 11.207 1.00 14.33 131 ALA B N 1
ATOM 2886 C CA . ALA B 1 131 ? 14.894 -9.955 12.221 1.00 14.10 131 ALA B CA 1
ATOM 2887 C C . ALA B 1 131 ? 14.921 -11.376 11.670 1.00 14.06 131 ALA B C 1
ATOM 2888 O O . ALA B 1 131 ? 15.839 -12.147 11.989 1.00 15.08 131 ALA B O 1
ATOM 2890 N N . LEU B 1 132 ? 13.931 -11.712 10.838 1.00 14.11 132 LEU B N 1
ATOM 2891 C CA . LEU B 1 132 ? 13.791 -13.068 10.285 1.00 14.15 132 LEU B CA 1
ATOM 2892 C C . LEU B 1 132 ? 14.582 -13.241 8.995 1.00 14.95 132 LEU B C 1
ATOM 2893 O O . LEU B 1 132 ? 14.617 -14.332 8.419 1.00 15.11 132 LEU B O 1
ATOM 2898 N N . ARG B 1 133 ? 15.209 -12.154 8.551 1.00 15.60 133 ARG B N 1
ATOM 2899 C CA . ARG B 1 133 ? 15.917 -12.095 7.268 1.00 16.69 133 ARG B CA 1
ATOM 2900 C C . ARG B 1 133 ? 15.062 -12.550 6.076 1.00 16.40 133 ARG B C 1
ATOM 2901 O O . ARG B 1 133 ? 15.522 -13.287 5.202 1.00 16.76 133 ARG B O 1
ATOM 2909 N N . VAL B 1 134 ? 13.804 -12.114 6.061 1.00 16.10 134 VAL B N 1
ATOM 2910 C CA . VAL B 1 134 ? 12.918 -12.305 4.907 1.00 16.17 134 VAL B CA 1
ATOM 2911 C C . VAL B 1 134 ? 12.242 -10.971 4.591 1.00 15.60 134 VAL B C 1
ATOM 2912 O O . VAL B 1 134 ? 12.074 -10.137 5.479 1.00 15.35 134 VAL B O 1
ATOM 2916 N N . ASN B 1 135 ? 11.865 -10.777 3.331 1.00 15.57 135 ASN B N 1
ATOM 2917 C CA . ASN B 1 135 ? 11.308 -9.503 2.878 1.00 15.73 135 ASN B CA 1
ATOM 2918 C C . ASN B 1 135 ? 9.816 -9.364 3.164 1.00 15.02 135 ASN B C 1
ATOM 2919 O O . ASN B 1 135 ? 8.985 -9.418 2.246 1.00 15.23 135 ASN B O 1
ATOM 2924 N N . LEU B 1 136 ? 9.476 -9.166 4.436 1.00 14.19 136 LEU B N 1
ATOM 2925 C CA . LEU B 1 136 ? 8.071 -9.023 4.828 1.00 13.52 136 LEU B CA 1
ATOM 2926 C C . LEU B 1 136 ? 7.472 -7.680 4.434 1.00 13.76 136 LEU B C 1
ATOM 2927 O O . LEU B 1 136 ? 6.268 -7.579 4.209 1.00 12.81 136 LEU B O 1
ATOM 2932 N N . LEU B 1 137 ? 8.307 -6.650 4.350 1.00 13.71 137 LEU B N 1
ATOM 2933 C CA . LEU B 1 137 ? 7.852 -5.332 3.922 1.00 14.10 137 LEU B CA 1
ATOM 2934 C C . LEU B 1 137 ? 7.367 -5.402 2.469 1.00 13.88 137 LEU B C 1
ATOM 2935 O O . LEU B 1 137 ? 6.318 -4.856 2.120 1.00 14.13 137 LEU B O 1
ATOM 2940 N N . GLY B 1 138 ? 8.138 -6.091 1.628 1.00 13.73 138 GLY B N 1
ATOM 2941 C CA . GLY B 1 138 ? 7.817 -6.230 0.213 1.00 13.71 138 GLY B CA 1
ATOM 2942 C C . GLY B 1 138 ? 6.854 -7.351 -0.109 1.00 13.40 138 GLY B C 1
ATOM 2943 O O . GLY B 1 138 ? 6.108 -7.275 -1.093 1.00 14.24 138 GLY B O 1
ATOM 2944 N N . ASN B 1 139 ? 6.858 -8.391 0.726 1.00 13.28 139 ASN B N 1
ATOM 2945 C CA . ASN B 1 139 ? 6.016 -9.560 0.501 1.00 13.05 139 ASN B CA 1
ATOM 2946 C C . ASN B 1 139 ? 5.322 -9.980 1.807 1.00 12.33 139 ASN B C 1
ATOM 2947 O O . ASN B 1 139 ? 5.620 -11.049 2.366 1.00 12.04 139 ASN B O 1
ATOM 2952 N N . PRO B 1 140 ? 4.403 -9.125 2.302 1.00 11.71 140 PRO B N 1
ATOM 2953 C CA . PRO B 1 140 ? 3.746 -9.408 3.583 1.00 11.58 140 PRO B CA 1
ATOM 2954 C C . PRO B 1 140 ? 2.898 -10.676 3.566 1.00 11.47 140 PRO B C 1
ATOM 2955 O O . PRO B 1 140 ? 2.673 -11.264 4.626 1.00 10.90 140 PRO B O 1
ATOM 2959 N N . ASP B 1 141 ? 2.466 -11.121 2.389 1.00 11.89 141 ASP B N 1
ATOM 2960 C CA . ASP B 1 141 ? 1.706 -12.365 2.287 1.00 12.61 141 ASP B CA 1
ATOM 2961 C C . ASP B 1 141 ? 2.478 -13.600 2.755 1.00 11.67 141 ASP B C 1
ATOM 2962 O O . ASP B 1 141 ? 1.868 -14.630 3.044 1.00 11.40 141 ASP B O 1
ATOM 2967 N N . LEU B 1 142 ? 3.807 -13.501 2.840 1.00 11.22 142 LEU B N 1
ATOM 2968 C CA A LEU B 1 142 ? 4.620 -14.606 3.362 0.50 10.68 142 LEU B CA 1
ATOM 2969 C CA B LEU B 1 142 ? 4.617 -14.603 3.352 0.50 10.90 142 LEU B CA 1
ATOM 2970 C C . LEU B 1 142 ? 4.144 -15.047 4.740 1.00 10.54 142 LEU B C 1
ATOM 2971 O O . LEU B 1 142 ? 4.215 -16.226 5.080 1.00 10.61 142 LEU B O 1
ATOM 2980 N N . VAL B 1 143 ? 3.658 -14.093 5.534 1.00 9.57 143 VAL B N 1
ATOM 2981 C CA . VAL B 1 143 ? 3.183 -14.399 6.883 1.00 9.32 143 VAL B CA 1
ATOM 2982 C C . VAL B 1 143 ? 1.949 -15.308 6.837 1.00 9.70 143 VAL B C 1
ATOM 2983 O O . VAL B 1 143 ? 1.661 -16.024 7.806 1.00 9.51 143 VAL B O 1
ATOM 2987 N N . ALA B 1 144 ? 1.233 -15.293 5.712 1.00 9.92 144 ALA B N 1
ATOM 2988 C CA . ALA B 1 144 ? 0.049 -16.135 5.535 1.00 10.64 144 ALA B CA 1
ATOM 2989 C C . ALA B 1 144 ? 0.274 -17.325 4.595 1.00 10.76 144 ALA B C 1
ATOM 2990 O O . ALA B 1 144 ? -0.686 -18.019 4.229 1.00 11.61 144 ALA B O 1
ATOM 2992 N N . THR B 1 145 ? 1.519 -17.572 4.197 1.00 11.18 145 THR B N 1
ATOM 2993 C CA . THR B 1 145 ? 1.789 -18.678 3.268 1.00 12.09 145 THR B CA 1
ATOM 2994 C C . THR B 1 145 ? 2.841 -19.661 3.789 1.00 12.00 145 THR B C 1
ATOM 2995 O O . THR B 1 145 ? 2.834 -20.833 3.410 1.00 12.10 145 THR B O 1
ATOM 2999 N N . ASP B 1 146 ? 3.720 -19.188 4.668 1.00 11.62 146 ASP B N 1
ATOM 3000 C CA . ASP B 1 146 ? 4.793 -20.012 5.223 1.00 11.63 146 ASP B CA 1
ATOM 3001 C C . ASP B 1 146 ? 4.524 -20.248 6.710 1.00 11.45 146 ASP B C 1
ATOM 3002 O O . ASP B 1 146 ? 4.561 -19.303 7.504 1.00 11.00 146 ASP B O 1
ATOM 3007 N N . ARG B 1 147 ? 4.262 -21.509 7.062 1.00 11.60 147 ARG B N 1
ATOM 3008 C CA . ARG B 1 147 ? 3.929 -21.950 8.428 1.00 11.92 147 ARG B CA 1
ATOM 3009 C C . ARG B 1 147 ? 4.891 -21.479 9.484 1.00 11.05 147 ARG B C 1
ATOM 3010 O O . ARG B 1 147 ? 4.500 -20.957 10.539 1.00 10.69 147 ARG B O 1
ATOM 3018 N N . VAL B 1 148 ? 6.168 -21.704 9.215 1.00 10.07 148 VAL B N 1
ATOM 3019 C CA . VAL B 1 148 ? 7.195 -21.435 10.204 1.00 9.97 148 VAL B CA 1
ATOM 3020 C C . VAL B 1 148 ? 7.414 -19.934 10.324 1.00 9.66 148 VAL B C 1
ATOM 3021 O O . VAL B 1 148 ? 7.483 -19.403 11.429 1.00 9.38 148 VAL B O 1
ATOM 3025 N N . ILE B 1 149 ? 7.441 -19.237 9.191 1.00 8.68 149 ILE B N 1
ATOM 3026 C CA . ILE B 1 149 ? 7.543 -17.787 9.210 1.00 9.35 149 ILE B CA 1
ATOM 3027 C C . ILE B 1 149 ? 6.353 -17.208 9.986 1.00 8.43 149 ILE B C 1
ATOM 3028 O O . ILE B 1 149 ? 6.524 -16.299 10.801 1.00 8.27 149 ILE B O 1
ATOM 3033 N N . SER B 1 150 ? 5.159 -17.760 9.757 1.00 8.02 150 SER B N 1
ATOM 3034 C CA . SER B 1 150 ? 3.963 -17.239 10.413 1.00 7.82 150 SER B CA 1
ATOM 3035 C C . SER B 1 150 ? 4.133 -17.282 11.932 1.00 7.40 150 SER B C 1
ATOM 3036 O O . SER B 1 150 ? 3.948 -16.270 12.614 1.00 7.12 150 SER B O 1
ATOM 3039 N N . PHE B 1 151 ? 4.490 -18.445 12.470 1.00 7.32 151 PHE B N 1
ATOM 3040 C CA . PHE B 1 151 ? 4.710 -18.542 13.917 1.00 7.10 151 PHE B CA 1
ATOM 3041 C C . PHE B 1 151 ? 5.881 -17.660 14.360 1.00 7.13 151 PHE B C 1
ATOM 3042 O O . PHE B 1 151 ? 5.839 -17.044 15.428 1.00 7.94 151 PHE B O 1
ATOM 3050 N N . LYS B 1 152 ? 6.931 -17.587 13.546 1.00 8.01 152 LYS B N 1
ATOM 3051 C CA . LYS B 1 152 ? 8.061 -16.727 13.889 1.00 8.49 152 LYS B CA 1
ATOM 3052 C C . LYS B 1 152 ? 7.694 -15.250 14.035 1.00 8.02 152 LYS B C 1
ATOM 3053 O O . LYS B 1 152 ? 8.274 -14.556 14.870 1.00 8.25 152 LYS B O 1
ATOM 3059 N N . THR B 1 153 ? 6.754 -14.769 13.221 1.00 7.54 153 THR B N 1
ATOM 3060 C CA . THR B 1 153 ? 6.323 -13.364 13.323 1.00 7.30 153 THR B CA 1
ATOM 3061 C C . THR B 1 153 ? 5.607 -13.117 14.641 1.00 6.83 153 THR B C 1
ATOM 3062 O O . THR B 1 153 ? 5.768 -12.055 15.247 1.00 7.30 153 THR B O 1
ATOM 3066 N N . ALA B 1 154 ? 4.832 -14.109 15.092 1.00 6.84 154 ALA B N 1
ATOM 3067 C CA . ALA B 1 154 ? 4.116 -13.984 16.358 1.00 7.01 154 ALA B CA 1
ATOM 3068 C C . ALA B 1 154 ? 5.092 -13.983 17.538 1.00 6.77 154 ALA B C 1
ATOM 3069 O O . ALA B 1 154 ? 4.989 -13.155 18.460 1.00 7.05 154 ALA B O 1
ATOM 3071 N N . LEU B 1 155 ? 6.062 -14.895 17.490 1.00 7.32 155 LEU B N 1
ATOM 3072 C CA . LEU B 1 155 ? 7.105 -14.945 18.512 1.00 7.51 155 LEU B CA 1
ATOM 3073 C C . LEU B 1 155 ? 7.983 -13.696 18.481 1.00 7.45 155 LEU B C 1
ATOM 3074 O O . LEU B 1 155 ? 8.270 -13.129 19.531 1.00 7.84 155 LEU B O 1
ATOM 3079 N N . TRP B 1 156 ? 8.341 -13.230 17.279 1.00 7.33 156 TRP B N 1
ATOM 3080 C CA . TRP B 1 156 ? 9.107 -11.985 17.163 1.00 8.14 156 TRP B CA 1
ATOM 3081 C C . TRP B 1 156 ? 8.366 -10.854 17.889 1.00 7.48 156 TRP B C 1
ATOM 3082 O O . TRP B 1 156 ? 8.944 -10.130 18.701 1.00 8.26 156 TRP B O 1
ATOM 3093 N N . PHE B 1 157 ? 7.070 -10.717 17.616 1.00 7.26 157 PHE B N 1
ATOM 3094 C CA . PHE B 1 157 ? 6.314 -9.639 18.229 1.00 6.93 157 PHE B CA 1
ATOM 3095 C C . PHE B 1 157 ? 6.317 -9.754 19.755 1.00 7.01 157 PHE B C 1
ATOM 3096 O O . PHE B 1 157 ? 6.548 -8.773 20.458 1.00 6.55 157 PHE B O 1
ATOM 3104 N N . TRP B 1 158 ? 6.063 -10.968 20.239 1.00 7.13 158 TRP B N 1
ATOM 3105 C CA . TRP B 1 158 ? 5.995 -11.291 21.662 1.00 7.43 158 TRP B CA 1
ATOM 3106 C C . TRP B 1 158 ? 7.306 -10.989 22.402 1.00 7.91 158 TRP B C 1
ATOM 3107 O O . TRP B 1 158 ? 7.300 -10.578 23.573 1.00 7.92 158 TRP B O 1
ATOM 3118 N N . MET B 1 159 ? 8.419 -11.189 21.696 1.00 8.58 159 MET B N 1
ATOM 3119 C CA . MET B 1 159 ? 9.750 -11.154 22.314 1.00 9.43 159 MET B CA 1
ATOM 3120 C C . MET B 1 159 ? 10.422 -9.793 22.181 1.00 9.54 159 MET B C 1
ATOM 3121 O O . MET B 1 159 ? 11.458 -9.549 22.789 1.00 10.41 159 MET B O 1
ATOM 3126 N N . THR B 1 160 ? 9.852 -8.916 21.368 1.00 9.93 160 THR B N 1
ATOM 3127 C CA . THR B 1 160 ? 10.538 -7.677 20.996 1.00 10.50 160 THR B CA 1
ATOM 3128 C C . THR B 1 160 ? 9.987 -6.425 21.702 1.00 11.09 160 THR B C 1
ATOM 3129 O O . THR B 1 160 ? 8.846 -6.027 21.469 1.00 10.41 160 THR B O 1
ATOM 3133 N N . PRO B 1 161 ? 10.800 -5.787 22.563 1.00 11.41 161 PRO B N 1
ATOM 3134 C CA . PRO B 1 161 ? 10.369 -4.513 23.119 1.00 11.79 161 PRO B CA 1
ATOM 3135 C C . PRO B 1 161 ? 10.294 -3.477 22.014 1.00 12.18 161 PRO B C 1
ATOM 3136 O O . PRO B 1 161 ? 11.093 -3.521 21.069 1.00 12.52 161 PRO B O 1
ATOM 3140 N N . GLN B 1 162 ? 9.318 -2.578 22.124 1.00 13.11 162 GLN B N 1
ATOM 3141 C CA . GLN B 1 162 ? 9.208 -1.442 21.220 1.00 14.31 162 GLN B CA 1
ATOM 3142 C C . GLN B 1 162 ? 8.873 -0.231 22.081 1.00 14.92 162 GLN B C 1
ATOM 3143 O O . GLN B 1 162 ? 7.696 0.069 22.299 1.00 15.26 162 GLN B O 1
ATOM 3149 N N . ALA B 1 163 ? 9.914 0.451 22.574 1.00 15.80 163 ALA B N 1
ATOM 3150 C CA . ALA B 1 163 ? 9.767 1.545 23.550 1.00 16.51 163 ALA B CA 1
ATOM 3151 C C . ALA B 1 163 ? 8.676 2.537 23.131 1.00 16.58 163 ALA B C 1
ATOM 3152 O O . ALA B 1 163 ? 8.635 2.946 21.964 1.00 17.56 163 ALA B O 1
ATOM 3154 N N . PRO B 1 164 ? 7.795 2.943 24.073 1.00 16.44 164 PRO B N 1
ATOM 3155 C CA . PRO B 1 164 ? 7.815 2.678 25.514 1.00 16.10 164 PRO B CA 1
ATOM 3156 C C . PRO B 1 164 ? 7.209 1.341 25.953 1.00 15.45 164 PRO B C 1
ATOM 3157 O O . PRO B 1 164 ? 7.109 1.079 27.154 1.00 16.72 164 PRO B O 1
ATOM 3161 N N . LYS B 1 165 ? 6.821 0.502 24.997 1.00 14.10 165 LYS B N 1
ATOM 3162 C CA . LYS B 1 165 ? 6.294 -0.821 25.324 1.00 12.64 165 LYS B CA 1
ATOM 3163 C C . LYS B 1 165 ? 7.420 -1.817 25.633 1.00 11.56 165 LYS B C 1
ATOM 3164 O O . LYS B 1 165 ? 8.364 -1.954 24.852 1.00 12.02 165 LYS B O 1
ATOM 3170 N N . PRO B 1 166 ? 7.314 -2.531 26.768 1.00 10.93 166 PRO B N 1
ATOM 3171 C CA . PRO B 1 166 ? 8.222 -3.642 27.015 1.00 9.93 166 PRO B CA 1
ATOM 3172 C C . PRO B 1 166 ? 7.819 -4.808 26.116 1.00 9.72 166 PRO B C 1
ATOM 3173 O O . PRO B 1 166 ? 6.787 -4.733 25.448 1.00 9.60 166 PRO B O 1
ATOM 3177 N N . SER B 1 167 ? 8.606 -5.875 26.097 1.00 8.64 167 SER B N 1
ATOM 3178 C CA . SER B 1 167 ? 8.156 -7.080 25.411 1.00 8.37 167 SER B CA 1
ATOM 3179 C C . SER B 1 167 ? 7.096 -7.788 26.262 1.00 8.29 167 SER B C 1
ATOM 3180 O O 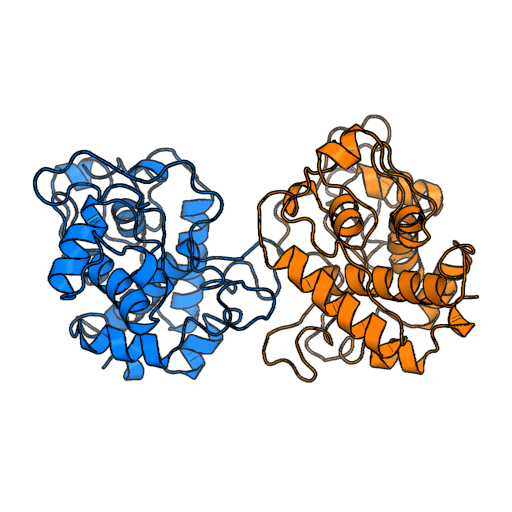. SER B 1 167 ? 7.138 -7.761 27.502 1.00 8.30 167 SER B O 1
ATOM 3183 N N . CYS B 1 168 ? 6.140 -8.422 25.583 1.00 7.64 168 CYS B N 1
ATOM 3184 C CA . CYS B 1 168 ? 5.172 -9.283 26.261 1.00 8.04 168 CYS B CA 1
ATOM 3185 C C . CYS B 1 168 ? 5.918 -10.341 27.088 1.00 7.28 168 CYS B C 1
ATOM 3186 O O . CYS B 1 168 ? 5.516 -10.664 28.205 1.00 8.15 168 CYS B O 1
ATOM 3189 N N . HIS B 1 169 ? 7.017 -10.847 26.535 1.00 7.90 169 HIS B N 1
ATOM 3190 C CA . HIS B 1 169 ? 7.881 -11.795 27.240 1.00 8.06 169 HIS B CA 1
ATOM 3191 C C . HIS B 1 169 ? 8.329 -11.298 28.612 1.00 8.64 169 HIS B C 1
ATOM 3192 O O . HIS B 1 169 ? 8.200 -12.009 29.621 1.00 8.25 169 HIS B O 1
ATOM 3199 N N . ASP B 1 170 ? 8.870 -10.089 28.640 1.00 9.43 170 ASP B N 1
ATOM 3200 C CA . ASP B 1 170 ? 9.386 -9.514 29.879 1.00 10.09 170 ASP B CA 1
ATOM 3201 C C . ASP B 1 170 ? 8.270 -9.249 30.879 1.00 9.98 170 ASP B C 1
ATOM 3202 O O . ASP B 1 170 ? 8.479 -9.360 32.087 1.00 10.97 170 ASP B O 1
ATOM 3207 N N . VAL B 1 171 ? 7.085 -8.902 30.388 1.00 9.31 171 VAL B N 1
ATOM 3208 C CA . VAL B 1 171 ? 5.944 -8.732 31.288 1.00 9.84 171 VAL B CA 1
ATOM 3209 C C . VAL B 1 171 ? 5.576 -10.052 31.962 1.00 10.09 171 VAL B C 1
ATOM 3210 O O . VAL B 1 171 ? 5.491 -10.130 33.196 1.00 11.08 171 VAL B O 1
ATOM 3214 N N . ILE B 1 172 ? 5.373 -11.092 31.159 1.00 10.50 172 ILE B N 1
ATOM 3215 C CA . ILE B 1 172 ? 4.852 -12.343 31.696 1.00 10.99 172 ILE B CA 1
ATOM 3216 C C . ILE B 1 172 ? 5.881 -13.106 32.545 1.00 11.54 172 ILE B C 1
ATOM 3217 O O . ILE B 1 172 ? 5.500 -13.914 33.381 1.00 12.26 172 ILE B O 1
ATOM 3222 N N . THR B 1 173 ? 7.170 -12.830 32.354 1.00 12.33 173 THR B N 1
ATOM 3223 C CA . THR B 1 173 ? 8.196 -13.532 33.116 1.00 13.28 173 THR B CA 1
ATOM 3224 C C . THR B 1 173 ? 8.597 -12.772 34.378 1.00 14.02 173 THR B C 1
ATOM 3225 O O . THR B 1 173 ? 9.427 -13.248 35.159 1.00 14.91 173 THR B O 1
ATOM 3229 N N . GLY B 1 174 ? 8.005 -11.597 34.568 1.00 14.68 174 GLY B N 1
ATOM 3230 C CA . GLY B 1 174 ? 8.277 -10.780 35.745 1.00 15.90 174 GLY B CA 1
ATOM 3231 C C . GLY B 1 174 ? 9.565 -9.986 35.662 1.00 16.58 174 GLY B C 1
ATOM 3232 O O . GLY B 1 174 ? 10.044 -9.487 36.680 1.00 17.69 174 GLY B O 1
ATOM 3233 N N . ARG B 1 175 ? 10.127 -9.861 34.460 1.00 16.94 175 ARG B N 1
ATOM 3234 C CA . ARG B 1 175 ? 11.336 -9.067 34.245 1.00 17.98 175 ARG B CA 1
ATOM 3235 C C . ARG B 1 175 ? 11.021 -7.570 34.160 1.00 17.19 175 ARG B C 1
ATOM 3236 O O . ARG B 1 175 ? 11.830 -6.734 34.564 1.00 17.90 175 ARG B O 1
ATOM 3244 N N . TRP B 1 176 ? 9.843 -7.236 33.637 1.00 16.03 176 TRP B N 1
ATOM 3245 C CA . TRP B 1 176 ? 9.434 -5.844 33.479 1.00 15.44 176 TRP B CA 1
ATOM 3246 C C . TRP B 1 176 ? 8.899 -5.251 34.777 1.00 15.39 176 TRP B C 1
ATOM 3247 O O . TRP B 1 176 ? 8.055 -5.853 35.445 1.00 16.51 176 TRP B O 1
ATOM 3258 N N . GLN B 1 177 ? 9.399 -4.063 35.103 1.00 15.65 177 GLN B N 1
ATOM 3259 C CA . GLN B 1 177 ? 8.930 -3.277 36.238 1.00 16.18 177 GLN B CA 1
ATOM 3260 C C . GLN B 1 177 ? 8.272 -2.013 35.690 1.00 14.79 177 GLN B C 1
ATOM 3261 O O . GLN B 1 177 ? 8.872 -1.304 34.883 1.00 14.64 177 GLN B O 1
ATOM 3267 N N . PRO B 1 178 ? 7.025 -1.732 36.117 1.00 13.54 178 PRO B N 1
ATOM 3268 C CA . PRO B 1 178 ? 6.377 -0.529 35.581 1.00 13.09 178 PRO B CA 1
ATOM 3269 C C . PRO B 1 178 ? 7.052 0.771 36.008 1.00 12.69 178 PRO B C 1
ATOM 3270 O O . PRO B 1 178 ? 7.535 0.873 37.134 1.00 12.22 178 PRO B O 1
ATOM 3274 N N . SER B 1 179 ? 7.080 1.734 35.091 1.00 12.08 179 SER B N 1
ATOM 3275 C CA . SER B 1 179 ? 7.559 3.086 35.378 1.00 12.10 179 SER B CA 1
ATOM 3276 C C . SER B 1 179 ? 6.526 3.844 36.219 1.00 11.48 179 SER B C 1
ATOM 3277 O O . SER B 1 179 ? 5.407 3.356 36.441 1.00 11.36 179 SER B O 1
ATOM 3280 N N . ALA B 1 180 ? 6.866 5.061 36.647 1.00 11.74 180 ALA B N 1
ATOM 3281 C CA . ALA B 1 180 ? 5.887 5.897 37.362 1.00 11.20 180 ALA B CA 1
ATOM 3282 C C . ALA B 1 180 ? 4.701 6.259 36.472 1.00 11.19 180 ALA B C 1
ATOM 3283 O O . ALA B 1 180 ? 3.559 6.367 36.946 1.00 11.02 180 ALA B O 1
ATOM 3285 N N . ALA B 1 181 ? 4.952 6.416 35.173 1.00 10.83 181 ALA B N 1
ATOM 3286 C CA . ALA B 1 181 ? 3.874 6.706 34.237 1.00 11.11 181 ALA B CA 1
ATOM 3287 C C . ALA B 1 181 ? 2.967 5.482 34.124 1.00 10.70 181 ALA B C 1
ATOM 3288 O O . ALA B 1 181 ? 1.750 5.619 34.081 1.00 10.60 181 ALA B O 1
ATOM 3290 N N . ASP B 1 182 ? 3.565 4.292 34.106 1.00 10.03 182 ASP B N 1
ATOM 3291 C CA . ASP B 1 182 ? 2.786 3.054 34.042 1.00 9.18 182 ASP B CA 1
ATOM 3292 C C . ASP B 1 182 ? 1.879 2.874 35.262 1.00 9.16 182 ASP B C 1
ATOM 3293 O O . ASP B 1 182 ? 0.685 2.566 35.118 1.00 8.76 182 ASP B O 1
ATOM 3298 N N . THR B 1 183 ? 2.433 3.074 36.460 1.00 8.76 183 THR B N 1
ATOM 3299 C CA . THR B 1 183 ? 1.642 2.900 37.688 1.00 8.60 183 THR B CA 1
ATOM 3300 C C . THR B 1 183 ? 0.516 3.937 37.807 1.00 8.44 183 THR B C 1
ATOM 3301 O O . THR B 1 183 ? -0.564 3.624 38.312 1.00 8.06 183 THR B O 1
ATOM 3305 N N . ALA B 1 184 ? 0.752 5.161 37.338 1.00 8.52 184 ALA B N 1
ATOM 3306 C CA . ALA B 1 184 ? -0.316 6.166 37.287 1.00 8.64 184 ALA B CA 1
ATOM 3307 C C . ALA B 1 184 ? -1.426 5.759 36.319 1.00 8.77 184 ALA B C 1
ATOM 3308 O O . ALA B 1 184 ? -2.616 5.949 36.608 1.00 8.83 184 ALA B O 1
ATOM 3310 N N . ALA B 1 185 ? -1.016 5.180 35.193 1.00 8.72 185 ALA B N 1
ATOM 3311 C CA . ALA B 1 185 ? -1.917 4.764 34.122 1.00 9.61 185 ALA B CA 1
ATOM 3312 C C . ALA B 1 185 ? -2.607 3.411 34.358 1.00 9.87 185 ALA B C 1
ATOM 3313 O O . ALA B 1 185 ? -3.467 3.009 33.566 1.00 11.29 185 ALA B O 1
ATOM 3315 N N . GLY B 1 186 ? -2.214 2.691 35.410 1.00 9.40 186 GLY B N 1
ATOM 3316 C CA . GLY B 1 186 ? -2.808 1.382 35.708 1.00 9.43 186 GLY B CA 1
ATOM 3317 C C . GLY B 1 186 ? -2.213 0.245 34.900 1.00 8.99 186 GLY B C 1
ATOM 3318 O O . GLY B 1 186 ? -2.765 -0.863 34.879 1.00 9.41 186 GLY B O 1
ATOM 3319 N N . ARG B 1 187 ? -1.085 0.510 34.243 1.00 8.61 187 ARG B N 1
ATOM 3320 C CA . ARG B 1 187 ? -0.391 -0.514 33.480 1.00 8.76 187 ARG B CA 1
ATOM 3321 C C . ARG B 1 187 ? 0.514 -1.302 34.422 1.00 8.98 187 ARG B C 1
ATOM 3322 O O . ARG B 1 187 ? 1.685 -0.950 34.634 1.00 9.21 187 ARG B O 1
ATOM 3330 N N . LEU B 1 188 ? -0.065 -2.342 35.020 1.00 9.11 188 LEU B N 1
ATOM 3331 C CA . LEU B 1 188 ? 0.590 -3.163 36.028 1.00 9.33 188 LEU B CA 1
ATOM 3332 C C . LEU B 1 188 ? 0.853 -4.560 35.468 1.00 9.30 188 LEU B C 1
ATOM 3333 O O . LEU B 1 188 ? 0.133 -5.006 34.569 1.00 9.58 188 LEU B O 1
ATOM 3338 N N . PRO B 1 189 ? 1.899 -5.247 35.969 1.00 8.99 189 PRO B N 1
ATOM 3339 C CA . PRO B 1 189 ? 2.210 -6.576 35.442 1.00 9.23 189 PRO B CA 1
ATOM 3340 C C . PRO B 1 189 ? 0.996 -7.490 35.416 1.00 8.86 189 PRO B C 1
ATOM 3341 O O . PRO B 1 189 ? 0.239 -7.572 36.402 1.00 9.68 189 PRO B O 1
ATOM 3345 N N . GLY B 1 190 ? 0.811 -8.147 34.269 1.00 7.62 190 GLY B N 1
ATOM 3346 C CA . GLY B 1 190 ? -0.270 -9.104 34.088 1.00 7.81 190 GLY B CA 1
ATOM 3347 C C . GLY B 1 190 ? -0.666 -9.203 32.633 1.00 7.66 190 GLY B C 1
ATOM 3348 O O . GLY B 1 190 ? -0.073 -8.559 31.771 1.00 7.83 190 GLY B O 1
ATOM 3349 N N . TYR B 1 191 ? -1.713 -9.991 32.386 1.00 6.53 191 TYR B N 1
ATOM 3350 C CA . TYR B 1 191 ? -2.191 -10.277 31.038 1.00 6.28 191 TYR B CA 1
ATOM 3351 C C . TYR B 1 191 ? -2.768 -9.020 30.382 1.00 5.62 191 TYR B C 1
ATOM 3352 O O . TYR B 1 191 ? -2.604 -8.835 29.175 1.00 5.54 191 TYR B O 1
ATOM 3361 N N . GLY B 1 192 ? -3.410 -8.158 31.179 1.00 5.63 192 GLY B N 1
ATOM 3362 C CA . GLY B 1 192 ? -3.996 -6.910 30.673 1.00 5.69 192 GLY B CA 1
ATOM 3363 C C . GLY B 1 192 ? -3.000 -6.020 29.959 1.00 5.80 192 GLY B C 1
ATOM 3364 O O . GLY B 1 192 ? -3.264 -5.488 28.874 1.00 5.96 192 GLY B O 1
ATOM 3365 N N . VAL B 1 193 ? -1.827 -5.857 30.552 1.00 6.01 193 VAL B N 1
ATOM 3366 C CA . VAL B 1 193 ? -0.813 -5.000 29.935 1.00 7.13 193 VAL B CA 1
ATOM 3367 C C . VAL B 1 193 ? -0.260 -5.627 28.639 1.00 6.32 193 VAL B C 1
ATOM 3368 O O . VAL B 1 193 ? 0.126 -4.925 27.709 1.00 6.75 193 VAL B O 1
ATOM 3372 N N . ILE B 1 194 ? -0.313 -6.954 28.555 1.00 5.97 194 ILE B N 1
ATOM 3373 C CA . ILE B 1 194 ? 0.067 -7.661 27.334 1.00 6.18 194 ILE B CA 1
ATOM 3374 C C . ILE B 1 194 ? -0.971 -7.371 26.218 1.00 5.36 194 ILE B C 1
ATOM 3375 O O . ILE B 1 194 ? -0.606 -7.127 25.073 1.00 6.01 194 ILE B O 1
ATOM 3380 N N . THR B 1 195 ? -2.260 -7.365 26.556 1.00 5.26 195 THR B N 1
ATOM 3381 C CA . THR B 1 195 ? -3.284 -6.900 25.615 1.00 5.58 195 THR B CA 1
ATOM 3382 C C . THR B 1 195 ? -3.006 -5.467 25.166 1.00 5.46 195 THR B C 1
ATOM 3383 O O . THR B 1 195 ? -3.129 -5.130 23.997 1.00 6.55 195 THR B O 1
ATOM 3387 N N . ASN B 1 196 ? -2.597 -4.630 26.114 1.00 5.40 196 ASN B N 1
ATOM 3388 C CA . ASN B 1 196 ? -2.238 -3.249 25.826 1.00 6.50 196 ASN B CA 1
ATOM 3389 C C . ASN B 1 196 ? -1.071 -3.146 24.832 1.00 5.88 196 ASN B C 1
ATOM 3390 O O . ASN B 1 196 ? -1.112 -2.356 23.894 1.00 6.87 196 ASN B O 1
ATOM 3395 N N . ILE B 1 197 ? -0.019 -3.939 25.022 1.00 6.28 197 ILE B N 1
ATOM 3396 C CA . ILE B 1 197 ? 1.087 -3.952 24.071 1.00 6.58 197 ILE B CA 1
ATOM 3397 C C . ILE B 1 197 ? 0.613 -4.379 22.674 1.00 6.55 197 ILE B C 1
ATOM 3398 O O . ILE B 1 197 ? 0.994 -3.784 21.659 1.00 6.96 197 ILE B O 1
ATOM 3403 N N . ILE B 1 198 ? -0.246 -5.393 22.624 1.00 6.86 198 ILE B N 1
ATOM 3404 C CA . ILE B 1 198 ? -0.665 -5.945 21.342 1.00 6.66 198 ILE B CA 1
ATOM 3405 C C . ILE B 1 198 ? -1.614 -5.022 20.555 1.00 6.84 198 ILE B C 1
ATOM 3406 O O . ILE B 1 198 ? -1.457 -4.843 19.346 1.00 6.83 198 ILE B O 1
ATOM 3411 N N . ASN B 1 199 ? -2.582 -4.421 21.239 1.00 6.48 199 ASN B N 1
ATOM 3412 C CA . ASN B 1 199 ? -3.604 -3.631 20.543 1.00 6.60 199 ASN B CA 1
ATOM 3413 C C . ASN B 1 199 ? -4.293 -2.599 21.444 1.00 6.97 199 ASN B C 1
ATOM 3414 O O . ASN B 1 199 ? -5.495 -2.328 21.316 1.00 6.77 199 ASN B O 1
ATOM 3419 N N . GLY B 1 200 ? -3.518 -2.027 22.359 1.00 6.75 200 GLY B N 1
ATOM 3420 C CA . GLY B 1 200 ? -4.075 -1.157 23.400 1.00 7.15 200 GLY B CA 1
ATOM 3421 C C . GLY B 1 200 ? -4.731 0.124 22.919 1.00 7.53 200 GLY B C 1
ATOM 3422 O O . GLY B 1 200 ? -5.737 0.580 23.493 1.00 7.45 200 GLY B O 1
ATOM 3423 N N . GLY B 1 201 ? -4.160 0.710 21.871 1.00 8.04 201 GLY B N 1
ATOM 3424 C CA . GLY B 1 201 ? -4.738 1.896 21.249 1.00 8.67 201 GLY B CA 1
ATOM 3425 C C . GLY B 1 201 ? -6.222 1.756 20.964 1.00 8.72 201 GLY B C 1
ATOM 3426 O O . GLY B 1 201 ? -6.999 2.675 21.247 1.00 10.68 201 GLY B O 1
ATOM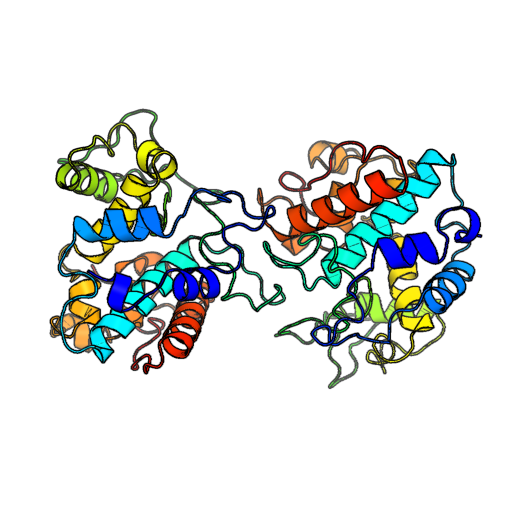 3427 N N . LEU B 1 202 ? -6.614 0.600 20.426 1.00 7.75 202 LEU B N 1
ATOM 3428 C CA . LEU B 1 202 ? -8.010 0.320 20.083 1.00 9.06 202 LEU B CA 1
ATOM 3429 C C . LEU B 1 202 ? -8.829 -0.349 21.185 1.00 8.67 202 LEU B C 1
ATOM 3430 O O . LEU B 1 202 ? -10.059 -0.217 21.201 1.00 9.74 202 LEU B O 1
ATOM 3435 N N . GLU B 1 203 ? -8.177 -1.067 22.103 1.00 7.03 203 GLU B N 1
ATOM 3436 C CA . GLU B 1 203 ? -8.887 -1.920 23.051 1.00 7.23 203 GLU B CA 1
ATOM 3437 C C . GLU B 1 203 ? -8.866 -1.512 24.516 1.00 7.35 203 GLU B C 1
ATOM 3438 O O . GLU B 1 203 ? -9.729 -1.946 25.278 1.00 7.36 203 GLU B O 1
ATOM 3444 N N . CYS B 1 204 ? -7.894 -0.690 24.903 1.00 7.76 204 CYS B N 1
ATOM 3445 C CA . CYS B 1 204 ? -7.665 -0.432 26.321 1.00 8.55 204 CYS B CA 1
ATOM 3446 C C . CYS B 1 204 ? -8.071 0.956 26.778 1.00 8.56 204 CYS B C 1
ATOM 3447 O O . CYS B 1 204 ? -8.089 1.911 25.985 1.00 9.16 204 CYS B O 1
ATOM 3450 N N . GLY B 1 205 ? -8.391 1.048 28.067 1.00 9.42 205 GLY B N 1
ATOM 3451 C CA . GLY B 1 205 ? -8.634 2.329 28.730 1.00 9.85 205 GLY B CA 1
ATOM 3452 C C . GLY B 1 205 ? -9.999 2.920 28.449 1.00 10.87 205 GLY B C 1
ATOM 3453 O O . GLY B 1 205 ? -10.245 4.091 28.766 1.00 11.35 205 GLY B O 1
ATOM 3454 N N . LYS B 1 206 ? -10.876 2.108 27.859 1.00 11.17 206 LYS B N 1
ATOM 3455 C CA . LYS B 1 206 ? -12.199 2.548 27.415 1.00 12.26 206 LYS B CA 1
ATOM 3456 C C . LYS B 1 206 ? -13.330 1.741 28.052 1.00 12.09 206 LYS B C 1
ATOM 3457 O O . LYS B 1 206 ? -14.460 1.723 27.549 1.00 12.56 206 LYS B O 1
ATOM 3463 N N . GLY B 1 207 ? -13.038 1.090 29.173 1.00 10.84 207 GLY B N 1
ATOM 3464 C CA . GLY B 1 207 ? -14.020 0.253 29.852 1.00 10.52 207 GLY B CA 1
ATOM 3465 C C . GLY B 1 207 ? -14.211 -1.099 29.186 1.00 10.40 207 GLY B C 1
ATOM 3466 O O . GLY B 1 207 ? -13.524 -1.421 28.212 1.00 9.75 207 GLY B O 1
ATOM 3467 N N . PRO B 1 208 ? -15.149 -1.903 29.714 1.00 9.76 208 PRO B N 1
ATOM 3468 C CA . PRO B 1 208 ? -15.355 -3.259 29.213 1.00 9.79 208 PRO B CA 1
ATOM 3469 C C . PRO B 1 208 ? -15.553 -3.317 27.709 1.00 10.23 208 PRO B C 1
ATOM 3470 O O . PRO B 1 208 ? -16.259 -2.480 27.135 1.00 10.41 208 PRO B O 1
ATOM 3474 N N . ASN B 1 209 ? -14.911 -4.292 27.072 1.00 10.33 209 ASN B N 1
ATOM 3475 C CA . ASN B 1 209 ? -15.242 -4.634 25.686 1.00 10.74 209 ASN B CA 1
ATOM 3476 C C . ASN B 1 209 ? -14.965 -6.098 25.400 1.00 10.32 209 ASN B C 1
ATOM 3477 O O . ASN B 1 209 ? -14.149 -6.728 26.091 1.00 10.32 209 ASN B O 1
ATOM 3482 N N . PRO B 1 210 ? -15.655 -6.650 24.392 1.00 9.56 210 PRO B N 1
ATOM 3483 C CA . PRO B 1 210 ? -15.527 -8.070 24.142 1.00 9.14 210 PRO B CA 1
ATOM 3484 C C . PRO B 1 210 ? -14.150 -8.516 23.636 1.00 8.35 210 PRO B C 1
ATOM 3485 O O . PRO B 1 210 ? -13.769 -9.656 23.901 1.00 8.31 210 PRO B O 1
ATOM 3489 N N . GLN B 1 211 ? -13.407 -7.649 22.951 1.00 7.76 211 GLN B N 1
ATOM 3490 C CA . GLN B 1 211 ? -12.067 -8.047 22.477 1.00 7.55 211 GLN B CA 1
ATOM 3491 C C . GLN B 1 211 ? -11.146 -8.421 23.635 1.00 7.52 211 GLN B C 1
ATOM 3492 O O . GLN B 1 211 ? -10.511 -9.484 23.639 1.00 7.68 211 GLN B O 1
ATOM 3498 N N . VAL B 1 212 ? -11.086 -7.532 24.620 1.00 6.98 212 VAL B N 1
ATOM 3499 C CA . VAL B 1 212 ? -10.256 -7.758 25.793 1.00 6.80 212 VAL B CA 1
ATOM 3500 C C . VAL B 1 212 ? -10.717 -9.010 26.553 1.00 6.86 212 VAL B C 1
ATOM 3501 O O . VAL B 1 212 ? -9.904 -9.830 26.966 1.00 6.93 212 VAL B O 1
ATOM 3505 N N . ALA B 1 213 ? -12.025 -9.163 26.718 1.00 6.14 213 ALA B N 1
ATOM 3506 C CA . ALA B 1 213 ? -12.580 -10.290 27.468 1.00 6.26 213 ALA B CA 1
ATOM 3507 C C . ALA B 1 213 ? -12.359 -11.632 26.765 1.00 5.57 213 ALA B C 1
ATOM 3508 O O . ALA B 1 213 ? -12.116 -12.653 27.414 1.00 6.10 213 ALA B O 1
ATOM 3510 N N . ASP B 1 214 ? -12.432 -11.631 25.431 1.00 5.66 214 ASP B N 1
ATOM 3511 C CA . ASP B 1 214 ? -12.207 -12.847 24.658 1.00 5.49 214 ASP B CA 1
ATOM 3512 C C . ASP B 1 214 ? -10.750 -13.3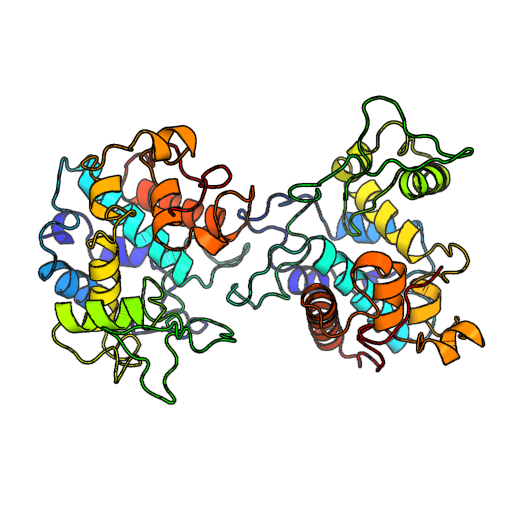20 24.859 1.00 5.13 214 ASP B C 1
ATOM 3513 O O . ASP B 1 214 ? -10.488 -14.509 25.043 1.00 5.39 214 ASP B O 1
ATOM 3518 N N . ARG B 1 215 ? -9.814 -12.375 24.863 1.00 4.69 215 ARG B N 1
ATOM 3519 C CA . ARG B 1 215 ? -8.412 -12.708 25.138 1.00 4.87 215 ARG B CA 1
ATOM 3520 C C . ARG B 1 215 ? -8.308 -13.389 26.493 1.00 5.02 215 ARG B C 1
ATOM 3521 O O . ARG B 1 215 ? -7.568 -14.365 26.648 1.00 5.36 215 ARG B O 1
ATOM 3529 N N . ILE B 1 216 ? -9.051 -12.876 27.476 1.00 4.57 216 ILE B N 1
ATOM 3530 C CA . ILE B 1 216 ? -8.978 -13.442 28.826 1.00 5.50 216 ILE B CA 1
ATOM 3531 C C . ILE B 1 216 ? -9.516 -14.871 28.873 1.00 5.66 216 ILE B C 1
ATOM 3532 O O . ILE B 1 216 ? -8.955 -15.736 29.532 1.00 5.66 216 ILE B O 1
ATOM 3537 N N . GLY B 1 217 ? -10.619 -15.123 28.171 1.00 5.21 217 GLY B N 1
ATOM 3538 C CA . GLY B 1 217 ? -11.219 -16.446 28.178 1.00 4.92 217 GLY B CA 1
ATOM 3539 C C . GLY B 1 217 ? -10.266 -17.524 27.695 1.00 5.34 217 GLY B C 1
ATOM 3540 O O . GLY B 1 217 ? -10.166 -18.587 28.313 1.00 5.93 217 GLY B O 1
ATOM 3541 N N . PHE B 1 218 ? -9.561 -17.265 26.594 1.00 5.59 218 PHE B N 1
ATOM 3542 C CA . PHE B 1 218 ? -8.576 -18.221 26.089 1.00 5.65 218 PHE B CA 1
ATOM 3543 C C . PHE B 1 218 ? -7.480 -18.435 27.103 1.00 6.01 218 PHE B C 1
ATOM 3544 O O . PHE B 1 218 ? -7.113 -19.556 27.364 1.00 6.98 218 PHE B O 1
ATOM 3552 N N . PHE B 1 219 ? -6.950 -17.348 27.657 1.00 5.83 219 PHE B N 1
ATOM 3553 C CA . PHE B 1 219 ? -5.888 -17.456 28.661 1.00 5.92 219 PHE B CA 1
ATOM 3554 C C . PHE B 1 219 ? -6.330 -18.299 29.847 1.00 5.84 219 PHE B C 1
ATOM 3555 O O . PHE B 1 219 ? -5.570 -19.147 30.310 1.00 6.87 219 PHE B O 1
ATOM 3563 N N . ARG B 1 220 ? -7.550 -18.084 30.335 1.00 6.34 220 ARG B N 1
ATOM 3564 C CA . ARG B 1 220 ? -8.064 -18.887 31.441 1.00 6.43 220 ARG B CA 1
ATOM 3565 C C . ARG B 1 220 ? -8.135 -20.364 31.078 1.00 6.37 220 ARG B C 1
ATOM 3566 O O . ARG B 1 220 ? -7.684 -21.211 31.860 1.00 6.81 220 ARG B O 1
ATOM 3574 N N . ARG B 1 221 ? -8.686 -20.692 29.905 1.00 6.29 221 ARG B N 1
ATOM 3575 C CA . ARG B 1 221 ? -8.762 -22.086 29.482 1.00 7.01 221 ARG B CA 1
ATOM 3576 C C . ARG B 1 221 ? -7.367 -22.723 29.450 1.00 7.09 221 ARG B C 1
ATOM 3577 O O . ARG B 1 221 ? -7.163 -23.826 29.978 1.00 8.05 221 ARG B O 1
ATOM 3585 N N . TYR B 1 222 ? -6.404 -22.023 28.860 1.00 6.71 222 TYR B N 1
ATOM 3586 C CA . TYR B 1 222 ? -5.073 -22.591 28.681 1.00 6.57 222 TYR B CA 1
ATOM 3587 C C . TYR B 1 222 ? -4.304 -22.713 29.998 1.00 6.90 222 TYR B C 1
ATOM 3588 O O . TYR B 1 222 ? -3.567 -23.693 30.209 1.00 7.21 222 TYR B O 1
ATOM 3597 N N . CYS B 1 223 ? -4.491 -21.755 30.898 1.00 7.25 223 CYS B N 1
ATOM 3598 C CA . CYS B 1 223 ? -3.891 -21.867 32.231 1.00 7.24 223 CYS B CA 1
ATOM 3599 C C . CYS B 1 223 ? -4.478 -23.070 32.968 1.00 7.48 223 CYS B C 1
ATOM 3600 O O . CYS B 1 223 ? -3.765 -23.783 33.673 1.00 8.05 223 CYS B O 1
ATOM 3603 N N . GLY B 1 224 ? -5.766 -23.310 32.789 1.00 7.57 224 GLY B N 1
ATOM 3604 C CA . GLY B 1 224 ? -6.409 -24.470 33.406 1.00 8.18 224 GLY B CA 1
ATOM 3605 C C . GLY B 1 224 ? -5.776 -25.762 32.912 1.00 8.56 224 GLY B C 1
ATOM 3606 O O . GLY B 1 224 ? -5.457 -26.656 33.704 1.00 9.84 224 GLY B O 1
ATOM 3607 N N . ILE B 1 225 ? -5.582 -25.849 31.601 1.00 8.78 225 ILE B N 1
ATOM 3608 C CA . ILE B 1 225 ? -5.014 -27.031 30.949 1.00 9.44 225 ILE B CA 1
ATOM 3609 C C . ILE B 1 225 ? -3.554 -27.244 31.373 1.00 10.12 225 ILE B C 1
ATOM 3610 O O . ILE B 1 225 ? -3.148 -28.383 31.627 1.00 10.56 225 ILE B O 1
ATOM 3615 N N . LEU B 1 226 ? -2.791 -26.153 31.478 1.00 10.72 226 LEU B N 1
ATOM 3616 C CA . LEU B 1 226 ? -1.383 -26.213 31.907 1.00 10.88 226 LEU B CA 1
ATOM 3617 C C . LEU B 1 226 ? -1.225 -26.329 33.425 1.00 11.55 226 LEU B C 1
ATOM 3618 O O . LEU B 1 226 ? -0.133 -26.612 33.925 1.00 12.32 226 LEU B O 1
ATOM 3623 N N . GLY B 1 227 ? -2.307 -26.070 34.151 1.00 11.18 227 GLY B N 1
ATOM 3624 C CA . GLY B 1 227 ? -2.328 -26.158 35.615 1.00 11.57 227 GLY B CA 1
ATOM 3625 C C . GLY B 1 227 ? -1.656 -25.029 36.379 1.00 11.83 227 GLY B C 1
ATOM 3626 O O . GLY B 1 227 ? -1.004 -25.264 37.393 1.00 12.98 227 GLY B O 1
ATOM 3627 N N . VAL B 1 228 ? -1.824 -23.796 35.906 1.00 10.52 228 VAL B N 1
ATOM 3628 C CA . VAL B 1 228 ? -1.230 -22.628 36.568 1.00 10.32 228 VAL B CA 1
ATOM 3629 C C . VAL B 1 228 ? -2.280 -21.552 36.784 1.00 9.65 228 VAL B C 1
ATOM 3630 O O . VAL B 1 228 ? -3.297 -21.541 36.085 1.00 9.31 228 VAL B O 1
ATOM 3634 N N . GLY B 1 229 ? -2.052 -20.668 37.750 1.00 8.92 229 GLY B N 1
ATOM 3635 C CA . GLY B 1 229 ? -2.935 -19.514 37.912 1.00 7.88 229 GLY B CA 1
ATOM 3636 C C . GLY B 1 229 ? -2.725 -18.508 36.801 1.00 7.82 229 GLY B C 1
ATOM 3637 O O . GLY B 1 229 ? -1.635 -18.424 36.234 1.00 8.48 229 GLY B O 1
ATOM 3638 N N . THR B 1 230 ? -3.763 -17.724 36.507 1.00 7.43 230 THR B N 1
ATOM 3639 C CA . THR B 1 230 ? -3.665 -16.699 35.470 1.00 7.28 230 THR B CA 1
ATOM 3640 C C . THR B 1 230 ? -2.946 -15.452 35.984 1.00 7.89 230 THR B C 1
ATOM 3641 O O . THR B 1 230 ? -2.456 -14.628 35.199 1.00 7.74 230 THR B O 1
ATOM 3645 N N . GLY B 1 231 ? -2.890 -15.321 37.304 1.00 8.60 231 GLY B N 1
ATOM 3646 C CA . GLY B 1 231 ? -2.533 -14.043 37.918 1.00 9.22 231 GLY B CA 1
ATOM 3647 C C . GLY B 1 231 ? -3.684 -13.052 37.815 1.00 9.57 231 GLY B C 1
ATOM 3648 O O . GLY B 1 231 ? -4.781 -13.384 37.324 1.00 9.51 231 GLY B O 1
ATOM 3649 N N . ASN B 1 232 ? -3.448 -11.830 38.292 1.00 10.39 232 ASN B N 1
ATOM 3650 C CA . ASN B 1 232 ? -4.476 -10.799 38.242 1.00 10.57 232 ASN B CA 1
ATOM 3651 C C . ASN B 1 232 ? -4.157 -9.754 37.198 1.00 9.59 232 ASN B C 1
ATOM 3652 O O . ASN B 1 232 ? -3.304 -9.981 36.333 1.00 9.24 232 ASN B O 1
ATOM 3657 N N . ASN B 1 233 ? -4.828 -8.616 37.284 1.00 9.45 233 ASN B N 1
ATOM 3658 C CA . ASN B 1 233 ? -4.690 -7.570 36.274 1.00 8.29 233 ASN B CA 1
ATOM 3659 C C . ASN B 1 233 ? -4.883 -8.143 34.863 1.00 7.83 233 ASN B C 1
ATOM 3660 O O . ASN B 1 233 ? -4.071 -7.909 33.972 1.00 7.48 233 ASN B O 1
ATOM 3665 N N . LEU B 1 234 ? -5.998 -8.844 34.658 1.00 7.66 234 LEU B N 1
ATOM 3666 C CA . LEU B 1 234 ? -6.221 -9.569 33.410 1.00 7.88 234 LEU B CA 1
ATOM 3667 C C . LEU B 1 234 ? -6.773 -8.705 32.290 1.00 7.45 234 LEU B C 1
ATOM 3668 O O . LEU B 1 234 ? -6.567 -9.016 31.121 1.00 7.14 234 LEU B O 1
ATOM 3673 N N . ASP B 1 235 ? -7.502 -7.650 32.638 1.00 7.82 235 ASP B N 1
ATOM 3674 C CA . ASP B 1 235 ? -8.043 -6.741 31.631 1.00 7.10 235 ASP B CA 1
ATOM 3675 C C . ASP B 1 235 ? -7.236 -5.450 31.554 1.00 7.54 235 ASP B C 1
ATOM 3676 O O . ASP B 1 235 ? -6.401 -5.164 32.425 1.00 7.94 235 ASP B O 1
ATOM 3681 N N . CYS B 1 236 ? -7.500 -4.660 30.522 1.00 6.44 236 CYS B N 1
ATOM 3682 C CA . CYS B 1 236 ? -6.908 -3.345 30.421 1.00 6.10 236 CYS B CA 1
ATOM 3683 C C . CYS B 1 236 ? -7.987 -2.260 30.314 1.00 6.27 236 CYS B C 1
ATOM 3684 O O . CYS B 1 236 ? -7.730 -1.181 29.791 1.00 5.75 236 CYS B O 1
ATOM 3687 N N . TYR B 1 237 ? -9.168 -2.550 30.855 1.00 6.94 237 TYR B N 1
ATOM 3688 C CA . TYR B 1 237 ? -10.326 -1.640 30.741 1.00 7.59 237 TYR B CA 1
ATOM 3689 C C . TYR B 1 237 ? -10.040 -0.248 31.278 1.00 8.36 237 TYR B C 1
ATOM 3690 O O . TYR B 1 237 ? -10.587 0.741 30.786 1.00 8.55 237 TYR B O 1
ATOM 3699 N N . ASN B 1 238 ? -9.153 -0.186 32.269 1.00 9.02 238 ASN B N 1
ATOM 3700 C CA . ASN B 1 238 ? -8.823 1.060 32.952 1.00 10.09 238 ASN B CA 1
ATOM 3701 C C . ASN B 1 238 ? -7.352 1.452 32.804 1.00 10.61 238 ASN B C 1
ATOM 3702 O O . ASN B 1 238 ? -6.835 2.280 33.561 1.00 12.46 238 ASN B O 1
ATOM 3707 N N . GLN B 1 239 ? -6.687 0.866 31.813 1.00 9.74 239 GLN B N 1
ATOM 3708 C CA . GLN B 1 239 ? -5.293 1.200 31.513 1.00 9.69 239 GLN B CA 1
ATOM 3709 C C . GLN B 1 239 ? -5.218 2.179 30.360 1.00 10.52 239 GLN B C 1
ATOM 3710 O O . GLN B 1 239 ? -5.793 1.933 29.299 1.00 10.48 239 GLN B O 1
ATOM 3716 N N . ARG B 1 240 ? -4.478 3.271 30.537 1.00 11.10 240 ARG B N 1
ATOM 3717 C CA . ARG B 1 240 ? -4.182 4.146 29.397 1.00 12.96 240 ARG B CA 1
ATOM 3718 C C . ARG B 1 240 ? -3.338 3.340 28.405 1.00 12.02 240 ARG B C 1
ATOM 3719 O O . ARG B 1 240 ? -2.425 2.627 28.813 1.00 11.09 240 ARG B O 1
ATOM 3727 N N . PRO B 1 241 ? -3.644 3.437 27.102 1.00 11.71 241 PRO B N 1
ATOM 3728 C CA . PRO B 1 241 ? -2.742 2.810 26.140 1.00 12.18 241 PRO B CA 1
ATOM 3729 C C . PRO B 1 241 ? -1.294 3.306 26.278 1.00 13.10 241 PRO B C 1
ATOM 3730 O O . PRO B 1 241 ? -1.057 4.470 26.629 1.00 12.33 241 PRO B O 1
ATOM 3734 N N . PHE B 1 242 ? -0.334 2.414 26.036 1.00 14.72 242 PHE B N 1
ATOM 3735 C CA . PHE B 1 242 ? 1.067 2.803 25.955 1.00 16.88 242 PHE B CA 1
ATOM 3736 C C . PHE B 1 242 ? 1.259 3.951 24.965 1.00 18.93 242 PHE B C 1
ATOM 3737 O O . PHE B 1 242 ? 0.690 3.934 23.875 1.00 20.53 242 PHE B O 1
ATOM 3745 N N . GLY B 1 243 ? 2.046 4.947 25.361 1.00 20.93 243 GLY B N 1
ATOM 3746 C CA . GLY B 1 243 ? 2.153 6.199 24.614 1.00 22.97 243 GLY B CA 1
ATOM 3747 C C . GLY B 1 243 ? 0.984 7.124 24.930 1.00 24.11 243 GLY B C 1
ATOM 3748 O O . GLY B 1 243 ? -0.191 6.749 24.845 1.00 25.37 243 GLY B O 1
#

Solvent-accessible surface area: 19804 Å² total; per-residue (Å²): 70,6,58,172,28,0,50,135,84,42,0,66,98,0,0,64,0,21,53,5,64,4,4,74,4,113,34,28,2,39,16,85,3,0,25,40,0,6,158,57,29,100,48,1,0,48,41,44,64,83,65,31,75,56,37,0,0,0,0,0,0,0,0,0,0,24,38,0,28,2,28,39,84,29,0,7,66,22,15,69,0,4,0,0,0,11,25,97,45,109,89,53,116,59,74,39,57,20,138,20,141,193,21,75,33,23,132,87,88,29,0,32,0,4,0,0,7,23,3,23,83,0,90,14,0,3,27,0,3,119,62,25,225,43,106,1,33,24,70,1,66,38,0,16,98,60,101,44,24,0,0,44,0,0,0,13,24,0,34,40,80,63,102,84,53,15,2,0,14,37,5,16,22,60,193,32,151,24,58,88,56,11,75,93,17,30,7,69,55,14,1,0,0,0,0,1,8,25,48,1,54,138,10,0,38,121,19,123,27,100,82,0,43,25,3,14,9,0,0,141,60,0,1,58,44,6,62,18,46,30,42,121,65,23,50,0,42,134,7,125,35,17,86,59,6,72,176,31,0,49,124,84,41,0,57,85,0,1,92,32,22,71,48,114,76,3,91,3,103,36,25,4,43,19,87,4,0,22,40,0,7,146,58,29,99,48,1,1,45,32,44,66,82,65,31,78,57,38,0,0,0,0,0,0,0,0,0,0,10,31,0,4,14,5,65,33,91,7,73,87,22,12,34,0,6,0,0,3,47,16,97,29,42,83,56,115,51,80,42,50,23,140,25,136,191,33,79,34,25,130,88,82,29,0,36,0,5,0,0,6,22,3,25,81,0,91,15,0,6,25,0,2,121,61,32,222,48,98,1,35,27,61,1,61,44,0,7,94,56,106,50,23,0,1,50,0,0,0,14,21,0,35,39,78,61,103,97,60,16,2,0,3,28,6,16,20,62,156,34,141,15,58,87,65,11,71,96,8,28,20,69,56,14,0,0,0,0,0,1,6,24,49,1,68,150,6,2,30,123,10,70,6,0,19,0,18,11,1,16,9,0,0,142,52,0,1,57,45,7,60,18,47,30,42,124,66,24,52,0,42,132,7,175,41,20,110

GO terms:
  GO:0008843 endochitinase activity (F, EXP)

Nearest PDB structures (foldseek):
  3cql-assembly2_B  TM=1.002E+00  e=3.421E-46  Carica papaya
  7v92-assembly2_C  TM=9.799E-01  e=3.778E-41  Ficus microcarpa
  7v91-assembly1_C  TM=9.847E-01  e=2.642E-40  Ficus microcarpa
  2baa-assembly1_A  TM=9.597E-01  e=7.290E-39  Hordeum vulgare
  4dyg-assembly2_B  TM=9.648E-01  e=1.220E-38  Secale cereale

Secondary structure (DSSP, 8-state):
-GGGTS-HHHHHHHTTTTT-TTSTTTTTS-HHHHHHHHHTSTTTT-SS-HHHHHHHHHHHHHHHHHHT----TT-TT-GGG-TT--SB-SS-SS------SSSPPPTT-----BTTTTB-SHHHHHHHHHHHTS-TTT-GGGGGT-HHHHHHHHHHHHH--BTTBPPHHHHHHT-----HHHHHHT--SSHHHHHHHHHHHHHSSSS--HHHHHHHHHHHHHHHHHT----S----TTPPPP-/-GGGTS-HHHHHHHTTTTTSTT-TTTTT--HHHHHHHHTTSTTTT-SS-HHHHHHHHHHHHHHHHHHT----TT-TT-GGG-TT--SB-SS---------SSSPPPTT-----BTTTTB-SHHHHHHHHHHHTS-TTT-GGGGGT-HHHHHHHHHHHHH--BTTBPPHHHHHTT-----HHHHHHT--SSHHHHHHHHHHHHHSSSS--HHHHHHHHHHHHHHHHHT----S----TTPPPP-

Sequence (486 aa):
GIEKIISRSMFDQMLKHRNNPACPAKGFYTYDAFIAAAKSFPSFGTTGSTDVRKREIAAFLGQTSHETTGGWPSAPDGPYAWGYCFLKERNPSSNYCAPSPRYPCAPGKSYYGRGPIQLSWNYNYGPCGEALRVNLLGNPDLVATDRVISFKTALWFWMTPQAPKPSCHDVITGRWQPSAADTAAGRLPGYGVITNIINGGLECGKGPNPQVADRIGFFRRYCGILGVGTGNNLDCYNQRPFGGIEKIISRSMFDQMLKHRNNPACPAKGFYTYDAFIAAAKSFPSFGTTGSTDVRKREIAAFLGQTSHETTGGWPSAPDGPYAWGYCFLKERNPSSNYCAPSPRYPCAPGKSYYGRGPIQLSWNYNYGPCGEALRVNLLGNPDLLVATDRVISFKTALWFWMTPQAPKPSCHDVITGRWQPSAADTAAGRLPGYGVITNIINGGLECGKGPNPQVADRIGFFRRYCGILGVGTGNNLDCYNQRPFG

CATH classification: 1.10.530.10 (+1 more: 3.30.20.10)

Foldseek 3Di:
DQCVLAPQVNVCQQLVCLQPPPFPNHPQAHPVLLVLLCVLVVCQLVFADVLLSLLSVLLLQLQLQLVAFPADQPDVVGSLNGGNRHFFDDPDPFLQADDDPQQHADPPHRFAFGASLGGGHSVLQRVLCVSVVHNCRNVVCVLSPHRNSVSNSSVCQQCDADPVRGHVRCLSSVNDDDDPVCVVQVVGRFSQVVCLSSPVVPFAQQADDVSLVSSLVNSVVSCVSSVHDRDDPSHRHRGDRHD/DQCVQAPQVNVCQQQVCLQPPQQPCHPQAHPVLLVLLCVLVVCQLVFADVQLSLLSVLLLQLQLQLVRFPADQPDVVGRLNGGNRYFFDPPDPFLQEDDDPQQHADPPHRQAFGASLGGGHSVLLRVLCVSVVHNCRHVVCCLHVPRNSVSNSSVCQQCDADPVRGHVRCLSSVNDDDDPVQVVQVNGRASAVVVLSSPVVPFAQQADDVSLVSSLVNSVVSCVSSVHDRDDPSHRHRGRRRD

Radius of gyration: 24.77 Å; Cα contacts (8 Å, |Δi|>4): 987; chains: 2; bounding box: 65×55×46 Å

B-factor: mean 12.55, std 6.65, range [3.25, 45.06]

Organism: Carica papaya (NCBI:txid3649)